Protein 5WA1 (pdb70)

InterPro domains:
  IPR004328 BRO1 domain [PF03097] (4-378)
  IPR004328 BRO1 domain [PS51180] (3-392)
  IPR004328 BRO1 domain [SM01041] (3-382)
  IPR025304 ALIX V-shaped domain [PF13949] (413-701)
  IPR038499 BRO1 domain superfamily [G3DSA:1.25.40.280] (1-358)

Nearest PDB structures (foldseek):
  3c3r-assembly1_A  TM=9.978E-01  e=3.671E-48  unclassified
  2xs1-assembly1_A  TM=9.813E-01  e=7.272E-46  Homo sapiens
  5crv-assembly1_A  TM=8.988E-01  e=2.434E-19  Homo sapiens
  5crv-assembly2_B  TM=8.756E-01  e=1.764E-19  Homo sapiens
  1zb1-assembly2_B  TM=8.549E-01  e=1.458E-17  Saccharomyces cerevisiae

GO terms:
  GO:0090543 Flemming body (C, IDA)
  GO:0051260 protein homooligomerization (P, IDA)
  GO:0046755 viral budding (P, IDA)
  GO:0000281 mitotic cytokinesis (P, IDA)
  GO:0042470 melanosome (C, EXP)
  GO:0005515 protein binding (F, IPI)
  GO:0048306 calcium-dependent protein binding (F, IPI)
  GO:0005829 cytosol (C, TAS)
  GO:0001772 immunological synapse (C, IDA)
  GO:0005813 centrosome (C, IDA)
  GO:0070062 extracellular exosome (C, IDA)
  GO:0039702 viral budding via host ESCRT complex (P, IGI)
  GO:1903561 extracellular vesicle (C, HDA)
  GO:0070062 extracellular exosome (C, HDA)
  GO:0070971 endoplasmic reticulum exit site (C, IMP)
  GO:0005925 focal adhesion (C, HDA)
  GO:0016020 membrane (C, HDA)
  GO:0010824 regulation of centrosome duplication (P, IMP)
  GO:1903543 positive regulation of exosomal secretion (P, IMP)
  GO:1903551 regulation of extracellular exosome assembly (P, IMP)

Secondary structure (DSSP, 8-state):
-------PPPPB-----HHHHHHHHHHH----SSHHHHHHHHHHHHHHHHHHHHT-----SHHHHHHHHHHHHHHHTTTTTTTTTTTTS---EEEE-SS----TTS---EEEES-HHHHHHHHHHHHHHHHHHHHHTS-TTSHHHHHHHHHHHHHHHHHHHHHHHHHHHH-SSPPPGGGSHHHHHHHHHHHHHHHHHHHHHHHHHTT--HHHHHHHHHHHHHHHHHHHHHHTT---S-TTHHHHHHHHHHHHHHHHHHHHHHHHHHTT-HHHHHHHHHHHHHHHHHHHHHSTTT---HHHHHHHHHHHHHHHHHIIIII------GGGSPPP-------PPPP-S--STT---TT---/-HHHHHHHHTT--

Structure (mmCIF, N/CA/C/O backbone):
data_5WA1
#
_entry.id   5WA1
#
_cell.length_a   120.979
_cell.length_b   61.450
_cell.length_c   76.187
_cell.angle_alpha   90.00
_cell.angle_beta   121.70
_cell.angle_gamma   90.00
#
_symmetry.space_group_name_H-M   'C 1 2 1'
#
loop_
_entity.id
_entity.type
_entity.pdbx_description
1 polymer 'Programmed cell death 6-interacting protein'
2 polymer 'Charged multivesicular body protein 4c'
3 water water
#
loop_
_atom_site.group_PDB
_atom_site.id
_atom_site.type_symbol
_atom_site.label_atom_id
_atom_site.label_alt_id
_atom_site.label_comp_id
_atom_site.label_asym_id
_atom_site.label_entity_id
_atom_site.label_seq_id
_atom_site.pdbx_PDB_ins_code
_atom_site.Cartn_x
_atom_site.Cartn_y
_atom_site.Cartn_z
_atom_site.occupancy
_atom_site.B_iso_or_equiv
_atom_site.auth_seq_id
_atom_site.auth_comp_id
_atom_site.auth_asym_id
_atom_site.auth_atom_id
_atom_site.pdbx_PDB_model_num
ATOM 1 N N . MET A 1 22 ? -24.922 -7.960 13.040 1.00 117.99 1 MET A N 1
ATOM 2 C CA . MET A 1 22 ? -24.564 -8.998 14.000 1.00 118.81 1 MET A CA 1
ATOM 3 C C . MET A 1 22 ? -25.810 -9.576 14.680 1.00 123.71 1 MET A C 1
ATOM 4 O O . MET A 1 22 ? -25.713 -10.518 15.468 1.00 127.17 1 MET A O 1
ATOM 9 N N . ALA A 1 23 ? -26.974 -8.995 14.365 1.00 120.65 2 ALA A N 1
ATOM 10 C CA . ALA A 1 23 ? -28.278 -9.487 14.827 1.00 115.74 2 ALA A CA 1
ATOM 11 C C . ALA A 1 23 ? -28.396 -9.462 16.352 1.00 111.21 2 ALA A C 1
ATOM 12 O O . ALA A 1 23 ? -28.977 -10.364 16.962 1.00 108.67 2 ALA A O 1
ATOM 14 N N . THR A 1 24 ? -27.860 -8.406 16.972 1.00 101.91 3 THR A N 1
ATOM 15 C CA . THR A 1 24 ? -27.881 -8.253 18.425 1.00 76.53 3 THR A CA 1
ATOM 16 C C . THR A 1 24 ? -28.735 -7.065 18.849 1.00 61.71 3 THR A C 1
ATOM 17 O O . THR A 1 24 ? -28.278 -6.196 19.597 1.00 57.80 3 THR A O 1
ATOM 21 N N . PHE A 1 25 ? -29.983 -7.029 18.393 1.00 47.83 4 PHE A N 1
ATOM 22 C CA . PHE A 1 25 ? -30.881 -5.909 18.627 1.00 44.65 4 PHE A CA 1
ATOM 23 C C . PHE A 1 25 ? -31.791 -6.178 19.820 1.00 42.66 4 PHE A C 1
ATOM 24 O O . PHE A 1 25 ? -32.180 -7.315 20.089 1.00 44.05 4 PHE A O 1
ATOM 32 N N . ILE A 1 26 ? -32.099 -5.120 20.546 1.00 36.96 5 ILE A N 1
ATOM 33 C CA . ILE A 1 26 ? -32.936 -5.202 21.733 1.00 41.18 5 ILE A CA 1
ATOM 34 C C . ILE A 1 26 ? -34.388 -5.040 21.310 1.00 47.68 5 ILE A C 1
ATOM 35 O O . ILE A 1 26 ? -34.714 -4.153 20.511 1.00 38.38 5 ILE A O 1
ATOM 40 N N . SER A 1 27 ? -35.256 -5.909 21.824 1.00 40.90 6 SER A N 1
ATOM 41 C CA . SER A 1 27 ? -36.695 -5.765 21.683 1.00 41.06 6 SER A CA 1
ATOM 42 C C . SER A 1 27 ? -37.334 -5.952 23.053 1.00 47.16 6 SER A C 1
ATOM 43 O O . SER A 1 27 ? -36.693 -6.385 24.014 1.00 43.22 6 SER A O 1
ATOM 46 N N . VAL A 1 28 ? -38.615 -5.613 23.141 1.00 49.39 7 VAL A N 1
ATOM 47 C CA . VAL A 1 28 ? -39.329 -5.531 24.409 1.00 44.19 7 VAL A CA 1
ATOM 48 C C . VAL A 1 28 ? -40.454 -6.558 24.397 1.00 45.82 7 VAL A C 1
ATOM 49 O O . VAL A 1 28 ? -41.178 -6.679 23.403 1.00 41.08 7 VAL A O 1
ATOM 53 N N . GLN A 1 29 ? -40.595 -7.296 25.496 1.00 47.11 8 GLN A N 1
ATOM 54 C CA . GLN A 1 29 ? -41.707 -8.228 25.634 1.00 53.63 8 GLN A CA 1
ATOM 55 C C . GLN A 1 29 ? -43.014 -7.474 25.870 1.00 49.22 8 GLN A C 1
ATOM 56 O O . GLN A 1 29 ? -43.034 -6.403 26.482 1.00 45.13 8 GLN A O 1
ATOM 62 N N . LEU A 1 30 ? -44.113 -8.042 25.370 1.00 46.02 9 LEU A N 1
ATOM 63 C CA . LEU A 1 30 ? -45.417 -7.420 25.524 1.00 52.87 9 LEU A CA 1
ATOM 64 C C . LEU A 1 30 ? -45.955 -7.655 26.934 1.00 55.06 9 LEU A C 1
ATOM 65 O O . LEU A 1 30 ? -45.644 -8.656 27.583 1.00 50.66 9 LEU A O 1
ATOM 70 N N . LYS A 1 31 ? -46.769 -6.712 27.406 1.00 48.01 10 LYS A N 1
ATOM 71 C CA . LYS A 1 31 ? -47.449 -6.875 28.684 1.00 49.57 10 LYS A CA 1
ATOM 72 C C . LYS A 1 31 ? -48.642 -7.807 28.527 1.00 51.73 10 LYS A C 1
ATOM 73 O O . LYS A 1 31 ? -49.316 -7.805 27.496 1.00 50.28 10 LYS A O 1
ATOM 79 N N . LYS A 1 32 ? -48.891 -8.613 29.552 1.00 54.15 11 LYS A N 1
ATOM 80 C CA . LYS A 1 32 ? -50.037 -9.505 29.577 1.00 62.41 11 LYS A CA 1
ATOM 81 C C . LYS A 1 32 ? -51.192 -8.837 30.314 1.00 59.29 11 LYS A C 1
ATOM 82 O O . LYS A 1 32 ? -50.991 -8.002 31.202 1.00 58.65 11 LYS A O 1
ATOM 88 N N . THR A 1 33 ? -52.412 -9.197 29.929 1.00 57.16 12 THR A N 1
ATOM 89 C CA . THR A 1 33 ? -53.584 -8.644 30.585 1.00 56.19 12 THR A CA 1
ATOM 90 C C . THR A 1 33 ? -54.630 -9.737 30.724 1.00 60.53 12 THR A C 1
ATOM 91 O O . THR A 1 33 ? -54.631 -10.718 29.974 1.00 61.99 12 THR A O 1
ATOM 95 N N . SER A 1 34 ? -55.505 -9.570 31.705 1.00 60.54 13 SER A N 1
ATOM 96 C CA . SER A 1 34 ? -56.594 -10.510 31.895 1.00 68.10 13 SER A CA 1
ATOM 97 C C . SER A 1 34 ? -57.753 -10.164 30.968 1.00 70.20 13 SER A C 1
ATOM 98 O O . SER A 1 34 ? -57.945 -9.005 30.588 1.00 68.86 13 SER A O 1
ATOM 101 N N . GLU A 1 35 ? -58.523 -11.185 30.599 1.00 73.69 14 GLU A N 1
ATOM 102 C CA . GLU A 1 35 ? -59.667 -10.976 29.720 1.00 79.25 14 GLU A CA 1
ATOM 103 C C . GLU A 1 35 ? -60.739 -10.145 30.419 1.00 80.04 14 GLU A C 1
ATOM 104 O O . GLU A 1 35 ? -61.078 -10.388 31.581 1.00 78.78 14 GLU A O 1
ATOM 110 N N . VAL A 1 36 ? -61.277 -9.159 29.701 1.00 73.74 15 VAL A N 1
ATOM 111 C CA . VAL A 1 36 ? -62.295 -8.260 30.236 1.00 84.36 15 VAL A CA 1
ATOM 112 C C . VAL A 1 36 ? -63.484 -8.221 29.281 1.00 83.68 15 VAL A C 1
ATOM 113 O O . VAL A 1 36 ? -63.310 -8.145 28.061 1.00 89.18 15 VAL A O 1
ATOM 117 N N . ASP A 1 37 ? -64.694 -8.270 29.838 1.00 88.54 16 ASP A N 1
ATOM 118 C CA . ASP A 1 37 ? -65.919 -8.146 29.048 1.00 84.94 16 ASP A CA 1
ATOM 119 C C . ASP A 1 37 ? -66.212 -6.663 28.843 1.00 82.02 16 ASP A C 1
ATOM 120 O O . ASP A 1 37 ? -66.882 -6.018 29.653 1.00 87.43 16 ASP A O 1
ATOM 125 N N . LEU A 1 38 ? -65.709 -6.115 27.735 1.00 89.20 17 LEU A N 1
ATOM 126 C CA . LEU A 1 38 ? -65.958 -4.710 27.428 1.00 95.48 17 LEU A CA 1
ATOM 127 C C . LEU A 1 38 ? -67.420 -4.445 27.100 1.00 99.64 17 LEU A C 1
ATOM 128 O O . LEU A 1 38 ? -67.906 -3.327 27.307 1.00 93.77 17 LEU A O 1
ATOM 133 N N . ALA A 1 39 ? -68.127 -5.449 26.582 1.00 108.58 18 ALA A N 1
ATOM 134 C CA . ALA A 1 39 ? -69.460 -5.221 26.040 1.00 122.69 18 ALA A CA 1
ATOM 135 C C . ALA A 1 39 ? -70.445 -4.816 27.131 1.00 124.57 18 ALA A C 1
ATOM 136 O O . ALA A 1 39 ? -71.052 -3.741 27.066 1.00 129.78 18 ALA A O 1
ATOM 138 N N . LYS A 1 40 ? -70.594 -5.658 28.157 1.00 118.91 19 LYS A N 1
ATOM 139 C CA . LYS A 1 40 ? -71.647 -5.482 29.158 1.00 112.04 19 LYS A CA 1
ATOM 140 C C . LYS A 1 40 ? -71.690 -4.090 29.786 1.00 111.01 19 LYS A C 1
ATOM 141 O O . LYS A 1 40 ? -72.777 -3.488 29.808 1.00 102.03 19 LYS A O 1
ATOM 147 N N . PRO A 1 41 ? -70.589 -3.521 30.300 1.00 118.10 20 PRO A N 1
ATOM 148 C CA . PRO A 1 41 ? -70.688 -2.186 30.915 1.00 127.19 20 PRO A CA 1
ATOM 149 C C . PRO A 1 41 ? -70.991 -1.077 29.921 1.00 126.45 20 PRO A C 1
ATOM 150 O O . PRO A 1 41 ? -71.458 -0.009 30.338 1.00 126.47 20 PRO A O 1
ATOM 154 N N . LEU A 1 42 ? -70.745 -1.295 28.629 1.00 122.87 21 LEU A N 1
ATOM 155 C CA . LEU A 1 42 ? -70.893 -0.255 27.618 1.00 123.24 21 LEU A CA 1
ATOM 156 C C . LEU A 1 42 ? -72.325 -0.154 27.100 1.00 128.69 21 LEU A C 1
ATOM 157 O O . LEU A 1 42 ? -72.917 0.930 27.103 1.00 122.69 21 LEU A O 1
ATOM 162 N N . VAL A 1 43 ? -72.887 -1.275 26.638 1.00 128.19 22 VAL A N 1
ATOM 163 C CA . VAL A 1 43 ? -74.251 -1.260 26.129 1.00 131.57 22 VAL A CA 1
ATOM 164 C C . VAL A 1 43 ? -75.239 -0.973 27.254 1.00 128.83 22 VAL A C 1
ATOM 165 O O . VAL A 1 43 ? -76.284 -0.349 27.028 1.00 127.44 22 VAL A O 1
ATOM 169 N N . LYS A 1 44 ? -74.919 -1.395 28.482 1.00 129.82 23 LYS A N 1
ATOM 170 C CA . LYS A 1 44 ? -75.749 -1.034 29.625 1.00 125.89 23 LYS A CA 1
ATOM 171 C C . LYS A 1 44 ? -75.880 0.478 29.757 1.00 129.26 23 LYS A C 1
ATOM 172 O O . LYS A 1 44 ? -76.931 0.974 30.184 1.00 130.66 23 LYS A O 1
ATOM 178 N N . PHE A 1 45 ? -74.840 1.229 29.387 1.00 118.57 24 PHE A N 1
ATOM 179 C CA . PHE A 1 45 ? -74.991 2.676 29.284 1.00 135.63 24 PHE A CA 1
ATOM 180 C C . PHE A 1 45 ? -75.770 3.064 28.030 1.00 156.42 24 PHE A C 1
ATOM 181 O O . PHE A 1 45 ? -76.551 4.022 28.057 1.00 164.46 24 PHE A O 1
ATOM 189 N N . ILE A 1 46 ? -75.576 2.333 26.929 1.00 163.11 25 ILE A N 1
ATOM 190 C CA . ILE A 1 46 ? -76.288 2.637 25.689 1.00 170.07 25 ILE A CA 1
ATOM 191 C C . ILE A 1 46 ? -77.782 2.394 25.855 1.00 172.64 25 ILE A C 1
ATOM 192 O O . ILE A 1 46 ? -78.611 3.196 25.407 1.00 179.83 25 ILE A O 1
ATOM 197 N N . GLN A 1 47 ? -78.153 1.282 26.496 1.00 165.31 26 GLN A N 1
ATOM 198 C CA . GLN A 1 47 ? -79.559 1.028 26.786 1.00 158.01 26 GLN A CA 1
ATOM 199 C C . GLN A 1 47 ? -80.131 2.083 27.725 1.00 159.79 26 GLN A C 1
ATOM 200 O O . GLN A 1 47 ? -81.340 2.338 27.711 1.00 162.70 26 GLN A O 1
ATOM 206 N N . GLN A 1 48 ? -79.277 2.708 28.536 1.00 159.29 27 GLN A N 1
ATOM 207 C CA . GLN A 1 48 ? -79.718 3.770 29.434 1.00 164.31 27 GLN A CA 1
ATOM 208 C C . GLN A 1 48 ? -79.988 5.063 28.670 1.00 176.85 27 GLN A C 1
ATOM 209 O O . GLN A 1 48 ? -81.094 5.613 28.727 1.00 179.05 27 GLN A O 1
ATOM 215 N N . THR A 1 49 ? -78.981 5.565 27.950 1.00 185.27 28 THR A N 1
ATOM 216 C CA . THR A 1 49 ? -79.114 6.847 27.265 1.00 192.75 28 THR A CA 1
ATOM 217 C C . THR A 1 49 ? -80.020 6.771 26.042 1.00 191.43 28 THR A C 1
ATOM 218 O O . THR A 1 49 ? -80.566 7.799 25.628 1.00 195.94 28 THR A O 1
ATOM 222 N N . TYR A 1 50 ? -80.197 5.584 25.458 1.00 181.56 29 TYR A N 1
ATOM 223 C CA . TYR A 1 50 ? -81.029 5.389 24.273 1.00 173.19 29 TYR A CA 1
ATOM 224 C C . TYR A 1 50 ? -82.116 4.377 24.614 1.00 170.22 29 TYR A C 1
ATOM 225 O O . TYR A 1 50 ? -81.964 3.175 24.345 1.00 166.15 29 TYR A O 1
ATOM 234 N N . PRO A 1 51 ? -83.229 4.826 25.206 1.00 171.44 30 PRO A N 1
ATOM 235 C CA . PRO A 1 51 ? -84.342 3.903 25.483 1.00 169.64 30 PRO A CA 1
ATOM 236 C C . PRO A 1 51 ? -84.995 3.349 24.228 1.00 167.09 30 PRO A C 1
ATOM 237 O O . PRO A 1 51 ? -85.881 2.491 24.342 1.00 172.15 30 PRO A O 1
ATOM 241 N N . SER A 1 52 ? -84.589 3.818 23.048 1.00 161.89 31 SER A N 1
ATOM 242 C CA . SER A 1 52 ? -85.082 3.311 21.776 1.00 162.09 31 SER A CA 1
ATOM 243 C C . SER A 1 52 ? -84.869 1.807 21.664 1.00 170.59 31 SER A C 1
ATOM 244 O O . SER A 1 52 ? -83.731 1.343 21.531 1.00 172.40 31 SER A O 1
ATOM 247 N N . GLY A 1 53 ? -85.957 1.038 21.710 1.00 174.28 32 GLY A N 1
ATOM 248 C CA . GLY A 1 53 ? -85.882 -0.398 21.516 1.00 171.71 32 GLY A CA 1
ATOM 249 C C . GLY A 1 53 ? -85.755 -0.779 20.056 1.00 166.35 32 GLY A C 1
ATOM 250 O O . GLY A 1 53 ? -86.305 -1.793 19.616 1.00 165.02 32 GLY A O 1
ATOM 251 N N . GLY A 1 54 ? -85.022 0.031 19.293 1.00 160.16 33 GLY A N 1
ATOM 252 C CA . GLY A 1 54 ? -84.877 -0.180 17.868 1.00 159.61 33 GLY A CA 1
ATOM 253 C C . GLY A 1 54 ? -83.464 -0.510 17.434 1.00 165.64 33 GLY A C 1
ATOM 254 O O . GLY A 1 54 ? -82.848 -1.448 17.950 1.00 161.34 33 GLY A O 1
ATOM 255 N N . GLU A 1 55 ? -82.929 0.271 16.493 1.00 166.93 34 GLU A N 1
ATOM 256 C CA . GLU A 1 55 ? -81.714 -0.108 15.791 1.00 165.74 34 GLU A CA 1
ATOM 257 C C . GLU A 1 55 ? -80.501 0.757 16.110 1.00 164.27 34 GLU A C 1
ATOM 258 O O . GLU A 1 55 ? -79.374 0.283 15.941 1.00 164.26 34 GLU A O 1
ATOM 264 N N . GLU A 1 56 ? -80.689 2.000 16.566 1.00 165.64 35 GLU A N 1
ATOM 265 C CA . GLU A 1 56 ? -79.544 2.799 16.998 1.00 149.57 35 GLU A CA 1
ATOM 266 C C . GLU A 1 56 ? -78.922 2.209 18.257 1.00 143.75 35 GLU A C 1
ATOM 267 O O . GLU A 1 56 ? -77.701 2.022 18.336 1.00 131.27 35 GLU A O 1
ATOM 273 N N . GLN A 1 57 ? -79.757 1.918 19.257 1.00 141.09 36 GLN A N 1
ATOM 274 C CA . GLN A 1 57 ? -79.295 1.174 20.422 1.00 145.74 36 GLN A CA 1
ATOM 275 C C . GLN A 1 57 ? -78.746 -0.190 20.020 1.00 143.48 36 GLN A C 1
ATOM 276 O O . GLN A 1 57 ? -77.746 -0.657 20.582 1.00 137.09 36 GLN A O 1
ATOM 282 N N . ALA A 1 58 ? -79.374 -0.839 19.034 1.00 141.68 37 ALA A N 1
ATOM 283 C CA . ALA A 1 58 ? -78.921 -2.163 18.620 1.00 138.00 37 ALA A CA 1
ATOM 284 C C . ALA A 1 58 ? -77.626 -2.107 17.823 1.00 134.18 37 ALA A C 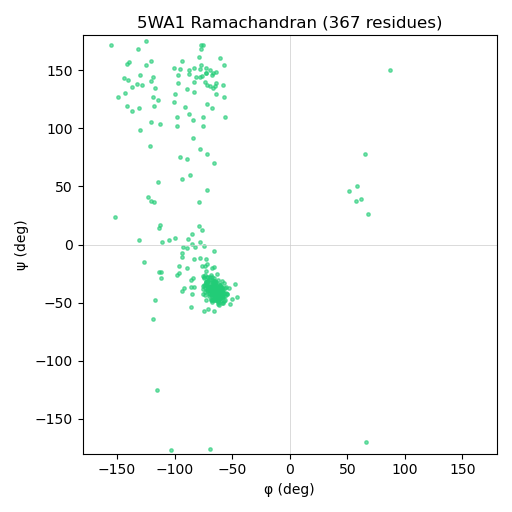1
ATOM 285 O O . ALA A 1 58 ? -76.876 -3.088 17.804 1.00 132.98 37 ALA A O 1
ATOM 287 N N . GLN A 1 59 ? -77.348 -0.990 17.147 1.00 128.59 38 GLN A N 1
ATOM 288 C CA 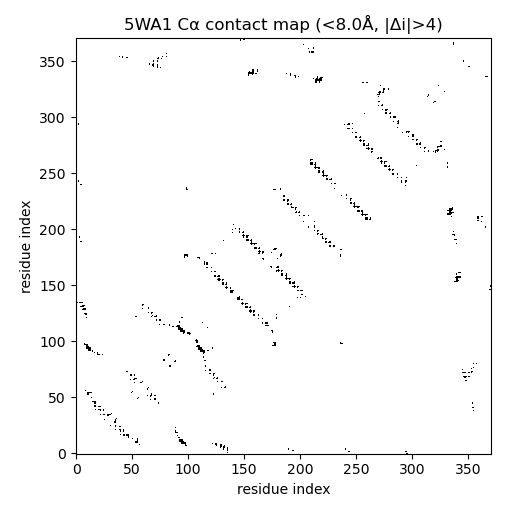. GLN A 1 59 ? -76.101 -0.870 16.405 1.00 133.97 38 GLN A CA 1
ATOM 289 C C . GLN A 1 59 ? -74.946 -0.416 17.286 1.00 128.47 38 GLN A C 1
ATOM 290 O O . GLN A 1 59 ? -73.800 -0.812 17.043 1.00 127.16 38 GLN A O 1
ATOM 296 N N . TYR A 1 60 ? -75.233 0.328 18.330 1.00 129.61 39 TYR A N 1
ATOM 297 C CA . TYR A 1 60 ? -74.178 0.646 19.231 1.00 124.79 39 TYR A CA 1
ATOM 298 C C . TYR A 1 60 ? -73.898 -0.693 19.911 1.00 124.05 39 TYR A C 1
ATOM 299 O O . TYR A 1 60 ? -72.791 -1.207 19.844 1.00 122.96 39 TYR A O 1
ATOM 308 N N . CYS A 1 61 ? -74.909 -1.302 20.504 1.00 117.32 40 CYS A N 1
ATOM 309 C CA . CYS A 1 61 ? -74.673 -2.576 21.173 1.00 120.81 40 CYS A CA 1
ATOM 310 C C . CYS A 1 61 ? -73.884 -3.530 20.290 1.00 114.21 40 CYS A C 1
ATOM 311 O O . CYS A 1 61 ? -73.084 -4.327 20.794 1.00 106.86 40 CYS A O 1
ATOM 314 N N . ARG A 1 62 ? -74.095 -3.469 18.974 1.00 111.34 41 ARG A N 1
ATOM 315 C CA . ARG A 1 62 ? -73.299 -4.278 18.057 1.00 109.34 41 ARG A CA 1
ATOM 316 C C . ARG A 1 62 ? -71.846 -3.818 18.049 1.00 102.51 41 ARG A C 1
ATOM 317 O O . ARG A 1 62 ? -70.926 -4.636 18.153 1.00 101.92 41 ARG A O 1
ATOM 325 N N . ALA A 1 63 ? -71.624 -2.504 17.935 1.00 90.74 42 ALA A N 1
ATOM 326 C CA . ALA A 1 63 ? -70.268 -1.971 17.940 1.00 97.12 42 ALA A CA 1
ATOM 327 C C . ALA A 1 63 ? -69.572 -2.226 19.271 1.00 99.90 42 ALA A C 1
ATOM 328 O O . ALA A 1 63 ? -68.352 -2.417 19.302 1.00 88.74 42 ALA A O 1
ATOM 330 N N . ALA A 1 64 ? -70.323 -2.233 20.378 1.00 107.01 43 ALA A N 1
ATOM 331 C CA . ALA A 1 64 ? -69.717 -2.585 21.656 1.00 103.66 43 ALA A CA 1
ATOM 332 C C . ALA A 1 64 ? -69.291 -4.046 21.669 1.00 96.66 43 ALA A C 1
ATOM 333 O O . ALA A 1 64 ? -68.227 -4.385 22.198 1.00 87.23 43 ALA A O 1
ATOM 335 N N . GLU A 1 65 ? -70.103 -4.920 21.073 1.00 99.71 44 GLU A N 1
ATOM 336 C CA . GLU A 1 65 ? -69.720 -6.321 20.944 1.00 96.34 44 GLU A CA 1
ATOM 337 C C . GLU A 1 65 ? -68.481 -6.476 20.072 1.00 84.50 44 GLU A C 1
ATOM 338 O O . GLU A 1 65 ? -67.630 -7.336 20.334 1.00 82.28 44 GLU A O 1
ATOM 344 N N . GLU A 1 66 ? -68.364 -5.662 19.022 1.00 85.04 45 GLU A N 1
ATOM 345 C CA . GLU A 1 66 ? -67.181 -5.728 18.169 1.00 83.93 45 GLU A CA 1
ATOM 346 C C . GLU A 1 66 ? -65.949 -5.167 18.867 1.00 77.83 45 GLU A C 1
ATOM 347 O O . GLU A 1 66 ? -64.826 -5.578 18.557 1.00 71.18 45 GLU A O 1
ATOM 353 N N . LEU A 1 67 ? -66.133 -4.230 19.801 1.00 74.24 46 LEU A N 1
ATOM 354 C CA . LEU A 1 67 ? -64.984 -3.673 20.503 1.00 82.86 46 LEU A CA 1
ATOM 355 C C . LEU A 1 67 ? -64.414 -4.670 21.504 1.00 79.75 46 LEU A C 1
ATOM 356 O O . LEU A 1 67 ? -63.190 -4.798 21.635 1.00 66.47 46 LEU A O 1
ATOM 361 N N . SER A 1 68 ? -65.287 -5.376 22.223 1.00 74.86 47 SER A N 1
ATOM 362 C CA . SER A 1 68 ? -64.820 -6.415 23.135 1.00 75.91 47 SER A CA 1
ATOM 363 C C . SER A 1 68 ? -64.097 -7.515 22.369 1.00 68.61 47 SER A C 1
ATOM 364 O O . SER A 1 68 ? -63.060 -8.021 22.819 1.00 68.76 47 SER A O 1
ATOM 367 N N . LYS A 1 69 ? -64.636 -7.897 21.206 1.00 71.76 48 LYS A N 1
ATOM 368 C CA . LYS A 1 69 ? -63.958 -8.858 20.346 1.00 68.84 48 LYS A CA 1
ATOM 369 C C . LYS A 1 69 ? -62.598 -8.334 19.913 1.00 69.23 48 LYS A C 1
ATOM 370 O O . LYS A 1 69 ? -61.608 -9.076 19.914 1.00 67.04 48 LYS A O 1
ATOM 376 N N . LEU A 1 70 ? -62.529 -7.046 19.563 1.00 65.39 49 LEU A N 1
ATOM 377 C CA . LEU A 1 70 ? -61.268 -6.454 19.131 1.00 62.66 49 LEU A CA 1
ATOM 378 C C . LEU A 1 70 ? -60.235 -6.475 20.248 1.00 68.27 49 LEU A C 1
ATOM 379 O O . LEU A 1 70 ? -59.047 -6.701 19.992 1.00 57.96 49 LEU A O 1
ATOM 384 N N . ARG A 1 71 ? -60.664 -6.247 21.494 1.00 65.71 50 ARG A N 1
ATOM 385 C CA . ARG A 1 71 ? -59.720 -6.299 22.606 1.00 66.72 50 ARG A CA 1
ATOM 386 C C . ARG A 1 71 ? -59.123 -7.692 22.745 1.00 57.36 50 ARG A C 1
ATOM 387 O O . ARG A 1 71 ? -57.911 -7.845 22.924 1.00 59.35 50 ARG A O 1
ATOM 395 N N . ARG A 1 72 ? -59.969 -8.727 22.679 1.00 59.44 51 ARG A N 1
ATOM 396 C CA . ARG A 1 72 ? -59.468 -10.093 22.777 1.00 66.71 51 ARG A CA 1
ATOM 397 C C . ARG A 1 72 ? -58.447 -10.387 21.680 1.00 64.76 51 ARG A C 1
ATOM 398 O O . ARG A 1 72 ? -57.424 -11.037 21.933 1.00 63.98 51 ARG A O 1
ATOM 406 N N . ALA A 1 73 ? -58.694 -9.897 20.463 1.00 57.87 52 ALA A N 1
ATOM 407 C CA . ALA A 1 73 ? -57.745 -10.126 19.375 1.00 63.29 52 ALA A CA 1
ATOM 408 C C . ALA A 1 73 ? -56.462 -9.312 19.543 1.00 64.05 52 ALA A C 1
ATOM 409 O O . ALA A 1 73 ? -55.390 -9.756 19.115 1.00 60.95 52 ALA A O 1
ATOM 411 N N . ALA A 1 74 ? -56.538 -8.126 20.151 1.00 56.94 53 ALA A N 1
ATOM 412 C CA . ALA A 1 74 ? -55.363 -7.265 20.265 1.00 57.85 53 ALA A CA 1
ATOM 413 C C . ALA A 1 74 ? -54.466 -7.630 21.441 1.00 56.86 53 ALA A C 1
ATOM 414 O O . ALA A 1 74 ? -53.240 -7.512 21.339 1.00 55.72 53 ALA A O 1
ATOM 416 N N . VAL A 1 75 ? -55.038 -8.047 22.574 1.00 53.38 54 VAL A N 1
ATOM 417 C CA . VAL A 1 75 ? -54.251 -8.245 23.782 1.00 58.13 54 VAL A CA 1
ATOM 418 C C . VAL A 1 75 ? -54.495 -9.591 24.446 1.00 63.50 54 VAL A C 1
ATOM 419 O O . VAL A 1 75 ? -53.924 -9.854 25.506 1.00 65.08 54 VAL A O 1
ATOM 423 N N . GLY A 1 76 ? -55.312 -10.465 23.856 1.00 64.13 55 GLY A N 1
ATOM 424 C CA . GLY A 1 76 ? -55.581 -11.753 24.466 1.00 69.83 55 GLY A CA 1
ATOM 425 C C . GLY A 1 76 ? -54.730 -12.895 23.943 1.00 91.27 55 GLY A C 1
ATOM 426 O O . GLY A 1 76 ? -54.536 -13.894 24.643 1.00 103.45 55 GLY A O 1
ATOM 427 N N . ARG A 1 77 ? -54.222 -12.767 22.718 1.00 93.74 56 ARG A N 1
ATOM 428 C CA . ARG A 1 77 ? -53.441 -13.822 22.077 1.00 102.72 56 ARG A CA 1
ATOM 429 C C . ARG A 1 77 ? -51.996 -13.370 21.917 1.00 112.56 56 ARG A C 1
ATOM 430 O O . ARG A 1 77 ? -51.698 -12.558 21.027 1.00 113.08 56 ARG A O 1
ATOM 438 N N . PRO A 1 78 ? -51.050 -13.863 22.751 1.00 122.28 57 PRO A N 1
ATOM 439 C CA . PRO A 1 78 ? -49.620 -13.535 22.546 1.00 123.12 57 PRO A CA 1
ATOM 440 C C . PRO A 1 78 ? -49.003 -14.351 21.412 1.00 122.05 57 PRO A C 1
ATOM 441 O O . PRO A 1 78 ? -48.348 -15.378 21.600 1.00 118.04 57 PRO A O 1
ATOM 445 N N . LEU A 1 79 ? -49.222 -13.884 20.185 1.00 122.62 58 LEU A N 1
ATOM 446 C CA . LEU A 1 79 ? -48.741 -14.576 18.997 1.00 121.01 58 LEU A CA 1
ATOM 447 C C . LEU A 1 79 ? -48.576 -13.572 17.862 1.00 121.79 58 LEU A C 1
ATOM 448 O O . LEU A 1 79 ? -48.951 -12.403 17.979 1.00 122.43 58 LEU A O 1
ATOM 453 N N . ASP A 1 80 ? -47.981 -14.049 16.766 1.00 122.04 59 ASP A N 1
ATOM 454 C CA . ASP A 1 80 ? -47.895 -13.326 15.498 1.00 122.59 59 ASP A CA 1
ATOM 455 C C . ASP A 1 80 ? -47.104 -12.028 15.356 1.00 124.79 59 ASP A C 1
ATOM 456 O O . ASP A 1 80 ? -47.685 -10.939 15.318 1.00 125.65 59 ASP A O 1
ATOM 461 N N . LYS A 1 81 ? -45.782 -12.132 15.256 1.00 123.43 60 LYS A N 1
ATOM 462 C CA . LYS A 1 81 ? -44.926 -10.988 14.927 1.00 118.80 60 LYS A CA 1
ATOM 463 C C . LYS A 1 81 ? -44.973 -10.466 13.497 1.00 120.32 60 LYS A C 1
ATOM 464 O O . LYS A 1 81 ? -43.940 -10.236 12.866 1.00 120.63 60 LYS A O 1
ATOM 470 N N . HIS A 1 82 ? -46.177 -10.279 12.963 1.00 123.04 61 HIS A N 1
ATOM 471 C CA . HIS A 1 82 ? -46.351 -9.737 11.625 1.00 127.66 61 HIS A CA 1
ATOM 472 C C . HIS A 1 82 ? -47.255 -8.513 11.704 1.00 130.93 61 HIS A C 1
ATOM 473 O O . HIS A 1 82 ? -47.781 -8.162 12.767 1.00 121.27 61 HIS A O 1
ATOM 480 N N . GLU A 1 83 ? -47.417 -7.850 10.556 1.00 139.22 62 GLU A N 1
ATOM 481 C CA . GLU A 1 83 ? -48.100 -6.561 10.524 1.00 142.50 62 GLU A CA 1
ATOM 482 C C . GLU A 1 83 ? -49.574 -6.679 10.896 1.00 125.56 62 GLU A C 1
ATOM 483 O O . GLU A 1 83 ? -50.140 -5.741 11.470 1.00 127.70 62 GLU A O 1
ATOM 489 N N . GLY A 1 84 ? -50.211 -7.812 10.579 1.00 103.51 63 GLY A N 1
ATOM 490 C CA . GLY A 1 84 ? -51.612 -7.988 10.937 1.00 77.84 63 GLY A CA 1
ATOM 491 C C . GLY A 1 84 ? -51.850 -7.907 12.434 1.00 67.21 63 GLY A C 1
ATOM 492 O O . GLY A 1 84 ? -52.794 -7.256 12.886 1.00 63.68 63 GLY A O 1
ATOM 493 N N . ALA A 1 85 ? -50.987 -8.553 13.224 1.00 62.94 64 ALA A N 1
ATOM 494 C CA . ALA A 1 85 ? -51.106 -8.441 14.674 1.00 66.01 64 ALA A CA 1
ATOM 495 C C . ALA A 1 85 ? -50.822 -7.020 15.144 1.00 61.52 64 ALA A C 1
ATOM 496 O O . ALA A 1 85 ? -51.495 -6.520 16.054 1.00 52.66 64 ALA A O 1
ATOM 498 N N . LEU A 1 86 ? -49.827 -6.354 14.545 1.00 55.30 65 LEU A N 1
ATOM 499 C CA . LEU A 1 86 ? -49.538 -4.974 14.929 1.00 54.23 65 LEU A CA 1
ATOM 500 C C . LEU A 1 86 ? -50.690 -4.053 14.542 1.00 47.14 65 LEU A C 1
ATOM 501 O O . LEU A 1 86 ? -51.120 -3.214 15.340 1.00 48.53 65 LEU A O 1
ATOM 506 N N . GLU A 1 87 ? -51.205 -4.197 13.317 1.00 48.37 66 GLU A N 1
ATOM 507 C CA . GLU A 1 87 ? -52.339 -3.374 12.904 1.00 57.67 66 GLU A CA 1
ATOM 508 C C . GLU A 1 87 ? -53.551 -3.599 13.797 1.00 58.01 66 GLU A C 1
ATOM 509 O O . GLU A 1 87 ? -54.305 -2.655 14.061 1.00 55.25 66 GLU A O 1
ATOM 515 N N . THR A 1 88 ? -53.754 -4.830 14.278 1.00 53.91 67 THR A N 1
ATOM 516 C CA . THR A 1 88 ? -54.846 -5.073 15.216 1.00 59.83 67 THR A CA 1
ATOM 517 C C . THR A 1 88 ? -54.622 -4.326 16.525 1.00 62.81 67 THR A C 1
ATOM 518 O O . THR A 1 88 ? -55.545 -3.698 17.063 1.00 53.99 67 THR A O 1
ATOM 522 N N . LEU A 1 89 ? -53.396 -4.372 17.050 1.00 54.82 68 LEU A N 1
ATOM 523 C CA . LEU A 1 89 ? -53.063 -3.570 18.222 1.00 54.30 68 LEU A CA 1
ATOM 524 C C . LEU A 1 89 ? -53.253 -2.087 17.939 1.00 47.53 68 LEU A C 1
ATOM 525 O O . LEU A 1 89 ? -53.858 -1.364 18.739 1.00 51.55 68 LEU A O 1
ATOM 530 N N . LEU A 1 90 ? -52.706 -1.611 16.814 1.00 47.94 69 LEU A N 1
ATOM 531 C CA . LEU A 1 90 ? -52.845 -0.203 16.456 1.00 53.09 69 LEU A CA 1
ATOM 532 C C . LEU A 1 90 ? -54.310 0.186 16.338 1.00 56.55 69 LEU A C 1
ATOM 533 O O . LEU A 1 90 ? -54.726 1.244 16.828 1.00 55.97 69 LEU A O 1
ATOM 538 N N . ARG A 1 91 ? -55.108 -0.661 15.686 1.00 56.41 70 ARG A N 1
ATOM 539 C CA . ARG A 1 91 ? -56.530 -0.377 15.548 1.00 55.82 70 ARG A CA 1
ATOM 540 C C . ARG A 1 91 ? -57.206 -0.289 16.910 1.00 66.36 70 ARG A C 1
ATOM 541 O O . ARG A 1 91 ? -58.033 0.602 17.145 1.00 58.30 70 ARG A O 1
ATOM 549 N N . TYR A 1 92 ? -56.864 -1.198 17.826 1.00 54.65 71 TYR A N 1
ATOM 550 C CA . TYR A 1 92 ? -57.504 -1.167 19.137 1.00 62.77 71 TYR A CA 1
ATOM 551 C C . TYR A 1 92 ? -57.091 0.074 19.925 1.00 58.81 71 TYR A C 1
ATOM 552 O O . TYR A 1 92 ? -57.910 0.630 20.666 1.00 60.22 71 TYR A O 1
ATOM 561 N N . TYR A 1 93 ? -55.849 0.542 19.761 1.00 57.56 72 TYR A N 1
ATOM 562 C CA . TYR A 1 93 ? -55.456 1.801 20.389 1.00 52.52 72 TYR A CA 1
ATOM 563 C C . TYR A 1 93 ? -56.249 2.972 19.825 1.00 55.20 72 TYR A C 1
ATOM 564 O O . TYR A 1 93 ? -56.714 3.834 20.580 1.00 60.97 72 TYR A O 1
ATOM 573 N N . ASP A 1 94 ? -56.415 3.024 18.501 1.00 64.63 73 ASP A N 1
ATOM 574 C CA . ASP A 1 94 ? -57.221 4.082 17.899 1.00 62.90 73 ASP A CA 1
ATOM 575 C C . ASP A 1 94 ? -58.651 4.054 18.424 1.00 67.04 73 ASP A C 1
ATOM 576 O O . ASP A 1 94 ? -59.240 5.106 18.695 1.00 69.42 73 ASP A O 1
ATOM 581 N N . GLN A 1 95 ? -59.223 2.860 18.578 1.0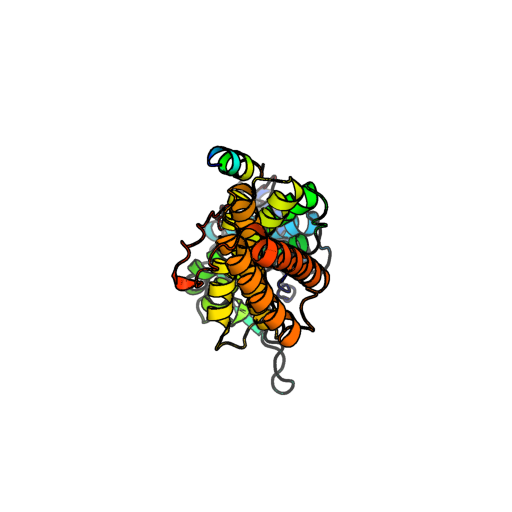0 69.34 74 GLN A N 1
ATOM 582 C CA . GLN A 1 95 ? -60.623 2.771 18.973 1.00 70.88 74 GLN A CA 1
ATOM 583 C C . GLN A 1 95 ? -60.824 3.280 20.395 1.00 71.63 74 GLN A C 1
ATOM 584 O O . GLN A 1 95 ? -61.764 4.038 20.658 1.00 83.90 74 GLN A O 1
ATOM 590 N N . ILE A 1 96 ? -59.931 2.908 21.314 1.00 72.51 75 ILE A N 1
ATOM 591 C CA . ILE A 1 96 ? -60.056 3.338 22.705 1.00 73.28 75 ILE A CA 1
ATOM 592 C C . ILE A 1 96 ? -59.900 4.852 22.825 1.00 74.19 75 ILE A C 1
ATOM 593 O O . ILE A 1 96 ? -60.656 5.512 23.552 1.00 77.97 75 ILE A O 1
ATOM 598 N N . CYS A 1 97 ? -58.920 5.430 22.126 1.00 74.07 76 CYS A N 1
ATOM 599 C CA . CYS A 1 97 ? -58.773 6.881 22.161 1.00 75.95 76 CYS A CA 1
ATOM 600 C C . CYS A 1 97 ? -60.034 7.576 21.655 1.00 87.91 76 CYS A C 1
ATOM 601 O O . CYS A 1 97 ? -60.462 8.589 22.220 1.00 88.61 76 CYS A O 1
ATOM 604 N N . SER A 1 98 ? -60.665 7.025 20.615 1.00 90.27 77 SER A N 1
ATOM 605 C CA . SER A 1 98 ? -61.856 7.620 20.015 1.00 96.49 77 SER A CA 1
ATOM 606 C C . SER A 1 98 ? -63.110 7.451 20.863 1.00 110.20 77 SER A C 1
ATOM 607 O O . SER A 1 98 ? -64.171 7.947 20.471 1.00 118.44 77 SER A O 1
ATOM 610 N N . ILE A 1 99 ? -63.018 6.778 22.008 1.00 114.71 78 ILE A N 1
ATOM 611 C CA . ILE A 1 99 ? -64.181 6.454 22.809 1.00 115.88 78 ILE A CA 1
ATOM 612 C C . ILE A 1 99 ? -64.212 7.213 24.131 1.00 118.01 78 ILE A C 1
ATOM 613 O O . ILE A 1 99 ? -65.303 7.499 24.640 1.00 116.44 78 ILE A O 1
ATOM 618 N N . GLU A 1 100 ? -63.052 7.578 24.680 1.00 113.02 79 GLU A N 1
ATOM 619 C CA . GLU A 1 100 ? -62.994 8.373 25.905 1.00 122.78 79 GLU A CA 1
ATOM 620 C C . GLU A 1 100 ? -63.947 9.564 25.911 1.00 129.32 79 GLU A C 1
ATOM 621 O O . GLU A 1 100 ? -64.626 9.772 26.927 1.00 130.87 79 GLU A O 1
ATOM 627 N N . PRO A 1 101 ? -64.060 10.370 24.846 1.00 133.47 80 PRO A N 1
ATOM 628 C CA . PRO A 1 101 ? -65.057 11.451 24.881 1.00 138.89 80 PRO A CA 1
ATOM 629 C C . PRO A 1 101 ? -66.489 10.960 24.766 1.00 147.24 80 PRO A C 1
ATOM 630 O O . PRO A 1 101 ? -67.384 11.555 25.380 1.00 149.97 80 PRO A O 1
ATOM 634 N N . LYS A 1 102 ? -66.736 9.891 24.004 1.00 150.86 81 LYS A N 1
ATOM 635 C CA . LYS A 1 102 ? -68.109 9.481 23.715 1.00 154.21 81 LYS A CA 1
ATOM 636 C C . LYS A 1 102 ? -68.811 8.901 24.938 1.00 156.33 81 LYS A C 1
ATOM 637 O O . LYS A 1 102 ? -70.042 8.978 25.033 1.00 163.23 81 LYS A O 1
ATOM 643 N N . PHE A 1 103 ? -68.064 8.319 25.875 1.00 146.69 82 PHE A N 1
ATOM 644 C CA . PHE A 1 103 ? -68.693 7.678 27.015 1.00 147.58 82 PHE A CA 1
ATOM 645 C C . PHE A 1 103 ? -68.236 8.315 28.321 1.00 149.29 82 PHE A C 1
ATOM 646 O O . PHE A 1 103 ? -67.058 8.660 28.462 1.00 143.98 82 PHE A O 1
ATOM 654 N N . PRO A 1 104 ? -69.143 8.484 29.290 1.00 157.21 83 PRO A N 1
ATOM 655 C CA . PRO A 1 104 ? -68.753 9.079 30.577 1.00 163.86 83 PRO A CA 1
ATOM 656 C C . PRO A 1 104 ? -67.788 8.206 31.366 1.00 166.73 83 PRO A C 1
ATOM 657 O O . PRO A 1 104 ? -68.154 7.643 32.403 1.00 169.99 83 PRO A O 1
ATOM 661 N N . PHE A 1 105 ? -66.550 8.092 30.888 1.00 166.76 84 PHE A N 1
ATOM 662 C CA . PHE A 1 105 ? -65.529 7.321 31.587 1.00 168.33 84 PHE A CA 1
ATOM 663 C C . PHE A 1 105 ? -64.745 8.142 32.598 1.00 170.20 84 PHE A C 1
ATOM 664 O O . PHE A 1 105 ? -64.131 7.560 33.499 1.00 169.74 84 PHE A O 1
ATOM 672 N N . SER A 1 106 ? -64.742 9.473 32.467 1.00 171.87 85 SER A N 1
ATOM 673 C CA . SER A 1 106 ? -64.075 10.315 33.456 1.00 171.01 85 SER A CA 1
ATOM 674 C C . SER A 1 106 ? -64.662 10.092 34.844 1.00 171.00 85 SER A C 1
ATOM 675 O O . SER A 1 106 ? -63.932 10.059 35.842 1.00 168.91 85 SER A O 1
ATOM 678 N N . GLU A 1 107 ? -65.979 9.941 34.925 1.00 172.30 86 GLU A N 1
ATOM 679 C CA . GLU A 1 107 ? -66.638 9.503 36.143 1.00 173.59 86 GLU A CA 1
ATOM 680 C C . GLU A 1 107 ? -66.674 7.981 36.181 1.00 170.45 86 GLU A C 1
ATOM 681 O O . GLU A 1 107 ? -66.714 7.318 35.140 1.00 167.58 86 GLU A O 1
ATOM 687 N N . ASN A 1 108 ? -66.650 7.428 37.391 1.00 170.83 87 ASN A N 1
ATOM 688 C CA . ASN A 1 108 ? -66.664 5.975 37.553 1.00 167.49 87 ASN A CA 1
ATOM 689 C C . ASN A 1 108 ? -68.096 5.471 37.746 1.00 170.81 87 ASN A C 1
ATOM 690 O O . ASN A 1 108 ? -68.441 4.820 38.733 1.00 172.60 87 ASN A O 1
ATOM 695 N N . GLN A 1 109 ? -68.939 5.807 36.768 1.00 168.68 88 GLN A N 1
ATOM 696 C CA . GLN A 1 109 ? -70.257 5.201 36.641 1.00 165.16 88 GLN A CA 1
ATOM 697 C C . GLN A 1 109 ? -70.274 4.038 35.660 1.00 155.32 88 GLN A C 1
ATOM 698 O O . GLN A 1 109 ? -71.211 3.231 35.695 1.00 150.40 88 GLN A O 1
ATOM 704 N N . ILE A 1 110 ? -69.273 3.943 34.788 1.00 148.71 89 ILE A N 1
ATOM 705 C CA . ILE A 1 110 ? -69.020 2.747 33.994 1.00 136.73 89 ILE A CA 1
ATOM 706 C C . ILE A 1 110 ? -67.920 1.972 34.709 1.00 133.60 89 ILE A C 1
ATOM 707 O O . ILE A 1 110 ? -66.765 2.410 34.753 1.00 125.60 89 ILE A O 1
ATOM 712 N N . CYS A 1 111 ? -68.280 0.832 35.298 1.00 138.62 90 CYS A N 1
ATOM 713 C CA . CYS A 1 111 ? -67.325 0.016 36.042 1.00 144.58 90 CYS A CA 1
ATOM 714 C C . CYS A 1 111 ? -66.582 -0.885 35.064 1.00 137.87 90 CYS A C 1
ATOM 715 O O . CYS A 1 111 ? -67.147 -1.847 34.533 1.00 141.42 90 CYS A O 1
ATOM 718 N N . LEU A 1 112 ? -65.317 -0.561 34.819 1.00 122.47 91 LEU A N 1
ATOM 719 C CA . LEU A 1 112 ? -64.452 -1.332 33.937 1.00 110.18 91 LEU A CA 1
ATOM 720 C C . LEU A 1 112 ? -63.072 -1.342 34.562 1.00 96.93 91 LEU A C 1
ATOM 721 O O . LEU A 1 112 ? -62.485 -0.277 34.750 1.00 97.21 91 LEU A O 1
ATOM 726 N N . THR A 1 113 ? -62.555 -2.525 34.890 1.00 96.58 92 THR A N 1
ATOM 727 C CA . THR A 1 113 ? -61.250 -2.652 35.531 1.00 92.32 92 THR A CA 1
ATOM 728 C C . THR A 1 113 ? -60.306 -3.441 34.634 1.00 79.12 92 THR A C 1
ATOM 729 O O . THR A 1 113 ? -60.552 -4.613 34.327 1.00 74.45 92 THR A O 1
ATOM 733 N N . PHE A 1 114 ? -59.221 -2.800 34.229 1.00 68.01 93 PHE A N 1
ATOM 734 C CA . PHE A 1 114 ? -58.199 -3.444 33.420 1.00 68.35 93 PHE A CA 1
ATOM 735 C C . PHE A 1 114 ? -57.047 -3.855 34.323 1.00 71.17 93 PHE A C 1
ATOM 736 O O . PHE A 1 114 ? -56.557 -3.048 35.124 1.00 67.50 93 PHE A O 1
ATOM 744 N N . THR A 1 115 ? -56.644 -5.116 34.214 1.00 71.36 94 THR A N 1
ATOM 745 C CA . THR A 1 115 ? -55.550 -5.669 34.996 1.00 74.81 94 THR A CA 1
ATOM 746 C C . THR A 1 115 ? -54.415 -6.019 34.051 1.00 64.91 94 THR A C 1
ATOM 747 O O . THR A 1 115 ? -54.613 -6.782 33.102 1.00 67.09 94 THR A O 1
ATOM 751 N N . TRP A 1 116 ? -53.235 -5.463 34.317 1.00 58.23 95 TRP A N 1
ATOM 752 C CA . TRP A 1 116 ? -52.060 -5.658 33.482 1.00 60.65 95 TRP A CA 1
ATOM 753 C C . TRP A 1 116 ? -50.882 -6.059 34.353 1.00 59.30 95 TRP A C 1
ATOM 754 O O . TRP A 1 116 ? -50.760 -5.625 35.503 1.00 61.47 95 TRP A O 1
ATOM 765 N N . LYS A 1 117 ? -50.046 -6.895 33.798 1.00 63.11 96 LYS A N 1
ATOM 766 C CA . LYS A 1 117 ? -48.886 -7.379 34.470 1.00 69.15 96 LYS A CA 1
ATOM 767 C C . LYS A 1 117 ? -47.637 -6.618 34.004 1.00 62.05 96 LYS A C 1
ATOM 768 O O . LYS A 1 117 ? -47.593 -6.116 32.908 1.00 54.13 96 LYS A O 1
ATOM 774 N N . ASP A 1 118 ? -46.638 -6.512 34.864 1.00 59.29 97 ASP A N 1
ATOM 775 C CA . ASP A 1 118 ? -45.408 -5.818 34.491 1.00 55.54 97 ASP A CA 1
ATOM 776 C C . ASP A 1 118 ? -44.699 -6.562 33.368 1.00 56.36 97 ASP A C 1
ATOM 777 O O . ASP A 1 118 ? -44.590 -7.792 33.389 1.00 58.73 97 ASP A O 1
ATOM 782 N N . ALA A 1 119 ? -44.208 -5.804 32.376 1.00 51.18 98 ALA A N 1
ATOM 783 C CA . ALA A 1 119 ? -43.500 -6.421 31.263 1.00 55.64 98 ALA A CA 1
ATOM 784 C C . ALA A 1 119 ? -42.161 -7.009 31.695 1.00 62.54 98 ALA A C 1
ATOM 785 O O . ALA A 1 119 ? -41.672 -7.956 31.065 1.00 64.63 98 ALA A O 1
ATOM 787 N N . PHE A 1 120 ? -41.556 -6.473 32.758 1.00 55.89 99 PHE A N 1
ATOM 788 C CA . PHE A 1 120 ? -40.184 -6.811 33.123 1.00 62.22 99 PHE A CA 1
ATOM 789 C C . PHE A 1 120 ? -40.075 -7.488 34.478 1.00 71.25 99 PHE A C 1
ATOM 790 O O . PHE A 1 120 ? -39.389 -8.510 34.597 1.00 74.35 99 PHE A O 1
ATOM 798 N N . ASP A 1 121 ? -40.719 -6.938 35.501 1.00 73.20 100 ASP A N 1
ATOM 799 C CA . ASP A 1 121 ? -40.616 -7.452 36.867 1.00 76.11 100 ASP A CA 1
ATOM 800 C C . ASP A 1 121 ? -41.447 -8.721 36.975 1.00 82.65 100 ASP A C 1
ATOM 801 O O . ASP A 1 121 ? -42.674 -8.668 37.079 1.00 78.73 100 ASP A O 1
ATOM 806 N N . LYS A 1 122 ? -40.783 -9.876 36.954 1.00 95.13 101 LYS A N 1
ATOM 807 C CA . LYS A 1 122 ? -41.506 -11.137 37.045 1.00 110.41 101 LYS A CA 1
ATOM 808 C C . LYS A 1 122 ? -41.975 -11.438 38.462 1.00 115.72 101 LYS A C 1
ATOM 809 O O . LYS A 1 122 ? -42.884 -12.257 38.639 1.00 117.66 101 LYS A O 1
ATOM 815 N N . GLY A 1 123 ? -41.397 -10.790 39.461 1.00 117.67 102 GLY A N 1
ATOM 816 C CA . GLY A 1 123 ? -41.851 -10.951 40.831 1.00 120.24 102 GLY A CA 1
ATOM 817 C C . GLY A 1 123 ? -41.191 -12.119 41.531 1.00 124.13 102 GLY A C 1
ATOM 818 O O . GLY A 1 123 ? -40.817 -13.123 40.926 1.00 120.77 102 GLY A O 1
ATOM 819 N N . SER A 1 124 ? -41.043 -11.977 42.844 1.00 131.63 103 SER A N 1
ATOM 820 C CA . SER A 1 124 ? -40.522 -13.055 43.666 1.00 134.34 103 SER A CA 1
ATOM 821 C C . SER A 1 124 ? -41.602 -14.104 43.896 1.00 137.77 103 SER A C 1
ATOM 822 O O . SER A 1 124 ? -42.801 -13.815 43.850 1.00 137.91 103 SER A O 1
ATOM 825 N N . LEU A 1 125 ? -41.166 -15.335 44.147 1.00 139.89 104 LEU A N 1
ATOM 826 C CA . LEU A 1 125 ? -42.086 -16.441 44.378 1.00 143.40 104 LEU A CA 1
ATOM 827 C C . LEU A 1 125 ? -42.717 -16.406 45.767 1.00 149.30 104 LEU A C 1
ATOM 828 O O . LEU A 1 125 ? -43.330 -17.396 46.176 1.00 146.60 104 LEU A O 1
ATOM 833 N N . PHE A 1 126 ? -42.579 -15.294 46.491 1.00 159.00 105 PHE A N 1
ATOM 834 C CA . PHE A 1 126 ? -43.191 -15.118 47.800 1.00 172.44 105 PHE A CA 1
ATOM 835 C C . PHE A 1 126 ? -44.310 -14.085 47.801 1.00 173.98 105 PHE A C 1
ATOM 836 O O . PHE A 1 126 ? -44.887 -13.819 48.860 1.00 179.22 105 PHE A O 1
ATOM 844 N N . GLY A 1 127 ? -44.630 -13.498 46.650 1.00 167.81 106 GLY A N 1
ATOM 845 C CA . GLY A 1 127 ? -45.681 -12.502 46.581 1.00 161.64 106 GLY A CA 1
ATOM 846 C C . GLY A 1 127 ? -46.374 -12.441 45.237 1.00 151.24 106 GLY A C 1
ATOM 847 O O . GLY A 1 127 ? -46.951 -11.411 44.877 1.00 148.22 106 GLY A O 1
ATOM 848 N N . GLY A 1 128 ? -46.325 -13.539 44.485 1.00 146.77 107 GLY A N 1
ATOM 849 C CA . GLY A 1 128 ? -46.955 -13.588 43.183 1.00 144.04 107 GLY A CA 1
ATOM 850 C C . GLY A 1 128 ? -46.299 -12.647 42.182 1.00 143.28 107 GLY A C 1
ATOM 851 O O . GLY A 1 128 ? -45.233 -12.071 42.411 1.00 138.91 107 GLY A O 1
ATOM 852 N N . SER A 1 129 ? -46.972 -12.499 41.045 1.00 144.61 108 SER A N 1
ATOM 853 C CA . SER A 1 129 ? -46.487 -11.626 39.992 1.00 141.42 108 SER A CA 1
ATOM 854 C C . SER A 1 129 ? -46.763 -10.164 40.336 1.00 125.64 108 SER A C 1
ATOM 855 O O . SER A 1 129 ? -47.458 -9.841 41.304 1.00 131.63 108 SER A O 1
ATOM 858 N N . VAL A 1 130 ? -46.204 -9.273 39.526 1.00 97.14 109 VAL A N 1
ATOM 859 C CA . VAL A 1 130 ? -46.371 -7.835 39.701 1.00 84.01 109 VAL A CA 1
ATOM 860 C C . VAL A 1 130 ? -47.480 -7.399 38.752 1.00 78.75 109 VAL A C 1
ATOM 861 O O . VAL A 1 130 ? -47.268 -7.254 37.543 1.00 71.53 109 VAL A O 1
ATOM 865 N N . LYS A 1 131 ? -48.673 -7.197 39.307 1.00 80.51 110 LYS A N 1
ATOM 866 C CA . LYS A 1 131 ? -49.862 -6.817 38.564 1.00 82.33 110 LYS A CA 1
ATOM 867 C C . LYS A 1 131 ? -50.385 -5.482 39.074 1.00 85.45 110 LYS A C 1
ATOM 868 O O . LYS A 1 131 ? -50.104 -5.072 40.205 1.00 92.44 110 LYS A O 1
ATOM 874 N N . LEU A 1 132 ? -51.158 -4.806 38.227 1.00 80.35 111 LEU A N 1
ATOM 875 C CA . LEU A 1 132 ? -51.866 -3.594 38.629 1.00 81.69 111 LEU A CA 1
ATOM 876 C C . LEU A 1 132 ? -53.225 -3.556 37.944 1.00 72.18 111 LEU A C 1
ATOM 877 O O . LEU A 1 132 ? -53.315 -3.737 36.726 1.00 66.02 111 LEU A O 1
ATOM 882 N N . ALA A 1 133 ? -54.275 -3.311 38.725 1.00 77.68 112 ALA A N 1
ATOM 883 C CA . ALA A 1 133 ? -55.633 -3.218 38.209 1.00 80.51 112 ALA A CA 1
ATOM 884 C C . ALA A 1 133 ? -56.179 -1.826 38.482 1.00 85.47 112 ALA A C 1
ATOM 885 O O . ALA A 1 133 ? -56.142 -1.356 39.623 1.00 92.22 112 ALA A O 1
ATOM 887 N N . LEU A 1 134 ? -56.676 -1.165 37.439 1.00 79.85 113 LEU A N 1
ATOM 888 C CA . LEU A 1 134 ? -57.223 0.177 37.566 1.00 80.16 113 LEU A CA 1
ATOM 889 C C . LEU A 1 134 ? -58.472 0.318 36.710 1.00 81.33 113 LEU A C 1
ATOM 890 O O . LEU A 1 134 ? -58.542 -0.216 35.598 1.00 77.52 113 LEU A O 1
ATOM 895 N N . ALA A 1 135 ? -59.457 1.044 37.239 1.00 85.03 114 ALA A N 1
ATOM 896 C CA . ALA A 1 135 ? -60.657 1.400 36.479 1.00 75.49 114 ALA A CA 1
ATOM 897 C C . ALA A 1 135 ? -60.400 2.718 35.744 1.00 90.00 114 ALA A C 1
ATOM 898 O O . ALA A 1 135 ? -60.904 3.786 36.102 1.00 98.45 114 ALA A O 1
ATOM 900 N N . SER A 1 136 ? -59.581 2.624 34.694 1.00 84.83 115 SER A N 1
ATOM 901 C CA . SER A 1 136 ? -59.147 3.812 33.967 1.00 90.56 115 SER A CA 1
ATOM 902 C C . SER A 1 136 ? -58.899 3.485 32.502 1.00 92.09 115 SER A C 1
ATOM 903 O O . SER A 1 136 ? -58.134 2.567 32.185 1.00 77.30 115 SER A O 1
ATOM 906 N N . LEU A 1 137 ? -59.533 4.258 31.615 1.00 84.05 116 LEU A N 1
ATOM 907 C CA . LEU A 1 137 ? -59.234 4.147 30.193 1.00 84.06 116 LEU A CA 1
ATOM 908 C C . LEU A 1 137 ? -57.810 4.599 29.894 1.00 79.20 116 LEU A C 1
ATOM 909 O O . LEU A 1 137 ? -57.139 4.024 29.030 1.00 75.30 116 LEU A O 1
ATOM 914 N N . GLY A 1 138 ? -57.335 5.634 30.597 1.00 75.70 117 GLY A N 1
ATOM 915 C CA . GLY A 1 138 ? -55.970 6.091 30.396 1.00 76.42 117 GLY A CA 1
ATOM 916 C C . GLY A 1 138 ? -54.943 5.014 30.687 1.00 75.01 117 GLY A C 1
ATOM 917 O O . GLY A 1 138 ? -53.914 4.924 30.012 1.00 65.16 117 GLY A O 1
ATOM 918 N N . TYR A 1 139 ? -55.209 4.184 31.697 1.00 72.72 118 TYR A N 1
ATOM 919 C CA . TYR A 1 139 ? -54.336 3.050 31.988 1.00 69.68 118 TYR A CA 1
ATOM 920 C C . TYR A 1 139 ? -54.351 2.046 30.843 1.00 66.36 118 TYR A C 1
ATOM 921 O O . TYR A 1 139 ? -53.298 1.555 30.420 1.00 63.57 118 TYR A O 1
ATOM 930 N N . GLU A 1 140 ? -55.544 1.726 30.333 1.00 62.95 119 GLU A N 1
ATOM 931 C CA . GLU A 1 140 ? -55.647 0.783 29.225 1.00 58.80 119 GLU A CA 1
ATOM 932 C C . GLU A 1 140 ? -54.925 1.312 27.993 1.00 55.01 119 GLU A C 1
ATOM 933 O O . GLU A 1 140 ? -54.122 0.597 27.380 1.00 55.42 119 GLU A O 1
ATOM 939 N N . LYS A 1 141 ? -55.194 2.569 27.619 1.00 55.85 120 LYS A N 1
ATOM 940 C CA . LYS A 1 141 ? -54.473 3.207 26.516 1.00 60.84 120 LYS A CA 1
ATOM 941 C C . LYS A 1 141 ? -52.962 3.074 26.673 1.00 63.12 120 LYS A C 1
ATOM 942 O O . LYS A 1 141 ? -52.249 2.745 25.713 1.00 59.40 120 LYS A O 1
ATOM 948 N N . SER A 1 142 ? -52.449 3.358 27.875 1.00 61.03 121 SER A N 1
ATOM 949 C CA . SER A 1 142 ? -51.001 3.375 28.074 1.00 59.98 121 SER A CA 1
ATOM 950 C C . SER A 1 142 ? -50.397 1.991 27.896 1.00 52.53 121 SER A C 1
ATOM 951 O O . SER A 1 142 ? -49.319 1.850 27.305 1.00 53.55 121 SER A O 1
ATOM 954 N N . CYS A 1 143 ? -51.059 0.965 28.430 1.00 52.14 122 CYS A N 1
ATOM 955 C CA . CYS A 1 143 ? -50.544 -0.393 28.316 1.00 55.43 122 CYS A CA 1
ATOM 956 C C . CYS A 1 143 ? -50.685 -0.915 26.895 1.00 56.95 122 CYS A C 1
ATOM 957 O O . CYS A 1 143 ? -49.808 -1.636 26.407 1.00 49.97 122 CYS A O 1
ATOM 960 N N . VAL A 1 144 ? -51.791 -0.581 26.225 1.00 52.26 123 VAL A N 1
ATOM 961 C CA . VAL A 1 144 ? -51.950 -0.977 24.830 1.00 49.64 123 VAL A CA 1
ATOM 962 C C . VAL A 1 144 ? -50.890 -0.309 23.963 1.00 50.19 123 VAL A C 1
ATOM 963 O O . VAL A 1 144 ? -50.283 -0.952 23.098 1.00 47.27 123 VAL A O 1
ATOM 967 N N . LEU A 1 145 ? -50.632 0.982 24.187 1.00 46.31 124 LEU A N 1
ATOM 968 C CA . LEU A 1 145 ? -49.596 1.644 23.399 1.00 50.90 124 LEU A CA 1
ATOM 969 C C . LEU A 1 145 ? -48.220 1.057 23.691 1.00 52.83 124 LEU A C 1
ATOM 970 O O . LEU A 1 145 ? -47.370 1.000 22.796 1.00 44.84 124 LEU A O 1
ATOM 975 N N . PHE A 1 146 ? -47.988 0.614 24.930 1.00 47.65 125 PHE A N 1
ATOM 976 C CA . PHE A 1 146 ? -46.752 -0.091 25.255 1.00 52.14 125 PHE A CA 1
ATOM 977 C C . PHE A 1 146 ? -46.584 -1.328 24.386 1.00 49.13 125 PHE A C 1
ATOM 978 O O . PHE A 1 146 ? -45.494 -1.595 23.870 1.00 42.60 125 PHE A O 1
ATOM 986 N N . ASN A 1 147 ? -47.652 -2.111 24.234 1.00 48.25 126 ASN A N 1
ATOM 987 C CA . ASN A 1 147 ? -47.554 -3.335 23.447 1.00 41.52 126 ASN A CA 1
ATOM 988 C C . ASN A 1 147 ? -47.424 -3.038 21.961 1.00 42.38 126 ASN A C 1
ATOM 989 O O . ASN A 1 147 ? -46.787 -3.812 21.244 1.00 49.85 126 ASN A O 1
ATOM 994 N N . CYS A 1 148 ? -48.022 -1.943 21.474 1.00 44.61 127 CYS A N 1
ATOM 995 C CA . CYS A 1 148 ? -47.763 -1.535 20.094 1.00 44.14 127 CYS A CA 1
ATOM 996 C C . CYS A 1 148 ? -46.274 -1.298 19.889 1.00 41.92 127 CYS A C 1
ATOM 997 O O . CYS A 1 148 ? -45.667 -1.821 18.945 1.00 43.08 127 CYS A O 1
ATOM 1000 N N . ALA A 1 149 ? -45.672 -0.505 20.777 1.00 41.97 128 ALA A N 1
ATOM 1001 C CA . ALA A 1 149 ? -44.241 -0.222 20.683 1.00 44.79 128 ALA A CA 1
ATOM 1002 C C . ALA A 1 149 ? -43.415 -1.495 20.826 1.00 45.37 128 ALA A C 1
ATOM 1003 O O . ALA A 1 149 ? -42.469 -1.723 20.060 1.00 40.25 128 ALA A O 1
ATOM 1005 N N . ALA A 1 150 ? -43.762 -2.340 21.802 1.00 42.40 129 ALA A N 1
ATOM 1006 C CA . ALA A 1 150 ? -43.014 -3.572 22.037 1.00 43.43 129 ALA A CA 1
ATOM 1007 C C . ALA A 1 150 ? -43.105 -4.510 20.841 1.00 46.65 129 ALA A C 1
ATOM 1008 O O . ALA A 1 150 ? -42.094 -5.062 20.388 1.00 39.12 129 ALA A O 1
ATOM 1010 N N . LEU A 1 151 ? -44.318 -4.728 20.323 1.00 40.93 130 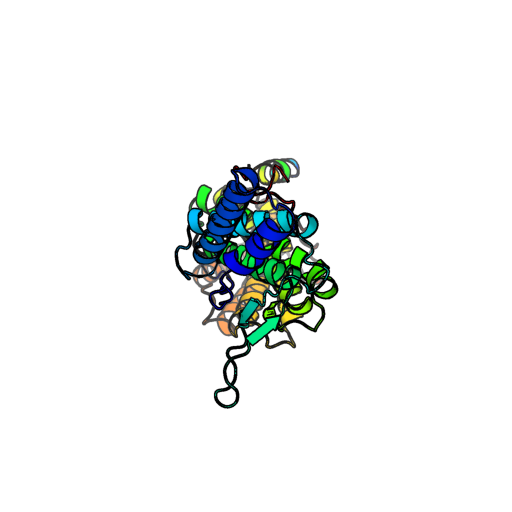LEU A N 1
ATOM 1011 C CA . LEU A 1 151 ? -44.450 -5.596 19.159 1.00 40.57 130 LEU A CA 1
ATOM 1012 C C . LEU A 1 151 ? -43.727 -5.006 17.952 1.00 41.44 130 LEU A C 1
ATOM 1013 O O . LEU A 1 151 ? -43.075 -5.735 17.194 1.00 44.43 130 LEU A O 1
ATOM 1018 N N . ALA A 1 152 ? -43.787 -3.681 17.782 1.00 44.38 131 ALA A N 1
ATOM 1019 C CA . ALA A 1 152 ? -43.034 -3.046 16.701 1.00 45.93 131 ALA A CA 1
ATOM 1020 C C . ALA A 1 152 ? -41.534 -3.269 16.864 1.00 44.25 131 ALA A C 1
ATOM 1021 O O . ALA A 1 152 ? -40.820 -3.489 15.876 1.00 42.95 131 ALA A O 1
ATOM 1023 N N . SER A 1 153 ? -41.034 -3.207 18.105 1.00 41.37 132 SER A N 1
ATOM 1024 C CA . SER A 1 153 ? -39.613 -3.467 18.333 1.00 42.34 132 SER A CA 1
ATOM 1025 C C . SER A 1 153 ? -39.262 -4.909 18.000 1.00 46.41 132 SER A C 1
ATOM 1026 O O . SER A 1 153 ? -38.167 -5.180 17.495 1.00 40.72 132 SER A O 1
ATOM 1029 N N . GLN A 1 154 ? -40.181 -5.845 18.255 1.00 42.51 133 GLN A N 1
ATOM 1030 C CA . GLN A 1 154 ? -39.908 -7.242 17.938 1.00 41.34 133 GLN A CA 1
ATOM 1031 C C . GLN A 1 154 ? -39.924 -7.484 16.436 1.00 47.30 133 GLN A C 1
ATOM 1032 O O . GLN A 1 154 ? -39.097 -8.244 15.915 1.00 52.44 133 GLN A O 1
ATOM 1038 N N . ILE A 1 155 ? -40.863 -6.857 15.725 1.00 43.81 134 ILE A N 1
ATOM 1039 C CA . ILE A 1 155 ? -40.903 -6.974 14.271 1.00 44.06 134 ILE A CA 1
ATOM 1040 C C . ILE A 1 155 ? -39.642 -6.375 13.658 1.00 44.03 134 ILE A C 1
ATOM 1041 O O . ILE A 1 155 ? -39.048 -6.943 12.733 1.00 48.77 134 ILE A O 1
ATOM 1046 N N . ALA A 1 156 ? -39.212 -5.221 14.167 1.00 41.12 135 ALA A N 1
ATOM 1047 C CA . ALA A 1 156 ? -38.004 -4.587 13.642 1.00 44.65 135 ALA A CA 1
ATOM 1048 C C . ALA A 1 156 ? -36.778 -5.459 13.872 1.00 49.04 135 ALA A C 1
ATOM 1049 O O . ALA A 1 156 ? -35.938 -5.623 12.972 1.00 44.31 135 ALA A O 1
ATOM 1051 N N . ALA A 1 157 ? -36.660 -6.029 15.074 1.00 44.41 136 ALA A N 1
ATOM 1052 C CA . ALA A 1 157 ? -35.515 -6.867 15.407 1.00 53.82 136 ALA A CA 1
ATOM 1053 C C . ALA A 1 157 ? -35.470 -8.150 14.588 1.00 58.79 136 ALA A C 1
ATOM 1054 O O . ALA A 1 157 ? -34.406 -8.770 14.492 1.00 62.79 136 ALA A O 1
ATOM 1056 N N . GLU A 1 158 ? -36.587 -8.562 13.991 1.00 56.89 137 GLU A N 1
ATOM 1057 C CA . GLU A 1 158 ? -36.635 -9.779 13.191 1.00 52.62 137 GLU A CA 1
ATOM 1058 C C . GLU A 1 158 ? -36.292 -9.551 11.729 1.00 49.92 137 GLU A C 1
ATOM 1059 O O . GLU A 1 158 ? -36.249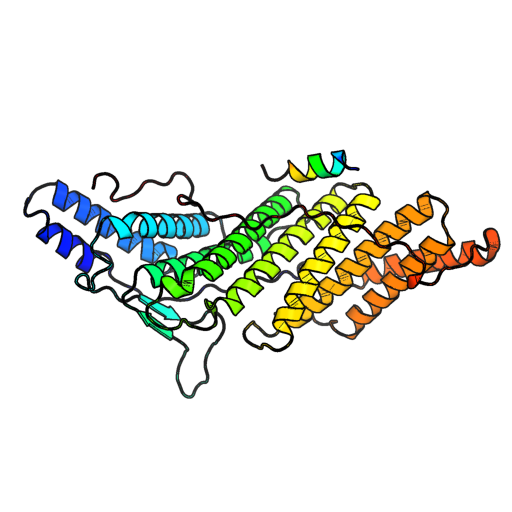 -10.518 10.962 1.00 56.16 137 GLU A O 1
ATOM 1065 N N . GLN A 1 159 ? -36.056 -8.314 11.316 1.00 50.00 138 GLN A N 1
ATOM 1066 C CA . GLN A 1 159 ? -35.900 -8.036 9.898 1.00 55.09 138 GLN A CA 1
ATOM 1067 C C . GLN A 1 159 ? -34.531 -8.492 9.406 1.00 54.53 138 GLN A C 1
ATOM 1068 O O . GLN A 1 159 ? -33.539 -8.443 10.139 1.00 54.66 138 GLN A O 1
ATOM 1074 N N . ASN A 1 160 ? -34.499 -8.975 8.166 1.00 60.55 139 ASN A N 1
ATOM 1075 C CA . ASN A 1 160 ? -33.246 -9.306 7.501 1.00 59.44 139 ASN A CA 1
ATOM 1076 C C . ASN A 1 160 ? -32.594 -8.003 7.076 1.00 53.74 139 ASN A C 1
ATOM 1077 O O . ASN A 1 160 ? -33.096 -7.307 6.187 1.00 57.77 139 ASN A O 1
ATOM 1082 N N . LEU A 1 161 ? -31.496 -7.651 7.726 1.00 52.01 140 LEU A N 1
ATOM 1083 C CA . LEU A 1 161 ? -30.861 -6.381 7.429 1.00 52.79 140 LEU A CA 1
ATOM 1084 C C . LEU A 1 161 ? -29.913 -6.469 6.242 1.00 64.10 140 LEU A C 1
ATOM 1085 O O . LEU A 1 161 ? -29.301 -5.457 5.884 1.00 59.71 140 LEU A O 1
ATOM 1090 N N . ASP A 1 162 ? -29.781 -7.648 5.635 1.00 61.84 141 ASP A N 1
ATOM 1091 C CA . ASP A 1 162 ? -29.088 -7.815 4.364 1.00 71.77 141 ASP A CA 1
ATOM 1092 C C . ASP A 1 162 ? -30.010 -7.527 3.183 1.00 79.66 141 ASP A C 1
ATOM 1093 O O . ASP A 1 162 ? -29.647 -7.776 2.029 1.00 86.36 141 ASP A O 1
ATOM 1098 N N . ASN A 1 163 ? -31.194 -6.997 3.456 1.00 67.88 142 ASN A N 1
ATOM 1099 C CA . ASN A 1 163 ? -32.185 -6.697 2.439 1.00 66.88 142 ASN A CA 1
ATOM 1100 C C . ASN A 1 163 ? -32.715 -5.291 2.674 1.00 66.01 142 ASN A C 1
ATOM 1101 O O . ASN A 1 163 ? -32.981 -4.904 3.816 1.00 64.16 142 ASN A O 1
ATOM 1106 N N . ASP A 1 164 ? -32.880 -4.533 1.586 1.00 68.38 143 ASP A N 1
ATOM 1107 C CA . ASP A 1 164 ? -33.212 -3.118 1.723 1.00 75.57 143 ASP A CA 1
ATOM 1108 C C . ASP A 1 164 ? -34.604 -2.926 2.306 1.00 67.16 143 ASP A C 1
ATOM 1109 O O . ASP A 1 164 ? -34.827 -2.014 3.110 1.00 64.25 143 ASP A O 1
ATOM 1114 N N . GLU A 1 165 ? -35.551 -3.779 1.918 1.00 63.33 144 GLU A N 1
ATOM 1115 C CA . GLU A 1 165 ? -36.902 -3.680 2.462 1.00 64.43 144 GLU A CA 1
ATOM 1116 C C . GLU A 1 165 ? -36.924 -4.035 3.944 1.00 59.25 144 GLU A C 1
ATOM 1117 O O . GLU A 1 165 ? -37.622 -3.386 4.731 1.00 62.33 144 GLU A O 1
ATOM 1123 N N . GLY A 1 166 ? -36.158 -5.055 4.345 1.00 64.49 145 GLY A N 1
ATOM 1124 C CA . GLY A 1 166 ? -36.021 -5.357 5.763 1.00 58.82 145 GLY A CA 1
ATOM 1125 C C . GLY A 1 166 ? -35.422 -4.205 6.547 1.00 57.79 145 GLY A C 1
ATOM 1126 O O . GLY A 1 166 ? -35.867 -3.894 7.655 1.00 53.10 145 GLY A O 1
ATOM 1127 N N . LEU A 1 167 ? -34.401 -3.555 5.984 1.00 53.67 146 LEU A N 1
ATOM 1128 C CA . LEU A 1 167 ? -33.823 -2.384 6.638 1.00 53.17 146 LEU A CA 1
ATOM 1129 C C . LEU A 1 167 ? -34.856 -1.274 6.796 1.00 47.98 146 LEU A C 1
ATOM 1130 O O . LEU A 1 167 ? -34.944 -0.636 7.854 1.00 48.64 146 LEU A O 1
ATOM 1135 N N . LYS A 1 168 ? -35.647 -1.030 5.750 1.00 49.51 147 LYS A N 1
ATOM 1136 C CA . LYS A 1 168 ? -36.647 0.032 5.808 1.00 56.48 147 LYS A CA 1
ATOM 1137 C C . LYS A 1 168 ? -37.750 -0.290 6.814 1.00 55.80 147 LYS A C 1
ATOM 1138 O O . LYS A 1 168 ? -38.214 0.601 7.538 1.00 51.44 147 LYS A O 1
ATOM 1144 N N . ILE A 1 169 ? -38.180 -1.553 6.880 1.00 55.64 148 ILE A N 1
ATOM 1145 C CA . ILE A 1 169 ? -39.161 -1.948 7.892 1.00 59.27 148 ILE A CA 1
ATOM 1146 C C . ILE A 1 169 ? -38.610 -1.698 9.294 1.00 55.41 148 ILE A C 1
ATOM 1147 O O . ILE A 1 169 ? -39.294 -1.140 10.162 1.00 51.18 148 ILE A O 1
ATOM 1152 N N . ALA A 1 170 ? -37.363 -2.112 9.537 1.00 50.45 149 ALA A N 1
ATOM 1153 C CA . ALA A 1 170 ? -36.774 -1.928 10.859 1.00 46.80 149 ALA A CA 1
ATOM 1154 C C . ALA A 1 170 ? -36.631 -0.452 11.202 1.00 42.94 149 ALA A C 1
ATOM 1155 O O . ALA A 1 170 ? -36.919 -0.042 12.333 1.00 40.76 149 ALA A O 1
ATOM 1157 N N . ALA A 1 171 ? -36.188 0.364 10.244 1.00 44.56 150 ALA A N 1
ATOM 1158 C CA . ALA A 1 171 ? -36.031 1.791 10.508 1.00 47.77 150 ALA A CA 1
ATOM 1159 C C . ALA A 1 171 ? -37.364 2.429 10.876 1.00 48.71 150 ALA A C 1
ATOM 1160 O O . ALA A 1 171 ? -37.443 3.222 11.822 1.00 48.08 150 ALA A O 1
ATOM 1162 N N . LYS A 1 172 ? -38.420 2.085 10.138 1.00 44.93 151 LYS A N 1
ATOM 1163 C CA . LYS A 1 172 ? -39.745 2.634 10.414 1.00 44.61 151 LYS A CA 1
ATOM 1164 C C . LYS A 1 172 ? -40.278 2.156 11.759 1.00 47.67 151 LYS A C 1
ATOM 1165 O O . LYS A 1 172 ? -40.821 2.951 12.535 1.00 45.02 151 LYS A O 1
ATOM 1171 N N . HIS A 1 173 ? -40.106 0.869 12.075 1.00 42.92 152 HIS A N 1
ATOM 1172 C CA . HIS A 1 173 ? -40.686 0.337 13.307 1.00 41.89 152 HIS A CA 1
ATOM 1173 C C . HIS A 1 173 ? -39.928 0.786 14.558 1.00 42.95 152 HIS A C 1
ATOM 1174 O O . HIS A 1 173 ? -40.553 1.015 15.606 1.00 41.64 152 HIS A O 1
ATOM 1181 N N . TYR A 1 174 ? -38.598 0.928 14.479 1.00 41.28 153 TYR A N 1
ATOM 1182 C CA . TYR A 1 174 ? -37.840 1.450 15.618 1.00 41.29 153 TYR A CA 1
ATOM 1183 C C . TYR A 1 174 ? -38.209 2.895 15.913 1.00 36.03 153 TYR A C 1
ATOM 1184 O O . TYR A 1 174 ? -38.323 3.284 17.079 1.00 38.03 153 TYR A O 1
ATOM 1193 N N . GLN A 1 175 ? -38.422 3.704 14.874 1.00 40.42 154 GLN A N 1
ATOM 1194 C CA . GLN A 1 175 ? -38.818 5.089 15.107 1.00 42.82 154 GLN A CA 1
ATOM 1195 C C . GLN A 1 175 ? -40.239 5.172 15.653 1.00 46.58 154 GLN A C 1
ATOM 1196 O O . GLN A 1 175 ? -40.536 6.030 16.493 1.00 42.44 154 GLN A O 1
ATOM 1202 N N . PHE A 1 176 ? -41.130 4.294 15.187 1.00 41.74 155 PHE A N 1
ATOM 1203 C CA . PHE A 1 176 ? -42.459 4.222 15.782 1.00 39.63 155 PHE A CA 1
ATOM 1204 C C . PHE A 1 176 ? -42.376 3.828 17.253 1.00 46.31 155 PHE A C 1
ATOM 1205 O O . PHE A 1 176 ? -42.960 4.493 18.114 1.00 45.29 155 PHE A O 1
ATOM 1213 N N . ALA A 1 177 ? -41.654 2.743 17.561 1.00 40.77 156 ALA A N 1
ATOM 1214 C CA . ALA A 1 177 ? -41.529 2.316 18.951 1.00 42.37 156 ALA A CA 1
ATOM 1215 C C . ALA A 1 177 ? -40.936 3.423 19.811 1.00 39.10 156 ALA A C 1
ATOM 1216 O O . ALA A 1 177 ? -41.418 3.683 20.921 1.00 45.52 156 ALA A O 1
ATOM 1218 N N . SER A 1 178 ? -39.918 4.115 19.296 1.00 41.10 157 SER A N 1
ATOM 1219 C CA . SER A 1 178 ? -39.315 5.220 20.034 1.00 41.38 157 SER A CA 1
ATOM 1220 C C . SER A 1 178 ? -40.338 6.302 20.347 1.00 45.83 157 SER A C 1
ATOM 1221 O O . SER A 1 178 ? -40.386 6.818 21.469 1.00 42.48 157 SER A O 1
ATOM 1224 N N . GLY A 1 179 ? -41.154 6.675 19.357 1.00 46.20 158 GLY A N 1
ATOM 1225 C CA . GLY A 1 179 ? -42.145 7.712 19.584 1.00 44.82 158 GLY A CA 1
ATOM 1226 C C . GLY A 1 179 ? -43.278 7.259 20.479 1.00 44.81 158 GLY A C 1
ATOM 1227 O O . GLY A 1 179 ? -43.854 8.065 21.221 1.00 46.65 158 GLY A O 1
ATOM 1228 N N . ALA A 1 180 ? -43.617 5.971 20.433 1.00 44.02 159 ALA A N 1
ATOM 1229 C CA . ALA A 1 180 ? -44.708 5.482 21.267 1.00 43.89 159 ALA A CA 1
ATOM 1230 C C . ALA A 1 180 ? -44.279 5.353 22.724 1.00 48.17 159 ALA A C 1
ATOM 1231 O O . ALA A 1 180 ? -45.040 5.720 23.623 1.00 47.45 159 ALA A O 1
ATOM 1233 N N . PHE A 1 181 ? -43.067 4.838 22.980 1.00 46.31 160 PHE A N 1
ATOM 1234 C CA . PHE A 1 181 ? -42.557 4.841 24.349 1.00 42.74 160 PHE A CA 1
ATOM 1235 C C . PHE A 1 181 ? -42.447 6.263 24.875 1.00 44.13 160 PHE A C 1
ATOM 1236 O O . PHE A 1 181 ? -42.734 6.525 26.048 1.00 47.87 160 PHE A O 1
ATOM 1244 N N . LEU A 1 182 ? -42.046 7.200 24.011 1.00 45.16 161 LEU A N 1
ATOM 1245 C CA . LEU A 1 182 ? -41.918 8.591 24.440 1.00 43.62 161 LEU A CA 1
ATOM 1246 C C . LEU A 1 182 ? -43.279 9.209 24.726 1.00 52.35 161 LEU A C 1
ATOM 1247 O O . LEU A 1 182 ? -43.419 10.016 25.657 1.00 55.70 161 LEU A O 1
ATOM 1252 N N . HIS A 1 183 ? -44.294 8.863 23.930 1.00 53.67 162 HIS A N 1
ATOM 1253 C CA . HIS A 1 183 ? -45.644 9.338 24.226 1.00 46.13 162 HIS A CA 1
ATOM 1254 C C . HIS A 1 183 ? -46.121 8.824 25.578 1.00 57.76 162 HIS A C 1
ATOM 1255 O O . HIS A 1 183 ? -46.766 9.557 26.336 1.00 62.72 162 HIS A O 1
ATOM 1262 N N . ILE A 1 184 ? -45.809 7.566 25.904 1.00 50.97 163 ILE A N 1
ATOM 1263 C CA . ILE A 1 184 ? -46.183 7.045 27.216 1.00 50.63 163 ILE A CA 1
ATOM 1264 C C . ILE A 1 184 ? -45.468 7.821 28.313 1.00 55.05 163 ILE A C 1
ATOM 1265 O O . ILE A 1 184 ? -46.064 8.160 29.343 1.00 59.65 163 ILE A O 1
ATOM 1270 N N . LYS A 1 185 ? -44.182 8.116 28.109 1.00 53.56 164 LYS A N 1
ATOM 1271 C CA . LYS A 1 185 ? -43.421 8.867 29.105 1.00 54.61 164 LYS A CA 1
ATOM 1272 C C . LYS A 1 185 ? -44.109 10.183 29.453 1.00 63.83 164 LYS A C 1
ATOM 1273 O O . LYS A 1 185 ? -44.213 10.549 30.632 1.00 64.25 164 LYS A O 1
ATOM 1279 N N . GLU A 1 186 ? -44.615 10.890 28.444 1.00 61.51 165 GLU A N 1
ATOM 1280 C CA . GLU A 1 186 ? -45.148 12.229 28.639 1.00 66.97 165 GLU A CA 1
ATOM 1281 C C . GLU A 1 186 ? -46.591 12.251 29.132 1.00 70.24 165 GLU A C 1
ATOM 1282 O O . GLU A 1 186 ? -47.064 13.309 29.555 1.00 74.91 165 GLU A O 1
ATOM 1288 N N . THR A 1 187 ? -47.302 11.123 29.105 1.00 63.61 166 THR A N 1
ATOM 1289 C CA . THR A 1 187 ? -48.729 11.126 29.395 1.00 70.20 166 THR A CA 1
ATOM 1290 C C . THR A 1 187 ? -49.158 10.153 30.482 1.00 66.76 166 THR A C 1
ATOM 1291 O O . THR A 1 187 ? -50.273 10.295 30.992 1.00 75.64 166 THR A O 1
ATOM 1295 N N . VAL A 1 188 ? -48.317 9.188 30.863 1.00 68.95 167 VAL A N 1
ATOM 1296 C CA . VAL A 1 188 ? -48.775 8.104 31.727 1.00 66.69 167 VAL A CA 1
ATOM 1297 C C . VAL A 1 188 ? -49.181 8.618 33.106 1.00 71.56 167 VAL A C 1
ATOM 1298 O O . VAL A 1 188 ? -50.112 8.082 33.722 1.00 68.71 167 VAL A O 1
ATOM 1302 N N . LEU A 1 189 ? -48.521 9.668 33.607 1.00 69.97 168 LEU A N 1
ATOM 1303 C CA . LEU A 1 189 ? -48.769 10.101 34.980 1.00 79.13 168 LEU A CA 1
ATOM 1304 C C . LEU A 1 189 ? -50.130 10.776 35.114 1.00 78.18 168 LEU A C 1
ATOM 1305 O O . LEU A 1 189 ? -50.897 10.466 36.036 1.00 81.59 168 LEU A O 1
ATOM 1310 N N . SER A 1 190 ? -50.449 11.709 34.212 1.00 85.54 169 SER A N 1
ATOM 1311 C CA . SER A 1 190 ? -51.749 12.372 34.275 1.00 98.32 169 SER A CA 1
ATOM 1312 C C . SER A 1 190 ? -52.880 11.417 33.921 1.00 94.17 169 SER A C 1
ATOM 1313 O O . SER A 1 190 ? -54.010 11.595 34.387 1.00 90.01 169 SER A O 1
ATOM 1316 N N . ALA A 1 191 ? -52.594 10.399 33.106 1.00 94.15 170 ALA A N 1
ATOM 1317 C CA . ALA A 1 191 ? -53.620 9.439 32.720 1.00 95.24 170 ALA A CA 1
ATOM 1318 C C . ALA A 1 191 ? -54.004 8.520 33.873 1.00 99.00 170 ALA A C 1
ATOM 1319 O O . ALA A 1 191 ? -55.165 8.107 33.973 1.00 99.76 170 ALA A O 1
ATOM 1321 N N . LEU A 1 192 ? -53.057 8.186 34.745 1.00 96.18 171 LEU A N 1
ATOM 1322 C CA . LEU A 1 192 ? -53.297 7.253 35.836 1.00 103.23 171 LEU A CA 1
ATOM 1323 C C . LEU A 1 192 ? -53.603 8.001 37.129 1.00 110.58 171 LEU A C 1
ATOM 1324 O O . LEU A 1 192 ? -52.973 9.014 37.446 1.00 107.75 171 LEU A O 1
ATOM 1329 N N . SER A 1 193 ? -54.580 7.486 37.877 1.00 116.55 172 SER A N 1
ATOM 1330 C CA . SER A 1 193 ? -54.858 8.036 39.198 1.00 128.17 172 SER A CA 1
ATOM 1331 C C . SER A 1 193 ? -53.739 7.698 40.174 1.00 133.19 172 SER A C 1
ATOM 1332 O O . SER A 1 193 ? -53.297 8.562 40.943 1.00 139.05 172 SER A O 1
ATOM 1335 N N . ARG A 1 194 ? -53.267 6.454 40.153 1.00 126.22 173 ARG A N 1
ATOM 1336 C CA . ARG A 1 194 ? -52.234 5.987 41.059 1.00 118.93 173 ARG A CA 1
ATOM 1337 C C . ARG A 1 194 ? -50.896 5.900 40.327 1.00 112.23 173 ARG A C 1
ATOM 1338 O O . ARG A 1 194 ? -50.772 6.263 39.155 1.00 113.27 173 ARG A O 1
ATOM 1346 N N . GLU A 1 195 ? -49.878 5.420 41.035 1.00 100.58 174 GLU A N 1
ATOM 1347 C CA . GLU A 1 195 ? -48.561 5.328 40.422 1.00 101.45 174 GLU A CA 1
ATOM 1348 C C . GLU A 1 195 ? -48.443 4.040 39.604 1.00 86.69 174 GLU A C 1
ATOM 1349 O O . GLU A 1 195 ? -48.909 2.982 40.034 1.00 85.76 174 GLU A O 1
ATOM 1355 N N . PRO A 1 196 ? -47.817 4.101 38.435 1.00 75.97 175 PRO A N 1
ATOM 1356 C CA . PRO A 1 196 ? -47.813 2.949 37.530 1.00 73.22 175 PRO A CA 1
ATOM 1357 C C . PRO A 1 196 ? -46.835 1.873 37.985 1.00 77.66 175 PRO A C 1
ATOM 1358 O O . PRO A 1 196 ? -45.990 2.079 38.859 1.00 81.60 175 PRO A O 1
ATOM 1362 N N . THR A 1 197 ? -46.960 0.704 37.360 1.00 69.58 176 THR A N 1
ATOM 1363 C CA . THR A 1 197 ? -45.891 -0.277 37.445 1.00 68.79 176 THR A CA 1
ATOM 1364 C C . THR A 1 197 ? -44.619 0.319 36.851 1.00 68.34 176 THR A C 1
ATOM 1365 O O . THR A 1 197 ? -44.652 1.304 36.106 1.00 63.00 176 THR A O 1
ATOM 1369 N N . VAL A 1 198 ? -43.479 -0.272 37.212 1.00 68.32 177 VAL A N 1
ATOM 1370 C CA . VAL A 1 198 ? -42.203 0.303 36.794 1.00 58.55 177 VAL A CA 1
ATOM 1371 C C . VAL A 1 198 ? -42.036 0.228 35.277 1.00 52.97 177 VAL A C 1
ATOM 1372 O O . VAL A 1 198 ? -41.391 1.096 34.676 1.00 57.72 177 VAL A O 1
ATOM 1376 N N . ASP A 1 199 ? -42.641 -0.770 34.625 1.00 51.84 178 ASP A N 1
ATOM 1377 C CA . ASP A 1 199 ? -42.395 -0.958 33.197 1.00 49.29 178 ASP A CA 1
ATOM 1378 C C . ASP A 1 199 ? -42.921 0.215 32.368 1.00 54.40 178 ASP A C 1
ATOM 1379 O O . ASP A 1 199 ? -42.283 0.623 31.390 1.00 54.24 178 ASP A O 1
ATOM 1384 N N . ILE A 1 200 ? -44.061 0.793 32.751 1.00 54.15 179 ILE A N 1
ATOM 1385 C CA . ILE A 1 200 ? -44.626 1.917 32.004 1.00 49.24 179 ILE A CA 1
ATOM 1386 C C . ILE A 1 200 ? -44.318 3.254 32.667 1.00 54.79 179 ILE A C 1
ATOM 1387 O O . ILE A 1 200 ? -44.802 4.294 32.210 1.00 60.23 179 ILE A O 1
ATOM 1392 N N . SER A 1 201 ? -43.513 3.254 33.726 1.00 55.73 180 SER A N 1
ATOM 1393 C CA . SER A 1 201 ? -43.183 4.497 34.401 1.00 61.80 180 SER A CA 1
ATOM 1394 C C . SER A 1 201 ? -42.282 5.351 33.507 1.00 54.93 180 SER A C 1
ATOM 1395 O O . SER A 1 201 ? -41.525 4.822 32.684 1.00 52.26 180 SER A O 1
ATOM 1398 N N . PRO A 1 202 ? -42.365 6.682 33.640 1.00 62.68 181 PRO A N 1
ATOM 1399 C CA . PRO A 1 202 ? -41.652 7.575 32.703 1.00 65.49 181 PRO A CA 1
ATOM 1400 C C . PRO A 1 202 ? -40.167 7.287 32.561 1.00 65.36 181 PRO A C 1
ATOM 1401 O O . PRO A 1 202 ? -39.630 7.392 31.449 1.00 56.81 181 PRO A O 1
ATOM 1405 N N . ASP A 1 203 ? -39.486 6.923 33.651 1.00 60.48 182 ASP A N 1
ATOM 1406 C CA . ASP A 1 203 ? -38.055 6.642 33.550 1.00 71.69 182 ASP A CA 1
ATOM 1407 C C . ASP A 1 203 ? -37.784 5.432 32.662 1.00 58.50 182 ASP A C 1
ATOM 1408 O O . ASP A 1 203 ? -36.862 5.448 31.840 1.00 58.15 182 ASP A O 1
ATOM 1413 N N . THR A 1 204 ? -38.583 4.376 32.809 1.00 54.69 183 THR A N 1
ATOM 1414 C CA . THR A 1 204 ? -38.364 3.170 32.020 1.00 52.47 183 THR A CA 1
ATOM 1415 C C . THR A 1 204 ? -38.671 3.403 30.546 1.00 48.36 183 THR A C 1
ATOM 1416 O O . THR A 1 204 ? -37.883 3.012 29.677 1.00 44.54 183 THR A O 1
ATOM 1420 N N . VAL A 1 205 ? -39.825 4.012 30.238 1.00 48.84 184 VAL A N 1
ATOM 1421 C CA . VAL A 1 205 ? -40.205 4.156 28.834 1.00 47.37 184 VAL A CA 1
ATOM 1422 C C . VAL A 1 205 ? -39.386 5.248 28.162 1.00 48.81 184 VAL A C 1
ATOM 1423 O O . VAL A 1 205 ? -39.167 5.203 26.948 1.00 44.12 184 VAL A O 1
ATOM 1427 N N . GLY A 1 206 ? -38.905 6.232 28.922 1.00 49.72 185 GLY A N 1
ATOM 1428 C CA . GLY A 1 206 ? -37.944 7.166 28.361 1.00 48.62 185 GLY A CA 1
ATOM 1429 C C . GLY A 1 206 ? -36.667 6.479 27.914 1.00 48.30 185 GLY A C 1
ATOM 1430 O O . GLY A 1 206 ? -36.113 6.796 26.856 1.00 49.46 185 GLY A O 1
ATOM 1431 N N . THR A 1 207 ? -36.182 5.519 28.706 1.00 46.50 186 THR A N 1
ATOM 1432 C CA . THR A 1 207 ? -34.973 4.803 28.303 1.00 43.84 186 THR A CA 1
ATOM 1433 C C . THR A 1 207 ? -35.249 3.892 27.112 1.00 40.20 186 THR A C 1
ATOM 1434 O O . THR A 1 207 ? -34.452 3.831 26.173 1.00 39.40 186 THR A O 1
ATOM 1438 N N . LEU A 1 208 ? -36.378 3.180 27.131 1.00 41.81 187 LEU A N 1
ATOM 1439 C CA . LEU A 1 208 ? -36.754 2.372 25.976 1.00 42.37 187 LEU A CA 1
ATOM 1440 C C . LEU A 1 208 ? -36.879 3.228 24.722 1.00 34.75 187 LEU A C 1
ATOM 1441 O O . LEU A 1 208 ? -36.514 2.788 23.628 1.00 35.03 187 LEU A O 1
ATOM 1446 N N . SER A 1 209 ? -37.425 4.438 24.854 1.00 41.81 188 SER A N 1
ATOM 1447 C CA . SER A 1 209 ? -37.541 5.308 23.689 1.00 40.52 188 SER A CA 1
ATOM 1448 C C . SER A 1 209 ? -36.170 5.614 23.099 1.00 43.33 188 SER A C 1
ATOM 1449 O O . SER A 1 209 ? -35.985 5.595 21.875 1.00 41.27 188 SER A O 1
ATOM 1452 N N . LEU A 1 210 ? -35.193 5.899 23.954 1.00 40.16 189 LEU A N 1
ATOM 1453 C CA . LEU A 1 210 ? -33.844 6.178 23.463 1.00 36.48 189 LEU A CA 1
ATOM 1454 C C . LEU A 1 210 ? -33.191 4.941 22.857 1.00 37.83 189 LEU A C 1
ATOM 1455 O O . LEU A 1 210 ? -32.482 5.040 21.843 1.00 38.49 189 LEU A O 1
ATOM 1460 N N . ILE A 1 211 ? -33.405 3.764 23.450 1.00 38.10 190 ILE A N 1
ATOM 1461 C CA . ILE A 1 211 ? -32.839 2.541 22.878 1.00 38.56 190 ILE A CA 1
ATOM 1462 C C . ILE A 1 211 ? -33.361 2.321 21.458 1.00 43.06 190 ILE A C 1
ATOM 1463 O O . ILE A 1 211 ? -32.603 1.973 20.542 1.00 35.53 190 ILE A O 1
ATOM 1468 N N . MET A 1 212 ? -34.670 2.507 21.259 1.00 34.51 191 MET A N 1
ATOM 1469 C CA . MET A 1 212 ? -35.250 2.317 19.933 1.00 34.55 191 MET A CA 1
ATOM 1470 C C . MET A 1 212 ?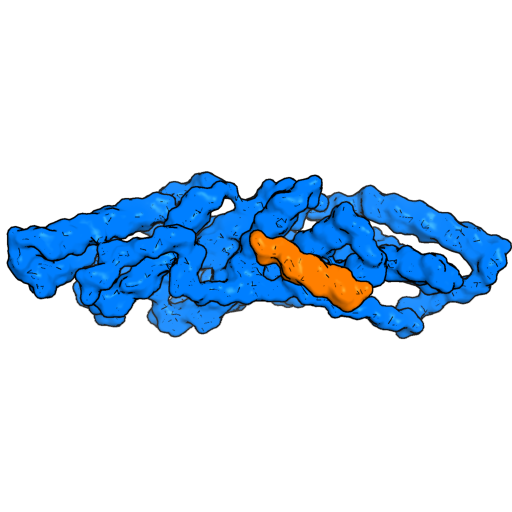 -34.759 3.372 18.961 1.00 36.00 191 MET A C 1
ATOM 1471 O O . MET A 1 212 ? -34.556 3.090 17.774 1.00 36.89 191 MET A O 1
ATOM 1476 N N . LEU A 1 213 ? -34.573 4.601 19.438 1.00 34.99 192 LEU A N 1
ATOM 1477 C CA . LEU A 1 213 ? -34.019 5.628 18.569 1.00 40.40 192 LEU A CA 1
ATOM 1478 C C . LEU A 1 213 ? -32.591 5.286 18.152 1.00 41.45 192 LEU A C 1
ATOM 1479 O O . LEU A 1 213 ? -32.222 5.466 16.987 1.00 38.35 192 LEU A O 1
ATOM 1484 N N . ALA A 1 214 ? -31.774 4.784 19.092 1.00 39.99 193 ALA A N 1
ATOM 1485 C CA . ALA A 1 214 ? -30.416 4.349 18.757 1.00 35.71 193 ALA A CA 1
ATOM 1486 C C . ALA A 1 214 ? -30.431 3.247 17.713 1.00 41.43 193 ALA A C 1
ATOM 1487 O O . ALA A 1 214 ? -29.597 3.227 16.802 1.00 37.34 193 ALA A O 1
ATOM 1489 N N . GLN A 1 215 ? -31.364 2.302 17.840 1.00 37.79 194 GLN A N 1
ATOM 1490 C CA . GLN A 1 215 ? -31.378 1.193 16.907 1.00 32.45 194 GLN A CA 1
ATOM 1491 C C . GLN A 1 215 ? -31.864 1.642 15.541 1.00 40.99 194 GLN A C 1
ATOM 1492 O O . GLN A 1 215 ? -31.379 1.136 14.523 1.00 38.97 194 GLN A O 1
ATOM 1498 N N . ALA A 1 216 ? -32.773 2.622 15.498 1.00 39.15 195 ALA A N 1
ATOM 1499 C CA . ALA A 1 216 ? -33.150 3.213 14.218 1.00 37.01 195 ALA A CA 1
ATOM 1500 C C . ALA A 1 216 ? -31.946 3.860 13.539 1.00 38.48 195 ALA A C 1
ATOM 1501 O O . ALA A 1 216 ? -31.726 3.667 12.339 1.00 41.59 195 ALA A O 1
ATOM 1503 N N . GLN A 1 217 ? -31.153 4.633 14.294 1.00 37.29 196 GLN A N 1
ATOM 1504 C CA . GLN A 1 217 ? -29.948 5.246 13.727 1.00 42.48 196 GLN A CA 1
ATOM 1505 C C . GLN A 1 217 ? -28.957 4.183 13.259 1.00 39.14 196 GLN A C 1
ATOM 1506 O O . GLN A 1 217 ? -28.322 4.333 12.206 1.00 38.88 196 GLN A O 1
ATOM 1512 N N . GLU A 1 218 ? -28.830 3.090 14.011 1.00 38.85 197 GLU A N 1
ATOM 1513 C CA . GLU A 1 218 ? -27.946 2.012 13.583 1.00 39.37 197 GLU A CA 1
ATOM 1514 C C . GLU A 1 218 ? -28.392 1.415 12.257 1.00 43.08 197 GLU A C 1
ATOM 1515 O O . GLU A 1 218 ? -27.558 1.046 11.419 1.00 40.11 197 GLU A O 1
ATOM 1521 N N . VAL A 1 219 ? -29.708 1.285 12.055 1.00 38.05 198 VAL A N 1
ATOM 1522 C CA . VAL A 1 219 ? -30.214 0.757 10.796 1.00 33.16 198 VAL A CA 1
ATOM 1523 C C . VAL A 1 219 ? -29.835 1.679 9.645 1.00 35.56 198 VAL A C 1
ATOM 1524 O O . VAL A 1 219 ? -29.498 1.218 8.550 1.00 40.89 198 VAL A O 1
ATOM 1528 N N . PHE A 1 220 ? -29.892 2.996 9.864 1.00 40.24 199 PHE A N 1
ATOM 1529 C CA . PHE A 1 220 ? -29.465 3.911 8.810 1.00 39.87 199 PHE A CA 1
ATOM 1530 C C . PHE A 1 220 ? -27.975 3.777 8.522 1.00 41.50 199 PHE A C 1
ATOM 1531 O O . PHE A 1 220 ? -27.553 3.931 7.371 1.00 45.39 199 PHE A O 1
ATOM 1539 N N . PHE A 1 221 ? -27.173 3.484 9.547 1.00 41.38 200 PHE A N 1
ATOM 1540 C CA . PHE A 1 221 ? -25.758 3.211 9.318 1.00 42.82 200 PHE A CA 1
ATOM 1541 C C . PHE A 1 221 ? -25.586 1.952 8.475 1.00 45.78 200 PHE A C 1
ATOM 1542 O O . PHE A 1 221 ? -24.789 1.928 7.529 1.00 42.68 200 PHE A O 1
ATOM 1550 N N . LEU A 1 222 ? -26.347 0.898 8.788 1.00 42.47 201 LEU A N 1
ATOM 1551 C CA . LEU A 1 222 ? -26.271 -0.331 8.000 1.00 48.21 201 LEU A CA 1
ATOM 1552 C C . LEU A 1 222 ? -26.739 -0.098 6.569 1.00 56.29 201 LEU A C 1
ATOM 1553 O O . LEU A 1 222 ? -26.171 -0.653 5.616 1.00 56.95 201 LEU A O 1
ATOM 1558 N N . LYS A 1 223 ? -27.768 0.732 6.398 1.00 53.22 202 LYS A N 1
ATOM 1559 C CA . LYS A 1 223 ? -28.233 1.089 5.061 1.00 53.36 202 LYS A CA 1
ATOM 1560 C C . LYS A 1 223 ? -27.148 1.826 4.283 1.00 47.78 202 LYS A C 1
ATOM 1561 O O . LYS A 1 223 ? -26.895 1.534 3.108 1.00 51.44 202 LYS A O 1
ATOM 1567 N N . ALA A 1 224 ? -26.499 2.798 4.926 1.00 50.69 203 ALA A N 1
ATOM 1568 C CA . ALA A 1 224 ? -25.445 3.546 4.248 1.00 51.61 203 ALA A CA 1
ATOM 1569 C C . ALA A 1 224 ? -24.287 2.637 3.859 1.00 49.60 203 ALA A C 1
ATOM 1570 O O . ALA A 1 224 ? -23.734 2.755 2.754 1.00 56.03 203 ALA A O 1
ATOM 1572 N N . THR A 1 225 ? -23.911 1.718 4.749 1.00 50.57 204 THR A N 1
ATOM 1573 C CA . THR A 1 225 ? -22.824 0.792 4.446 1.00 53.11 204 THR A CA 1
ATOM 1574 C C . THR A 1 225 ? -23.191 -0.113 3.285 1.00 57.65 204 THR A C 1
ATOM 1575 O O . THR A 1 225 ? -22.370 -0.364 2.395 1.00 54.82 204 THR A O 1
ATOM 1579 N N . ARG A 1 226 ? -24.432 -0.601 3.272 1.00 53.25 205 ARG A N 1
ATOM 1580 C CA . ARG A 1 226 ? -24.865 -1.531 2.240 1.00 57.87 205 ARG A CA 1
ATOM 1581 C C . ARG A 1 226 ? -24.903 -0.860 0.871 1.00 60.74 205 ARG A C 1
ATOM 1582 O O . ARG A 1 226 ? -24.494 -1.455 -0.132 1.00 66.21 205 ARG A O 1
ATOM 1590 N N . ASP A 1 227 ? -25.379 0.385 0.816 1.00 59.15 206 ASP A N 1
ATOM 1591 C CA . ASP A 1 227 ? -25.436 1.174 -0.406 1.00 63.70 206 ASP A CA 1
ATOM 1592 C C . ASP A 1 227 ? -24.087 1.766 -0.801 1.00 64.53 206 ASP A C 1
ATOM 1593 O O . ASP A 1 227 ? -24.019 2.491 -1.801 1.00 68.32 206 ASP A O 1
ATOM 1598 N N . LYS A 1 228 ? -23.030 1.482 -0.043 1.00 65.51 207 LYS A N 1
ATOM 1599 C CA . LYS A 1 228 ? -21.673 1.947 -0.348 1.00 67.45 207 LYS A CA 1
ATOM 1600 C C . LYS A 1 228 ? -21.610 3.472 -0.433 1.00 65.03 207 LYS A C 1
ATOM 1601 O O . LYS A 1 228 ? -21.085 4.040 -1.389 1.00 66.29 207 LYS A O 1
ATOM 1607 N N . MET A 1 229 ? -22.147 4.140 0.584 1.00 59.96 208 MET A N 1
ATOM 1608 C CA . MET A 1 229 ? -22.110 5.595 0.626 1.00 59.58 208 MET A CA 1
ATOM 1609 C C . MET A 1 229 ? -20.707 6.085 0.995 1.00 58.02 208 MET A C 1
ATOM 1610 O O . MET A 1 229 ? -19.819 5.302 1.355 1.00 56.70 208 MET A O 1
ATOM 1615 N N . LYS A 1 230 ? -20.511 7.403 0.896 1.00 55.89 209 LYS A N 1
ATOM 1616 C CA . LYS A 1 230 ? -19.212 7.992 1.203 1.00 62.67 209 LYS A CA 1
ATOM 1617 C C . LYS A 1 230 ? -18.809 7.658 2.632 1.00 61.83 209 LYS A C 1
ATOM 1618 O O . LYS A 1 230 ? -19.626 7.721 3.556 1.00 53.63 209 LYS A O 1
ATOM 1624 N N . ASP A 1 231 ? -17.538 7.307 2.816 1.00 55.18 210 ASP A N 1
ATOM 1625 C CA . ASP A 1 231 ? -17.087 6.945 4.158 1.00 61.47 210 ASP A CA 1
ATOM 1626 C C . ASP A 1 231 ? -17.217 8.109 5.131 1.00 49.50 210 ASP A C 1
ATOM 1627 O O . ASP A 1 231 ? -17.453 7.885 6.323 1.00 46.34 210 ASP A O 1
ATOM 1632 N N . ALA A 1 232 ? -17.087 9.349 4.648 1.00 47.30 211 ALA A N 1
ATOM 1633 C CA . ALA A 1 232 ? -17.321 10.508 5.512 1.00 54.56 211 ALA A CA 1
ATOM 1634 C C . ALA A 1 232 ? -18.723 10.480 6.115 1.00 56.65 211 ALA A C 1
ATOM 1635 O O . ALA A 1 232 ? -18.912 10.804 7.294 1.00 47.47 211 ALA A O 1
ATOM 1637 N N . ILE A 1 233 ? -19.717 10.109 5.314 1.00 47.79 212 ILE A N 1
ATOM 1638 C CA . ILE A 1 233 ? -21.094 10.091 5.791 1.00 49.53 212 ILE A CA 1
ATOM 1639 C C . ILE A 1 233 ? -21.316 8.919 6.731 1.00 46.08 212 ILE A C 1
ATOM 1640 O O . ILE A 1 233 ? -21.966 9.052 7.776 1.00 45.37 212 ILE A O 1
ATOM 1645 N N . ILE A 1 234 ? -20.788 7.749 6.372 1.00 43.79 213 ILE A N 1
ATOM 1646 C CA . ILE A 1 234 ? -20.933 6.576 7.226 1.00 49.48 213 ILE A CA 1
ATOM 1647 C C . ILE A 1 234 ? -20.341 6.839 8.607 1.00 48.85 213 ILE A C 1
ATOM 1648 O O . ILE A 1 234 ? -20.893 6.407 9.625 1.00 38.94 213 ILE A O 1
ATOM 1653 N N . ALA A 1 235 ? -19.234 7.583 8.667 1.00 41.47 214 ALA A N 1
ATOM 1654 C CA . ALA A 1 235 ? -18.607 7.868 9.954 1.00 44.35 214 ALA A CA 1
ATOM 1655 C C . ALA A 1 235 ? -19.496 8.756 10.818 1.00 42.57 214 ALA A C 1
ATOM 1656 O O . ALA A 1 235 ? -19.619 8.529 12.026 1.00 38.58 214 ALA A O 1
ATOM 1658 N N . LYS A 1 236 ? -20.127 9.767 10.218 1.00 38.12 215 LYS A N 1
ATOM 1659 C CA . LYS A 1 236 ? -21.028 10.638 10.967 1.00 40.74 215 LYS A CA 1
ATOM 1660 C C . LYS A 1 236 ? -22.304 9.918 11.412 1.00 43.22 215 LYS A C 1
ATOM 1661 O O . LYS A 1 236 ? -22.839 10.228 12.484 1.00 36.87 215 LYS A O 1
ATOM 1667 N N . LEU A 1 237 ? -22.813 8.976 10.615 1.00 40.28 216 LEU A N 1
ATOM 1668 C CA . LEU A 1 237 ? -23.971 8.190 11.063 1.00 40.05 216 LEU A CA 1
ATOM 1669 C C . LEU A 1 237 ? -23.597 7.274 12.223 1.00 41.69 216 LEU A C 1
ATOM 1670 O O . LEU A 1 237 ? -24.346 7.155 13.202 1.00 36.48 216 LEU A O 1
ATOM 1675 N N . ALA A 1 238 ? -22.437 6.615 12.128 1.00 38.92 217 ALA A N 1
ATOM 1676 C CA . ALA A 1 238 ? -21.965 5.775 13.222 1.00 39.73 217 ALA A CA 1
ATOM 1677 C C . ALA A 1 238 ? -21.709 6.592 14.476 1.00 41.16 217 ALA A C 1
ATOM 1678 O O . ALA A 1 238 ? -22.049 6.166 15.586 1.00 39.01 217 ALA A O 1
ATOM 1680 N N . ASN A 1 239 ? -21.091 7.764 14.324 1.00 35.55 218 ASN A N 1
ATOM 1681 C CA . ASN A 1 239 ? -20.776 8.578 15.493 1.00 36.77 218 ASN A CA 1
ATOM 1682 C C . ASN A 1 239 ? -22.052 9.000 16.212 1.00 45.27 218 ASN A C 1
ATOM 1683 O O . ASN A 1 239 ? -22.115 9.008 17.450 1.00 37.26 218 ASN A O 1
ATOM 1688 N N . GLN A 1 240 ? -23.085 9.345 15.447 1.00 41.42 219 GLN A N 1
ATOM 1689 C CA . GLN A 1 240 ? -24.358 9.712 16.057 1.00 41.46 219 GLN A CA 1
ATOM 1690 C C . GLN A 1 240 ? -25.001 8.522 16.762 1.00 35.99 219 GLN A C 1
ATOM 1691 O O . GLN A 1 240 ? -25.585 8.677 17.840 1.00 37.86 219 GLN A O 1
ATOM 1697 N N . ALA A 1 241 ? -24.933 7.336 16.157 1.00 35.36 220 ALA A N 1
ATOM 1698 C CA . ALA A 1 241 ? -25.450 6.148 16.826 1.00 36.93 220 ALA A CA 1
ATOM 1699 C C . ALA A 1 241 ? -24.712 5.891 18.131 1.00 41.62 220 ALA A C 1
ATOM 1700 O O . ALA A 1 241 ? -25.315 5.477 19.130 1.00 36.60 220 ALA A O 1
ATOM 1702 N N . ALA A 1 242 ? -23.402 6.145 18.144 1.00 36.63 221 ALA A N 1
ATOM 1703 C CA . ALA A 1 242 ? -22.628 6.000 19.369 1.00 35.84 221 ALA A CA 1
ATOM 1704 C C . ALA A 1 242 ? -23.160 6.912 20.460 1.00 38.14 221 ALA A C 1
ATOM 1705 O O . ALA A 1 242 ? -23.291 6.495 21.616 1.00 41.15 221 ALA A O 1
ATOM 1707 N N . ASP A 1 243 ? -23.490 8.161 20.109 1.00 34.48 222 ASP A N 1
ATOM 1708 C CA . ASP A 1 243 ? -24.059 9.083 21.089 1.00 33.23 222 ASP A CA 1
ATOM 1709 C C . ASP A 1 243 ? -25.373 8.556 21.661 1.00 35.71 222 ASP A C 1
ATOM 1710 O O . ASP A 1 243 ? -25.617 8.665 22.871 1.00 37.20 222 ASP A O 1
ATOM 1715 N N . TYR A 1 244 ? -26.234 7.988 20.808 1.00 38.84 223 TYR A N 1
ATOM 1716 C CA . TYR A 1 244 ? -27.523 7.480 21.290 1.00 38.34 223 TYR A CA 1
ATOM 1717 C C . TYR A 1 244 ? -27.340 6.270 22.191 1.00 39.18 223 TYR A C 1
ATOM 1718 O O . TYR A 1 244 ? -27.986 6.164 23.238 1.00 35.99 223 TYR A O 1
ATOM 1727 N N . PHE A 1 245 ? -26.514 5.306 21.765 1.00 36.17 224 PHE A N 1
ATOM 1728 C CA . PHE A 1 245 ? -26.252 4.148 22.618 1.00 38.72 224 PHE A CA 1
ATOM 1729 C C . PHE A 1 245 ? -25.599 4.557 23.926 1.00 40.37 224 PHE A C 1
ATOM 1730 O O . PHE A 1 245 ? -25.903 3.986 24.985 1.00 41.83 224 PHE A O 1
ATOM 1738 N N . GLY A 1 246 ? -24.699 5.543 23.876 1.00 39.60 225 GLY A N 1
ATOM 1739 C CA . GLY A 1 246 ? -24.041 5.994 25.095 1.00 37.22 225 GLY A CA 1
ATOM 1740 C C . GLY A 1 246 ? -25.009 6.624 26.076 1.00 46.90 225 GLY A C 1
ATOM 1741 O O . GLY A 1 246 ? -24.987 6.325 27.274 1.00 47.78 225 GLY A O 1
ATOM 1742 N N . ASP A 1 247 ? -25.875 7.511 25.576 1.00 43.71 226 ASP A N 1
ATOM 1743 C CA . ASP A 1 247 ? -26.903 8.112 26.420 1.00 42.36 226 ASP A CA 1
ATOM 1744 C C . ASP A 1 247 ? -27.813 7.045 27.016 1.00 46.55 226 ASP A C 1
ATOM 1745 O O . ASP A 1 247 ? -28.181 7.120 28.192 1.00 43.79 226 ASP A O 1
ATOM 1750 N N . ALA A 1 248 ? -28.175 6.038 26.218 1.00 42.86 227 ALA A N 1
ATOM 1751 C CA . ALA A 1 248 ? -29.053 4.980 26.706 1.00 41.82 227 ALA A CA 1
ATOM 1752 C C . ALA A 1 248 ? -28.396 4.168 27.818 1.00 45.66 227 ALA A C 1
ATOM 1753 O O . ALA A 1 248 ? -29.018 3.909 28.857 1.00 43.24 227 ALA A O 1
ATOM 1755 N N . PHE A 1 249 ? -27.142 3.733 27.620 1.00 43.47 228 PHE A N 1
ATOM 1756 C CA . PHE A 1 249 ? -26.529 2.902 28.652 1.00 42.56 228 PHE A CA 1
ATOM 1757 C C . PHE A 1 249 ? -26.276 3.706 29.924 1.00 44.76 228 PHE A C 1
ATOM 1758 O O . PHE A 1 249 ? -26.378 3.161 31.029 1.00 47.92 228 PHE A O 1
ATOM 1766 N N . LYS A 1 250 ? -26.025 5.011 29.801 1.00 45.99 229 LYS A N 1
ATOM 1767 C CA . LYS A 1 250 ? -25.871 5.832 30.996 1.00 53.17 229 LYS A CA 1
ATOM 1768 C C . LYS A 1 250 ? -27.163 5.910 31.801 1.00 53.00 229 LYS A C 1
ATOM 1769 O O . LYS A 1 250 ? -27.114 6.014 33.029 1.00 48.96 229 LYS A O 1
ATOM 1775 N N . GLN A 1 251 ? -28.328 5.850 31.145 1.00 51.91 230 GLN A N 1
ATOM 1776 C CA . GLN A 1 251 ? -29.581 5.814 31.900 1.00 58.99 230 GLN A CA 1
ATOM 1777 C C . GLN A 1 251 ? -29.820 4.461 32.560 1.00 48.92 230 GLN A C 1
ATOM 1778 O O . GLN A 1 251 ? -30.632 4.372 33.481 1.00 53.44 230 GLN A O 1
ATOM 1784 N N . CYS A 1 252 ? -29.134 3.413 32.109 1.00 53.87 231 CYS A N 1
ATOM 1785 C CA . CYS A 1 252 ? -29.233 2.089 32.708 1.00 59.27 231 CYS A CA 1
ATOM 1786 C C . CYS A 1 252 ? -28.173 1.826 33.758 1.00 51.39 231 CYS A C 1
ATOM 1787 O O . CYS A 1 252 ? -28.254 0.798 34.440 1.00 58.48 231 CYS A O 1
ATOM 1790 N N . GLN A 1 253 ? -27.203 2.732 33.904 1.00 47.50 232 GLN A N 1
ATOM 1791 C CA . GLN A 1 253 ? -26.014 2.448 34.701 1.00 57.42 232 GLN A CA 1
ATOM 1792 C C . GLN A 1 253 ? -26.367 2.032 36.119 1.00 61.79 232 GLN A C 1
ATOM 1793 O O . GLN A 1 253 ? -25.765 1.102 36.671 1.00 61.20 232 GLN A O 1
ATOM 1799 N N . TYR A 1 254 ? -27.334 2.711 36.731 1.00 60.48 233 TYR A N 1
ATOM 1800 C CA . TYR A 1 254 ? -27.653 2.497 38.132 1.00 62.63 233 TYR A CA 1
ATOM 1801 C C . TYR A 1 254 ? -29.040 1.892 38.322 1.00 67.27 233 TYR A C 1
ATOM 1802 O O . TYR A 1 254 ? -29.551 1.889 39.442 1.00 70.33 233 TYR A O 1
ATOM 1811 N N . LYS A 1 255 ? -29.645 1.371 37.256 1.00 62.83 234 LYS A N 1
ATOM 1812 C CA . LYS A 1 255 ? -30.986 0.804 37.289 1.00 68.66 234 LYS A CA 1
ATOM 1813 C C . LYS A 1 255 ? -30.916 -0.666 36.906 1.00 61.93 234 LYS A C 1
ATOM 1814 O O . LYS A 1 255 ? -30.108 -1.058 36.061 1.00 61.93 234 LYS A O 1
ATOM 1820 N N . ASP A 1 256 ? -31.749 -1.482 37.534 1.00 62.34 235 ASP A N 1
ATOM 1821 C CA . ASP A 1 256 ? -31.839 -2.895 37.191 1.00 67.89 235 ASP A CA 1
ATOM 1822 C C . ASP A 1 256 ? -33.269 -3.258 36.818 1.00 69.20 235 ASP A C 1
ATOM 1823 O O . ASP A 1 256 ? -33.785 -4.313 37.194 1.00 63.88 235 ASP A O 1
ATOM 1828 N N . THR A 1 257 ? -33.932 -2.377 36.077 1.00 58.23 236 THR A N 1
ATOM 1829 C CA . THR A 1 257 ? -35.329 -2.633 35.759 1.00 60.58 236 THR A CA 1
ATOM 1830 C C . THR A 1 257 ? -35.471 -3.380 34.438 1.00 56.93 236 THR A C 1
ATOM 1831 O O . THR A 1 257 ? -36.312 -4.277 34.321 1.00 54.19 236 THR A O 1
ATOM 1835 N N . LEU A 1 258 ? -34.625 -3.064 33.455 1.00 45.83 237 LEU A N 1
ATOM 1836 C CA . LEU A 1 258 ? -34.661 -3.757 32.178 1.00 43.10 237 LEU A CA 1
ATOM 1837 C C . LEU A 1 258 ? -33.973 -5.115 32.294 1.00 46.71 237 LEU A C 1
ATOM 1838 O O . LEU A 1 258 ? -33.221 -5.359 33.240 1.00 49.48 237 LEU A O 1
ATOM 1843 N N . PRO A 1 259 ? -34.238 -6.028 31.355 1.00 46.70 238 PRO A N 1
ATOM 1844 C CA . PRO A 1 259 ? -33.592 -7.345 31.404 1.00 52.40 238 PRO A CA 1
ATOM 1845 C C . PRO A 1 259 ? -32.072 -7.234 31.401 1.00 57.44 238 PRO A C 1
ATOM 1846 O O . PRO A 1 259 ? -31.493 -6.267 30.898 1.00 49.70 238 PRO A O 1
ATOM 1850 N N . LYS A 1 260 ? -31.434 -8.271 31.959 1.00 54.25 239 LYS A N 1
ATOM 1851 C CA . LYS A 1 260 ? -30.007 -8.242 32.273 1.00 63.60 239 LYS A CA 1
ATOM 1852 C C . LYS A 1 260 ? -29.147 -7.911 31.061 1.00 64.67 239 LYS A C 1
ATOM 1853 O O . LYS A 1 260 ? -28.112 -7.244 31.184 1.00 54.69 239 LYS A O 1
ATOM 1859 N N . GLU A 1 261 ? -29.540 -8.399 29.891 1.00 60.98 240 GLU A N 1
ATOM 1860 C CA . GLU A 1 261 ? -28.704 -8.282 28.709 1.00 63.12 240 GLU A CA 1
ATOM 1861 C C . GLU A 1 261 ? -28.741 -6.894 28.082 1.00 52.46 240 GLU A C 1
ATOM 1862 O O . GLU A 1 261 ? -27.907 -6.613 27.224 1.00 53.96 240 GLU A O 1
ATOM 1868 N N . VAL A 1 262 ? -29.663 -6.019 28.495 1.00 42.81 241 VAL A N 1
ATOM 1869 C CA . VAL A 1 262 ? -29.783 -4.715 27.848 1.00 40.65 241 VAL A CA 1
ATOM 1870 C C . VAL A 1 262 ? -28.543 -3.865 28.115 1.00 40.27 241 VAL A C 1
ATOM 1871 O O . VAL A 1 262 ? -27.972 -3.265 27.198 1.00 39.64 241 VAL A O 1
ATOM 1875 N N . PHE A 1 263 ? -28.110 -3.798 29.365 1.00 39.29 242 PHE A N 1
ATOM 1876 C CA . PHE A 1 263 ? -26.974 -2.932 29.686 1.00 42.79 242 PHE A CA 1
ATOM 1877 C C . PHE A 1 263 ? -25.690 -3.335 28.957 1.00 40.37 242 PHE A C 1
ATOM 1878 O O . PHE A 1 263 ? -25.077 -2.465 28.314 1.00 37.27 242 PHE A O 1
ATOM 1886 N N . PRO A 1 264 ? -25.228 -4.592 28.996 1.00 46.27 243 PRO A N 1
ATOM 1887 C CA . PRO A 1 264 ? -24.010 -4.922 28.236 1.00 45.38 243 PRO A CA 1
ATOM 1888 C C . PRO A 1 264 ? -24.155 -4.711 26.744 1.00 46.21 243 PRO A C 1
ATOM 1889 O O . PRO A 1 264 ? -23.180 -4.312 26.092 1.00 43.02 243 PRO A O 1
ATOM 1893 N N . VAL A 1 265 ? -25.340 -4.950 26.178 1.00 36.76 244 VAL A N 1
ATOM 1894 C CA . VAL A 1 265 ? -25.501 -4.760 24.746 1.00 35.63 244 VAL A CA 1
ATOM 1895 C C . VAL A 1 265 ? -25.383 -3.287 24.386 1.00 33.15 244 VAL A C 1
ATOM 1896 O O . VAL A 1 265 ? -24.752 -2.929 23.381 1.00 35.82 244 VAL A O 1
ATOM 1900 N N . LEU A 1 266 ? -25.976 -2.407 25.193 1.00 32.24 245 LEU A N 1
ATOM 1901 C CA . LEU A 1 266 ? -25.860 -0.974 24.934 1.00 31.40 245 LEU A CA 1
ATOM 1902 C C . LEU A 1 266 ? -24.411 -0.508 25.038 1.00 37.59 245 LEU A C 1
ATOM 1903 O O . LEU A 1 266 ? -23.942 0.280 24.211 1.00 34.45 245 LEU A O 1
ATOM 1908 N N . ALA A 1 267 ? -23.710 -0.943 26.089 1.00 37.43 246 ALA A N 1
ATOM 1909 C CA . ALA A 1 267 ? -22.299 -0.588 26.250 1.00 45.64 246 ALA A CA 1
ATOM 1910 C C . ALA A 1 267 ? -21.469 -1.075 25.063 1.00 40.10 246 ALA A C 1
ATOM 1911 O O . ALA A 1 267 ? -20.637 -0.332 24.519 1.00 40.51 246 ALA A O 1
ATOM 1913 N N . ALA A 1 268 ? -21.691 -2.320 24.636 1.00 38.75 247 ALA A N 1
ATOM 1914 C CA . ALA A 1 268 ? -20.958 -2.851 23.495 1.00 43.43 247 ALA A CA 1
ATOM 1915 C C . ALA A 1 268 ? -21.251 -2.049 22.230 1.00 51.85 247 ALA A C 1
ATOM 1916 O O . ALA A 1 268 ? -20.331 -1.670 21.497 1.00 38.57 247 ALA A O 1
ATOM 1918 N N . LYS A 1 269 ? -22.532 -1.764 21.972 1.00 37.04 248 LYS A N 1
ATOM 1919 C CA . LYS A 1 269 ? -22.906 -1.039 20.761 1.00 36.41 248 LYS A CA 1
ATOM 1920 C C . LYS A 1 269 ? -22.373 0.390 20.764 1.00 31.09 248 LYS A C 1
ATOM 1921 O O . LYS A 1 269 ? -22.022 0.916 19.704 1.00 37.27 248 LYS A O 1
ATOM 1927 N N . HIS A 1 270 ? -22.310 1.032 21.928 1.00 30.79 249 HIS A N 1
ATOM 1928 C CA . HIS A 1 270 ? -21.663 2.338 22.036 1.00 38.29 249 HIS A CA 1
ATOM 1929 C C . HIS A 1 270 ? -20.215 2.271 21.540 1.00 43.29 249 HIS A C 1
ATOM 1930 O O . HIS A 1 270 ? -19.791 3.079 20.700 1.00 35.84 249 HIS A O 1
ATOM 1937 N N . CYS A 1 271 ? -19.464 1.271 21.997 1.00 37.57 250 CYS A N 1
ATOM 1938 C CA . CYS A 1 271 ? -18.068 1.145 21.579 1.00 41.43 250 CYS A CA 1
ATOM 1939 C C . CYS A 1 271 ? -17.943 0.659 20.139 1.00 41.01 250 CYS A C 1
ATOM 1940 O O . CYS A 1 271 ? -17.028 1.084 19.419 1.00 38.58 250 CYS A O 1
ATOM 1943 N N . ILE A 1 272 ? -18.819 -0.256 19.701 1.00 33.02 251 ILE A N 1
ATOM 1944 C CA . ILE A 1 272 ? -18.760 -0.722 18.320 1.00 37.88 251 ILE A CA 1
ATOM 1945 C C . ILE A 1 272 ? -19.051 0.424 17.368 1.00 42.76 251 ILE A C 1
ATOM 1946 O O . ILE A 1 272 ? -18.434 0.535 16.302 1.00 38.65 251 ILE A O 1
ATOM 1951 N N . MET A 1 273 ? -19.979 1.281 17.728 1.00 35.62 252 MET A N 1
ATOM 1952 C CA . MET A 1 273 ? -20.290 2.374 16.861 1.00 37.22 252 MET A CA 1
ATOM 1953 C C . MET A 1 273 ? -19.147 3.378 16.827 1.00 35.34 252 MET A C 1
ATOM 1954 O O . MET A 1 273 ? -18.839 3.881 15.794 1.00 36.01 252 MET A O 1
ATOM 1959 N N . GLN A 1 274 ? -18.538 3.681 17.960 1.00 34.56 253 GLN A N 1
ATOM 1960 C CA . GLN A 1 274 ? -17.377 4.569 17.939 1.00 40.30 253 GLN A CA 1
ATOM 1961 C C . GLN A 1 274 ? -16.269 3.995 17.064 1.00 34.00 253 GLN A C 1
ATOM 1962 O O . GLN A 1 274 ? -15.636 4.728 16.301 1.00 34.73 253 GLN A O 1
ATOM 1968 N N . ALA A 1 275 ? -16.037 2.683 17.149 1.00 35.61 254 ALA A N 1
ATOM 1969 C CA . ALA A 1 275 ? -15.036 2.031 16.308 1.00 37.80 254 ALA A CA 1
ATOM 1970 C C . ALA A 1 275 ? -15.403 2.102 14.826 1.00 45.58 254 ALA A C 1
ATOM 1971 O O . ALA A 1 275 ? -14.527 2.287 13.970 1.00 36.35 254 ALA A O 1
ATOM 1973 N N . ASN A 1 276 ? -16.687 1.942 14.495 1.00 33.04 255 ASN A N 1
ATOM 1974 C CA . ASN A 1 276 ? -17.110 2.098 13.109 1.00 33.68 255 ASN A CA 1
ATOM 1975 C C . ASN A 1 276 ? -16.867 3.514 12.615 1.00 37.91 255 ASN A C 1
ATOM 1976 O O . ASN A 1 276 ? -16.457 3.715 11.465 1.00 38.10 255 ASN A O 1
ATOM 1981 N N . ALA A 1 277 ? -17.131 4.507 13.463 1.00 31.40 256 ALA A N 1
ATOM 1982 C CA . ALA A 1 277 ? -16.871 5.889 13.078 1.00 31.09 256 ALA A CA 1
ATOM 1983 C C . ALA A 1 277 ? -15.381 6.102 12.796 1.00 35.40 256 ALA A C 1
ATOM 1984 O O . ALA A 1 277 ? -15.007 6.718 11.792 1.00 36.51 256 ALA A O 1
ATOM 1986 N N . GLU A 1 278 ? -14.519 5.607 13.686 1.00 35.16 257 GLU A N 1
ATOM 1987 C CA . GLU A 1 278 ? -13.071 5.781 13.491 1.00 33.88 257 GLU A CA 1
ATOM 1988 C C . GLU A 1 278 ? -12.582 5.008 12.274 1.00 38.88 257 GLU A C 1
ATOM 1989 O O . GLU A 1 278 ? -11.681 5.463 11.557 1.00 40.03 257 GLU A O 1
ATOM 1995 N N . TYR A 1 279 ? -13.144 3.822 12.040 1.00 36.38 258 TYR A N 1
ATOM 1996 C CA . TYR A 1 279 ? -12.719 3.017 10.903 1.00 41.49 258 TYR A CA 1
ATOM 1997 C C . TYR A 1 279 ? -13.048 3.715 9.591 1.00 48.59 258 TYR A C 1
ATOM 1998 O O . TYR A 1 279 ? -12.198 3.815 8.702 1.00 42.47 258 TYR A O 1
ATOM 2007 N N . HIS A 1 280 ? -14.278 4.218 9.454 1.00 36.91 259 HIS A N 1
ATOM 2008 C CA . HIS A 1 280 ? -14.645 4.880 8.212 1.00 39.57 259 HIS A CA 1
ATOM 2009 C C . HIS A 1 280 ? -13.982 6.242 8.085 1.00 38.12 259 HIS A C 1
ATOM 2010 O O . HIS A 1 280 ? -13.653 6.666 6.973 1.00 41.65 259 HIS A O 1
ATOM 2017 N N . GLN A 1 281 ? -13.751 6.931 9.200 1.00 37.23 260 GLN A N 1
ATOM 2018 C CA . GLN A 1 281 ? -12.980 8.163 9.115 1.00 39.14 260 GLN A CA 1
ATOM 2019 C C . GLN A 1 281 ? -11.540 7.883 8.703 1.00 40.70 260 GLN A C 1
ATOM 2020 O O . GLN A 1 281 ? -10.936 8.699 8.004 1.00 38.10 260 GLN A O 1
ATOM 2026 N N . SER A 1 282 ? -10.986 6.735 9.106 1.00 38.32 261 SER A N 1
ATOM 2027 C CA . SER A 1 282 ? -9.621 6.396 8.728 1.00 39.67 261 SER A CA 1
ATOM 2028 C C . SER A 1 282 ? -9.501 6.145 7.225 1.00 44.16 261 SER A C 1
ATOM 2029 O O . SER A 1 282 ? -8.468 6.469 6.621 1.00 47.20 261 SER A O 1
ATOM 2032 N N . ILE A 1 283 ? -10.530 5.559 6.609 1.00 39.69 262 ILE A N 1
ATOM 2033 C CA . ILE A 1 283 ? -10.537 5.380 5.157 1.00 45.50 262 ILE A CA 1
ATOM 2034 C C . ILE A 1 283 ? -10.487 6.732 4.455 1.00 48.94 262 ILE A C 1
ATOM 2035 O O . ILE A 1 283 ? -9.748 6.917 3.477 1.00 49.11 262 ILE A O 1
ATOM 2040 N N . LEU A 1 284 ? -11.284 7.693 4.933 1.00 44.47 263 LEU A N 1
ATOM 2041 C CA . LEU A 1 284 ? -11.216 9.049 4.396 1.00 41.43 263 LEU A CA 1
ATOM 2042 C C . LEU A 1 284 ? -9.821 9.633 4.566 1.00 41.91 263 LEU A C 1
ATOM 2043 O O . LEU A 1 284 ? -9.275 10.232 3.633 1.00 45.03 263 LEU A O 1
ATOM 2048 N N . ALA A 1 285 ? -9.229 9.466 5.747 1.00 40.34 264 ALA A N 1
ATOM 2049 C CA . ALA A 1 285 ? -7.873 9.966 5.970 1.00 43.07 264 ALA A CA 1
ATOM 2050 C C . ALA A 1 285 ? -6.900 9.365 4.963 1.00 44.33 264 ALA A C 1
ATOM 2051 O O . ALA A 1 285 ? -6.077 10.085 4.388 1.00 44.59 264 ALA A O 1
ATOM 2053 N N . LYS A 1 286 ? -6.995 8.052 4.722 1.00 45.02 265 LYS A N 1
ATOM 2054 C CA . LYS A 1 286 ? -6.090 7.411 3.770 1.00 51.04 265 LYS A CA 1
ATOM 2055 C C . LYS A 1 286 ? -6.281 7.976 2.372 1.00 46.25 265 LYS A C 1
ATOM 2056 O O . LYS A 1 286 ? -5.300 8.255 1.663 1.00 48.29 265 LYS A O 1
ATOM 2062 N N . GLN A 1 287 ? -7.538 8.151 1.958 1.00 46.34 266 GLN A N 1
ATOM 2063 C CA . GLN A 1 287 ? -7.832 8.705 0.644 1.00 49.06 266 GLN A CA 1
ATOM 2064 C C . GLN A 1 287 ? -7.233 10.086 0.476 1.00 50.72 266 GLN A C 1
ATOM 2065 O O . GLN A 1 287 ? -6.841 10.462 -0.633 1.00 53.56 266 GLN A O 1
ATOM 2071 N N . GLN A 1 288 ? -7.128 10.841 1.563 1.00 49.37 267 GLN A N 1
ATOM 2072 C CA . GLN A 1 288 ? -6.523 12.161 1.541 1.00 51.15 267 GLN A CA 1
ATOM 2073 C C . GLN A 1 288 ? -5.017 12.116 1.764 1.00 51.55 267 GLN A C 1
ATOM 2074 O O . GLN A 1 288 ? -4.397 13.176 1.875 1.00 53.05 267 GLN A O 1
ATOM 2080 N N . LYS A 1 289 ? -4.432 10.915 1.851 1.00 50.52 268 LYS A N 1
ATOM 2081 C CA . LYS A 1 289 ? -2.991 10.718 2.042 1.00 51.07 268 LYS A CA 1
ATOM 2082 C C . LYS A 1 289 ? -2.534 11.176 3.424 1.00 50.43 268 LYS A C 1
ATOM 2083 O O . LYS A 1 289 ? -1.371 11.537 3.621 1.00 50.75 268 LYS A O 1
ATOM 2089 N N . LYS A 1 290 ? -3.450 11.163 4.392 1.00 48.97 269 LYS A N 1
ATOM 2090 C CA . LYS A 1 290 ? -3.143 11.527 5.777 1.00 53.89 269 LYS A CA 1
ATOM 2091 C C . LYS A 1 290 ? -2.852 10.233 6.529 1.00 48.03 269 LYS A C 1
ATOM 2092 O O . LYS A 1 290 ? -3.654 9.730 7.315 1.00 42.59 269 LYS A O 1
ATOM 2098 N N . PHE A 1 291 ? -1.666 9.689 6.269 1.00 47.51 270 PHE A N 1
ATOM 2099 C CA . PHE A 1 291 ? -1.369 8.326 6.693 1.00 44.56 270 PHE A CA 1
ATOM 2100 C C . PHE A 1 291 ? -1.137 8.236 8.192 1.00 48.53 270 PHE A C 1
ATOM 2101 O O . PHE A 1 291 ? -1.466 7.216 8.805 1.00 46.20 270 PHE A O 1
ATOM 2109 N N . GLY A 1 292 ? -0.539 9.266 8.799 1.00 45.04 271 GLY A N 1
ATOM 2110 C CA . GLY A 1 292 ? -0.429 9.280 10.246 1.00 43.45 271 GLY A CA 1
ATOM 2111 C C . GLY A 1 292 ? -1.796 9.272 10.905 1.00 43.89 271 GLY A C 1
ATOM 2112 O O . GLY A 1 292 ? -2.059 8.484 11.819 1.00 46.20 271 GLY A O 1
ATOM 2113 N N . GLU A 1 293 ? -2.701 10.120 10.411 1.00 44.40 272 GLU A N 1
ATOM 2114 C CA . GLU A 1 293 ? -4.050 10.161 10.967 1.00 43.98 272 GLU A CA 1
ATOM 2115 C C . GLU A 1 293 ? -4.773 8.836 10.766 1.00 48.18 272 GLU A C 1
ATOM 2116 O O . GLU A 1 293 ? -5.488 8.372 11.662 1.00 42.45 272 GLU A O 1
ATOM 2122 N N . GLU A 1 294 ? -4.599 8.205 9.599 1.00 41.18 273 GLU A N 1
ATOM 2123 C CA . GLU A 1 294 ? -5.236 6.910 9.372 1.00 39.72 273 GLU A CA 1
ATOM 2124 C C . GLU A 1 294 ? -4.830 5.905 10.443 1.00 38.92 273 GLU A C 1
ATOM 2125 O O . GLU A 1 294 ? -5.679 5.179 10.976 1.00 41.89 273 GLU A O 1
ATOM 2131 N N . ILE A 1 295 ? -3.535 5.859 10.768 1.00 38.38 274 ILE A N 1
ATOM 2132 C CA . ILE A 1 295 ? -3.024 4.922 11.767 1.00 38.25 274 ILE A CA 1
ATOM 2133 C C . ILE A 1 295 ? -3.603 5.237 13.140 1.00 40.63 274 ILE A C 1
ATOM 2134 O O . ILE A 1 295 ? -3.993 4.333 13.889 1.00 40.22 274 ILE A O 1
ATOM 2139 N N . ALA A 1 296 ? -3.637 6.521 13.508 1.00 42.15 275 ALA A N 1
ATOM 2140 C CA . ALA A 1 296 ? -4.160 6.907 14.817 1.00 42.48 275 ALA A CA 1
ATOM 2141 C C . ALA A 1 296 ? -5.615 6.489 14.974 1.00 42.08 275 ALA A C 1
ATOM 2142 O O . ALA A 1 296 ? -6.028 6.029 16.045 1.00 40.16 275 ALA A O 1
ATOM 2144 N N . ARG A 1 297 ? -6.403 6.636 13.911 1.00 38.07 276 ARG A N 1
ATOM 2145 C CA . ARG A 1 297 ? -7.819 6.299 14.006 1.00 40.32 276 ARG A CA 1
ATOM 2146 C C . ARG A 1 297 ? -8.029 4.787 14.008 1.00 40.75 276 ARG A C 1
ATOM 2147 O O . ARG A 1 297 ? -8.866 4.276 14.758 1.00 39.21 276 ARG A O 1
ATOM 2155 N N . LEU A 1 298 ? -7.243 4.049 13.219 1.00 39.67 277 LEU A N 1
ATOM 2156 C CA . LEU A 1 298 ? -7.314 2.591 13.265 1.00 42.18 277 LEU A CA 1
ATOM 2157 C C . LEU A 1 298 ? -6.871 2.059 14.622 1.00 42.70 277 LEU A C 1
ATOM 2158 O O . LEU A 1 298 ? -7.408 1.057 15.110 1.00 40.54 277 LEU A O 1
ATOM 2163 N N . GLN A 1 299 ? -5.874 2.700 15.239 1.00 36.94 278 GLN A N 1
ATOM 2164 C CA . GLN A 1 299 ? -5.442 2.252 16.561 1.00 38.63 278 GLN A CA 1
ATOM 2165 C C . GLN A 1 299 ? -6.548 2.452 17.576 1.00 41.33 278 GLN A C 1
ATOM 2166 O O . GLN A 1 299 ? -6.736 1.621 18.471 1.00 43.18 278 GLN A O 1
ATOM 2172 N N . HIS A 1 300 ? -7.288 3.552 17.452 1.00 37.89 279 HIS A N 1
ATOM 2173 C CA . HIS A 1 300 ? -8.400 3.800 18.359 1.00 37.01 279 HIS A CA 1
ATOM 2174 C C . HIS A 1 300 ? -9.526 2.793 18.139 1.00 40.89 279 HIS A C 1
ATOM 2175 O O . HIS A 1 300 ? -10.096 2.273 19.104 1.00 44.39 279 HIS A O 1
ATOM 2182 N N . ALA A 1 301 ? -9.850 2.502 16.874 1.00 42.49 280 ALA A N 1
ATOM 2183 C CA . ALA A 1 301 ? -10.859 1.492 16.566 1.00 39.65 280 ALA A CA 1
ATOM 2184 C C . ALA A 1 301 ? -10.444 0.117 17.079 1.00 42.60 280 ALA A C 1
ATOM 2185 O O . ALA A 1 301 ? -11.274 -0.634 17.606 1.00 41.90 280 ALA A O 1
ATOM 2187 N N . ALA A 1 302 ? -9.164 -0.238 16.919 1.00 38.17 281 ALA A N 1
ATOM 2188 C CA . ALA A 1 302 ? -8.678 -1.522 17.416 1.00 40.63 281 ALA A CA 1
ATOM 2189 C C . ALA A 1 302 ? -8.790 -1.601 18.931 1.00 45.94 281 ALA A C 1
ATOM 2190 O O . ALA A 1 302 ? -9.166 -2.640 19.489 1.00 47.36 281 ALA A O 1
ATOM 2192 N N . GLU A 1 303 ? -8.473 -0.502 19.611 1.00 39.12 282 GLU A N 1
ATOM 2193 C CA . GLU A 1 303 ? -8.563 -0.465 21.067 1.00 43.95 282 GLU A CA 1
ATOM 2194 C C . GLU A 1 303 ? -10.003 -0.648 21.528 1.00 42.89 282 GLU A C 1
ATOM 2195 O O . GLU A 1 303 ? -10.280 -1.427 22.452 1.00 44.34 282 GLU A O 1
ATOM 2201 N N . LEU A 1 304 ? -10.933 0.072 20.890 1.00 39.40 283 LEU A N 1
ATOM 2202 C CA . LEU A 1 304 ? -12.352 -0.047 21.223 1.00 43.04 283 LEU A CA 1
ATOM 2203 C C . LEU A 1 304 ? -12.865 -1.463 20.990 1.00 44.17 283 LEU A C 1
ATOM 2204 O O . LEU A 1 304 ? -13.602 -2.010 21.822 1.00 42.96 283 LEU A O 1
ATOM 2209 N N . ILE A 1 305 ? -12.483 -2.076 19.867 1.00 41.98 284 ILE A N 1
ATOM 2210 C CA . ILE A 1 305 ? -12.968 -3.412 19.537 1.00 43.93 284 ILE A CA 1
ATOM 2211 C C . ILE A 1 305 ? -12.334 -4.466 20.436 1.00 45.52 284 ILE A C 1
ATOM 2212 O O . ILE A 1 305 ? -12.994 -5.447 20.817 1.00 52.26 284 ILE A O 1
ATOM 2217 N N . LYS A 1 306 ? -11.065 -4.281 20.814 1.00 40.99 285 LYS A N 1
ATOM 2218 C CA . LYS A 1 306 ? -10.448 -5.190 21.778 1.00 43.51 285 LYS A CA 1
ATOM 2219 C C . LYS A 1 306 ? -11.173 -5.146 23.120 1.00 48.72 285 LYS A C 1
ATOM 2220 O O . LYS A 1 306 ? -11.367 -6.185 23.765 1.00 49.42 285 LYS A O 1
ATOM 2226 N N . THR A 1 307 ? -11.585 -3.953 23.557 1.00 47.74 286 THR A N 1
ATOM 2227 C CA . THR A 1 307 ? -12.282 -3.842 24.837 1.00 49.13 286 THR A CA 1
ATOM 2228 C C . THR A 1 307 ? -13.641 -4.530 24.785 1.00 49.27 286 THR A C 1
ATOM 2229 O O . THR A 1 307 ? -14.070 -5.150 25.767 1.00 50.20 286 THR A O 1
ATOM 2233 N N . VAL A 1 308 ? -14.325 -4.438 23.645 1.00 44.31 287 VAL A N 1
ATOM 2234 C CA . VAL A 1 308 ? -15.615 -5.099 23.476 1.00 49.58 287 VAL A CA 1
ATOM 2235 C C . VAL A 1 308 ? -15.440 -6.609 23.419 1.00 57.29 287 VAL A C 1
ATOM 2236 O O . VAL A 1 308 ? -16.245 -7.367 23.980 1.00 49.20 287 VAL A O 1
ATOM 2240 N N . ALA A 1 309 ? -14.384 -7.067 22.738 1.00 51.91 288 ALA A N 1
ATOM 2241 C CA . ALA A 1 309 ? -14.130 -8.497 22.611 1.00 55.45 288 ALA A CA 1
ATOM 2242 C C . ALA A 1 309 ? -13.844 -9.146 23.960 1.00 57.12 288 ALA A C 1
ATOM 2243 O O . ALA A 1 309 ? -14.246 -10.292 24.192 1.00 68.21 288 ALA A O 1
ATOM 2245 N N . SER A 1 310 ? -13.163 -8.441 24.865 1.00 54.47 289 SER A N 1
ATOM 2246 C CA . SER A 1 310 ? -12.852 -9.027 26.163 1.00 58.20 289 SER A CA 1
ATOM 2247 C C . SER A 1 310 ? -13.971 -8.849 27.193 1.00 61.32 289 SER A C 1
ATOM 2248 O O . SER A 1 310 ? -14.134 -9.709 28.066 1.00 68.73 289 SER A O 1
ATOM 2251 N N . ARG A 1 311 ? -14.753 -7.772 27.114 1.00 62.44 290 ARG A N 1
ATOM 2252 C CA . ARG A 1 311 ? -15.760 -7.504 28.142 1.00 62.22 290 ARG A CA 1
ATOM 2253 C C . ARG A 1 311 ? -17.140 -8.052 27.813 1.00 65.70 290 ARG A C 1
ATOM 2254 O O . ARG A 1 311 ? -17.847 -8.532 28.708 1.00 68.41 290 ARG A O 1
ATOM 2262 N N . TYR A 1 312 ? -17.560 -7.953 26.562 1.00 63.24 291 TYR A N 1
ATOM 2263 C CA . TYR A 1 312 ? -18.930 -8.247 26.164 1.00 56.51 291 TYR A CA 1
ATOM 2264 C C . TYR A 1 312 ? -18.960 -9.403 25.178 1.00 57.01 291 TYR A C 1
ATOM 2265 O O . TYR A 1 312 ? -19.776 -9.441 24.254 1.00 55.87 291 TYR A O 1
ATOM 2274 N N . ASP A 1 313 ? -18.066 -10.370 25.405 1.00 68.54 292 ASP A N 1
ATOM 2275 C CA . ASP A 1 313 ? -17.827 -11.444 24.448 1.00 82.56 292 ASP A CA 1
ATOM 2276 C C . ASP A 1 313 ? -19.065 -12.302 24.239 1.00 84.33 292 ASP A C 1
ATOM 2277 O O . ASP A 1 313 ? -19.307 -12.791 23.130 1.00 84.42 292 ASP A O 1
ATOM 2282 N N . GLU A 1 314 ? -19.855 -12.512 25.292 1.00 89.30 293 GLU A N 1
ATOM 2283 C CA . GLU A 1 314 ? -21.031 -13.360 25.162 1.00 91.69 293 GLU A CA 1
ATOM 2284 C C . GLU A 1 314 ? -22.233 -12.635 24.571 1.00 84.48 293 GLU A C 1
ATOM 2285 O O . GLU A 1 314 ? -23.268 -13.274 24.363 1.00 86.51 293 GLU A O 1
ATOM 2291 N N . TYR A 1 315 ? -22.124 -11.335 24.271 1.00 76.87 294 TYR A N 1
ATOM 2292 C CA . TYR A 1 315 ? -23.247 -10.574 23.739 1.00 71.96 294 TYR A CA 1
ATOM 2293 C C . TYR A 1 315 ? -23.059 -10.103 22.303 1.00 75.54 294 TYR A C 1
ATOM 2294 O O . TYR A 1 315 ? -24.061 -9.865 21.618 1.00 71.51 294 TYR A O 1
ATOM 2303 N N . VAL A 1 316 ? -21.818 -9.965 21.828 1.00 69.06 295 VAL A N 1
ATOM 2304 C CA . VAL A 1 316 ? -21.539 -9.541 20.459 1.00 72.55 295 VAL A CA 1
ATOM 2305 C C . VAL A 1 316 ? -20.378 -10.352 19.900 1.00 68.30 295 VAL A C 1
ATOM 2306 O O . VAL A 1 316 ? -19.554 -10.894 20.638 1.00 70.17 295 VAL A O 1
ATOM 2310 N N . ASN A 1 317 ? -20.325 -10.422 18.571 1.00 70.06 296 ASN A N 1
ATOM 2311 C CA . ASN A 1 317 ? -19.276 -11.123 17.838 1.00 71.63 296 ASN A CA 1
ATOM 2312 C C . ASN A 1 317 ? -18.579 -10.106 16.943 1.00 73.27 296 ASN A C 1
ATOM 2313 O O . ASN A 1 317 ? -19.133 -9.692 15.918 1.00 71.71 296 ASN A O 1
ATOM 2318 N N . VAL A 1 318 ? -17.368 -9.706 17.320 1.00 67.88 297 VAL A N 1
ATOM 2319 C CA . VAL A 1 318 ? -16.650 -8.661 16.605 1.00 59.89 297 VAL A CA 1
ATOM 2320 C C . VAL A 1 318 ? -15.406 -9.211 15.905 1.00 66.31 297 VAL A C 1
ATOM 2321 O O . VAL A 1 318 ? -14.534 -8.438 15.515 1.00 69.42 297 VAL A O 1
ATOM 2325 N N . LYS A 1 319 ? -15.309 -10.532 15.725 1.00 62.63 298 LYS A N 1
ATOM 2326 C CA . LYS A 1 319 ? -14.064 -11.112 15.222 1.00 68.82 298 LYS A CA 1
ATOM 2327 C C . LYS A 1 319 ? -13.746 -10.621 13.815 1.00 70.62 298 LYS A C 1
ATOM 2328 O O . LYS A 1 319 ? -12.604 -10.247 13.522 1.00 72.07 298 LYS A O 1
ATOM 2334 N N . ASP A 1 320 ? -14.744 -10.618 12.928 1.00 69.89 299 ASP A N 1
ATOM 2335 C CA . ASP A 1 320 ? -14.508 -10.211 11.545 1.00 80.31 299 ASP A CA 1
ATOM 2336 C C . ASP A 1 320 ? -14.111 -8.742 11.457 1.00 69.28 299 ASP A C 1
ATOM 2337 O O . ASP A 1 320 ? -13.180 -8.383 10.723 1.00 66.53 299 ASP A O 1
ATOM 2342 N N . PHE A 1 321 ? -14.813 -7.879 12.196 1.00 61.17 300 PHE A N 1
ATOM 2343 C CA . PHE A 1 321 ? -14.450 -6.467 12.261 1.00 56.13 300 PHE A CA 1
ATOM 2344 C C . PHE A 1 321 ? -13.050 -6.285 12.837 1.00 61.58 300 PHE A C 1
ATOM 2345 O O . PHE A 1 321 ? -12.269 -5.453 12.350 1.00 50.63 300 PHE A O 1
ATOM 2353 N N . SER A 1 322 ? -12.711 -7.065 13.869 1.00 55.51 301 SER A N 1
ATOM 2354 C CA . SER A 1 322 ? -11.394 -6.960 14.490 1.00 60.01 301 SER A CA 1
ATOM 2355 C C . SER A 1 322 ? -10.283 -7.293 13.499 1.00 59.31 301 SER A C 1
ATOM 2356 O O . SER A 1 322 ? -9.260 -6.598 13.442 1.00 55.91 301 SER A O 1
ATOM 2359 N N . ASP A 1 323 ? -10.472 -8.356 12.709 1.00 60.13 302 ASP A N 1
ATOM 2360 C CA . ASP A 1 323 ? -9.486 -8.747 11.704 1.00 59.75 302 ASP A CA 1
ATOM 2361 C C . ASP A 1 323 ? -9.362 -7.700 10.606 1.00 60.59 302 ASP A C 1
ATOM 2362 O O . ASP A 1 323 ? -8.259 -7.441 10.108 1.00 66.34 302 ASP A O 1
ATOM 2367 N N . LYS A 1 324 ? -10.484 -7.106 10.196 1.00 62.66 303 LYS A N 1
ATOM 2368 C CA . LYS A 1 324 ? -10.445 -6.061 9.179 1.00 62.49 303 LYS A CA 1
ATOM 2369 C C . LYS A 1 324 ? -9.626 -4.869 9.659 1.00 59.22 303 LYS A C 1
ATOM 2370 O O . LYS A 1 324 ? -8.781 -4.342 8.926 1.00 58.35 303 LYS A O 1
ATOM 2376 N N . ILE A 1 325 ? -9.854 -4.445 10.901 1.00 54.98 304 ILE A N 1
ATOM 2377 C CA . ILE A 1 325 ? -9.120 -3.315 11.469 1.00 49.52 304 ILE A CA 1
ATOM 2378 C C . ILE A 1 325 ? -7.636 -3.629 11.536 1.00 49.80 304 ILE A C 1
ATOM 2379 O O . ILE A 1 325 ? -6.788 -2.827 11.125 1.00 53.64 304 ILE A O 1
ATOM 2384 N N . ASN A 1 326 ? -7.298 -4.802 12.063 1.00 53.04 305 ASN A N 1
ATOM 2385 C CA . ASN A 1 326 ? -5.895 -5.106 12.291 1.00 59.24 305 ASN A CA 1
ATOM 2386 C C . ASN A 1 326 ? -5.161 -5.427 10.995 1.00 64.89 305 ASN A C 1
ATOM 2387 O O . ASN A 1 326 ? -3.963 -5.157 10.891 1.00 60.65 305 ASN A O 1
ATOM 2392 N N . ARG A 1 327 ? -5.856 -5.958 9.986 1.00 67.16 306 ARG A N 1
ATOM 2393 C CA . ARG A 1 327 ? -5.231 -6.069 8.671 1.00 68.26 306 ARG A CA 1
ATOM 2394 C C . ARG A 1 327 ? -4.925 -4.690 8.096 1.00 62.77 306 ARG A C 1
ATOM 2395 O O . ARG A 1 327 ? -3.847 -4.475 7.531 1.00 61.95 306 ARG A O 1
ATOM 2403 N N . ALA A 1 328 ? -5.856 -3.741 8.235 1.00 60.16 307 ALA A N 1
ATOM 2404 C CA . ALA A 1 328 ? -5.621 -2.402 7.705 1.00 54.63 307 ALA A CA 1
ATOM 2405 C C . ALA A 1 328 ? -4.529 -1.687 8.488 1.00 55.53 307 ALA A C 1
ATOM 2406 O O . ALA A 1 328 ? -3.691 -0.988 7.908 1.00 47.71 307 ALA A O 1
ATOM 2408 N N . LEU A 1 329 ? -4.521 -1.860 9.808 1.00 49.27 308 LEU A N 1
ATOM 2409 C CA . LEU A 1 329 ? -3.555 -1.165 10.652 1.00 52.18 308 LEU A CA 1
ATOM 2410 C C . LEU A 1 329 ? -2.145 -1.707 10.438 1.00 49.95 308 LEU A C 1
ATOM 2411 O O . LEU A 1 329 ? -1.177 -0.938 10.400 1.00 55.47 308 LEU A O 1
ATOM 2416 N N . ALA A 1 330 ? -2.010 -3.024 10.261 1.00 57.93 309 ALA A N 1
ATOM 2417 C CA . ALA A 1 330 ? -0.703 -3.605 9.955 1.00 58.54 309 ALA A CA 1
ATOM 2418 C C . ALA A 1 330 ? -0.157 -3.082 8.630 1.00 64.46 309 ALA A C 1
ATOM 2419 O O . ALA A 1 330 ? 1.020 -2.712 8.535 1.00 66.66 309 ALA A O 1
ATOM 2421 N N . ALA A 1 331 ? -0.991 -3.053 7.587 1.00 61.94 310 ALA A N 1
ATOM 2422 C CA . ALA A 1 331 ? -0.508 -2.564 6.296 1.00 66.96 310 ALA A CA 1
ATOM 2423 C C . ALA A 1 331 ? -0.164 -1.081 6.370 1.00 60.28 310 ALA A C 1
ATOM 2424 O O . ALA A 1 331 ? 0.870 -0.649 5.845 1.00 58.38 310 ALA A O 1
ATOM 2426 N N . ALA A 1 332 ? -1.004 -0.294 7.047 1.00 57.24 311 ALA A N 1
ATOM 2427 C CA . ALA A 1 332 ? -0.735 1.132 7.208 1.00 56.33 311 ALA A CA 1
ATOM 2428 C C . ALA A 1 332 ? 0.602 1.374 7.900 1.00 52.82 311 ALA A C 1
ATOM 2429 O O . ALA A 1 332 ? 1.420 2.171 7.429 1.00 49.96 311 ALA A O 1
ATOM 2431 N N . LYS A 1 333 ? 0.830 0.709 9.039 1.00 47.84 312 LYS A N 1
ATOM 2432 C CA . LYS A 1 333 ? 2.082 0.898 9.780 1.00 58.29 312 LYS A CA 1
ATOM 2433 C C . LYS A 1 333 ? 3.289 0.468 8.962 1.00 62.83 312 LYS A C 1
ATOM 2434 O O . LYS A 1 333 ? 4.331 1.139 8.975 1.00 58.82 312 LYS A O 1
ATOM 2440 N N . LYS A 1 334 ? 3.184 -0.673 8.278 1.00 64.25 313 LYS A N 1
ATOM 2441 C CA . LYS A 1 334 ? 4.299 -1.159 7.475 1.00 62.54 313 LYS A CA 1
ATOM 2442 C C . LYS A 1 334 ? 4.716 -0.122 6.438 1.00 67.26 313 LYS A C 1
ATOM 2443 O O . LYS A 1 334 ? 5.905 0.203 6.307 1.00 64.94 313 LYS A O 1
ATOM 2449 N N . ASP A 1 335 ? 3.747 0.422 5.697 1.00 57.20 314 ASP A N 1
ATOM 2450 C CA . ASP A 1 335 ? 4.091 1.405 4.674 1.00 64.91 314 ASP A CA 1
ATOM 2451 C C . ASP A 1 335 ? 4.501 2.743 5.279 1.00 53.56 314 ASP A C 1
ATOM 2452 O O . ASP A 1 335 ? 5.326 3.453 4.699 1.00 55.14 314 ASP A O 1
ATOM 2457 N N . ASN A 1 336 ? 3.930 3.126 6.428 1.00 54.63 315 ASN A N 1
ATOM 2458 C CA . ASN A 1 336 ? 4.301 4.422 6.988 1.00 56.23 315 ASN A CA 1
ATOM 2459 C C . ASN A 1 336 ? 5.723 4.403 7.544 1.00 59.56 315 ASN A C 1
ATOM 2460 O O . ASN A 1 336 ? 6.460 5.385 7.402 1.00 57.25 315 ASN A O 1
ATOM 2465 N N . ASP A 1 337 ? 6.123 3.299 8.185 1.00 58.43 316 ASP A N 1
ATOM 2466 C CA . ASP A 1 337 ? 7.479 3.208 8.721 1.00 61.37 316 ASP A CA 1
ATOM 2467 C C . ASP A 1 337 ? 8.515 3.117 7.618 1.00 67.19 316 ASP A C 1
ATOM 2468 O O . ASP A 1 337 ? 9.659 3.556 7.797 1.00 71.80 316 ASP A O 1
ATOM 2473 N N . PHE A 1 338 ? 8.157 2.532 6.480 1.00 63.43 317 PHE A N 1
ATOM 2474 C CA . PHE A 1 338 ? 9.155 2.315 5.449 1.00 70.46 317 PHE A CA 1
ATOM 2475 C C . PHE A 1 338 ? 9.148 3.387 4.370 1.00 77.03 317 PHE A C 1
ATOM 2476 O O . PHE A 1 338 ? 10.189 3.629 3.756 1.00 72.74 317 PHE A O 1
ATOM 2484 N N . ILE A 1 339 ? 8.018 4.055 4.135 1.00 66.83 318 ILE A N 1
ATOM 2485 C CA . ILE A 1 339 ? 7.905 4.948 2.985 1.00 65.07 318 ILE A CA 1
ATOM 2486 C C . ILE A 1 339 ? 7.631 6.379 3.433 1.00 64.33 318 ILE A C 1
ATOM 2487 O O . ILE A 1 339 ? 8.449 7.280 3.213 1.00 61.33 318 ILE A O 1
ATOM 2492 N N . TYR A 1 340 ? 6.470 6.598 4.057 1.00 59.85 319 TYR A N 1
ATOM 2493 C CA . TYR A 1 340 ? 5.969 7.962 4.182 1.00 59.85 319 TYR A CA 1
ATOM 2494 C C . TYR A 1 340 ? 6.531 8.673 5.403 1.00 56.20 319 TYR A C 1
ATOM 2495 O O . TYR A 1 340 ? 6.813 9.876 5.336 1.00 58.18 319 TYR A O 1
ATOM 2504 N N . HIS A 1 341 ? 6.713 7.949 6.512 1.00 55.20 320 HIS A N 1
ATOM 2505 C CA . HIS A 1 341 ? 7.219 8.521 7.764 1.00 62.55 320 HIS A CA 1
ATOM 2506 C C . HIS A 1 341 ? 6.349 9.674 8.266 1.00 61.59 320 HIS A C 1
ATOM 2507 O O . HIS A 1 341 ? 6.856 10.666 8.797 1.00 57.03 320 HIS A O 1
ATOM 2514 N N . ASP A 1 342 ? 5.029 9.549 8.088 1.00 52.11 321 ASP A N 1
ATOM 2515 C CA . ASP A 1 342 ? 4.096 10.461 8.736 1.00 61.02 321 ASP A CA 1
ATOM 2516 C C . ASP A 1 342 ? 4.182 10.299 10.246 1.00 59.62 321 ASP A C 1
ATOM 2517 O O . ASP A 1 342 ? 4.252 9.179 10.760 1.00 55.98 321 ASP A O 1
ATOM 2522 N N . ARG A 1 343 ? 4.145 11.416 10.965 1.00 59.64 322 ARG A N 1
ATOM 2523 C CA . ARG A 1 343 ? 3.957 11.339 12.406 1.00 62.06 322 ARG A CA 1
ATOM 2524 C C . ARG A 1 343 ? 2.539 10.874 12.705 1.00 56.07 322 ARG A C 1
ATOM 2525 O O . ARG A 1 343 ? 1.575 11.317 12.073 1.00 52.56 322 ARG A O 1
ATOM 2533 N N . VAL A 1 344 ? 2.411 9.955 13.654 1.00 51.61 323 VAL A N 1
ATOM 2534 C CA . VAL A 1 344 ? 1.109 9.464 14.095 1.00 50.06 323 VAL A CA 1
ATOM 2535 C C . VAL A 1 344 ? 0.623 10.393 15.203 1.00 56.01 323 VAL A C 1
ATOM 2536 O O . VAL A 1 344 ? 1.243 10.427 16.277 1.00 51.28 323 VAL A O 1
ATOM 2540 N N . PRO A 1 345 ? -0.438 11.164 14.987 1.00 56.95 324 PRO A N 1
ATOM 2541 C CA . PRO A 1 345 ? -0.879 12.111 16.018 1.00 60.58 324 PRO A CA 1
ATOM 2542 C C . PRO A 1 345 ? -1.543 11.409 17.192 1.00 54.70 324 PRO A C 1
ATOM 2543 O O . PRO A 1 345 ? -2.123 10.326 17.054 1.00 52.54 324 PRO A O 1
ATOM 2547 N N . ASP A 1 346 ? -1.449 12.047 18.360 1.00 59.09 325 ASP A N 1
ATOM 2548 C CA . ASP A 1 346 ? -2.262 11.648 19.502 1.00 56.25 325 ASP A CA 1
ATOM 2549 C C . ASP A 1 346 ? -3.737 11.870 19.196 1.00 51.83 325 ASP A C 1
ATOM 2550 O O . ASP A 1 346 ? -4.107 12.799 18.470 1.00 53.16 325 ASP A O 1
ATOM 2555 N N . LEU A 1 347 ? -4.585 11.022 19.783 1.00 51.11 326 LEU A N 1
ATOM 2556 C CA . LEU A 1 347 ? -6.024 11.105 19.532 1.00 56.55 326 LEU A CA 1
ATOM 2557 C C . LEU A 1 347 ? -6.579 12.484 19.857 1.00 54.70 326 LEU A C 1
ATOM 2558 O O . LEU A 1 347 ? -7.472 12.978 19.158 1.00 46.77 326 LEU A O 1
ATOM 2563 N N . LYS A 1 348 ? -6.068 13.119 20.915 1.00 56.02 327 LYS A N 1
ATOM 2564 C CA . LYS A 1 348 ? -6.628 14.404 21.318 1.00 62.80 327 LYS A CA 1
ATOM 2565 C C . LYS A 1 348 ? -6.250 15.529 20.363 1.00 64.04 327 LYS A C 1
ATOM 2566 O O . LYS A 1 348 ? -6.835 16.615 20.447 1.00 58.32 327 LYS A O 1
ATOM 2572 N N . ASP A 1 349 ? -5.296 15.296 19.459 1.00 52.95 328 ASP A N 1
ATOM 2573 C CA . ASP A 1 349 ? -4.939 16.266 18.436 1.00 54.09 328 ASP A CA 1
ATOM 2574 C C . ASP A 1 349 ? -5.710 16.066 17.129 1.00 54.04 328 ASP A C 1
ATOM 2575 O O . ASP A 1 349 ? -5.522 16.846 16.189 1.00 63.39 328 ASP A O 1
ATOM 2580 N N . LEU A 1 350 ? -6.563 15.052 17.047 1.00 48.17 329 LEU A N 1
ATOM 2581 C CA . LEU A 1 350 ? -7.397 14.831 15.873 1.00 54.13 329 LEU A CA 1
ATOM 2582 C C . LEU A 1 350 ? -8.693 15.616 16.003 1.00 65.21 329 LEU A C 1
ATOM 2583 O O . LEU A 1 350 ? -9.214 15.818 17.103 1.00 58.08 329 LEU A O 1
ATOM 2588 N N . ASP A 1 351 ? -9.208 16.073 14.869 1.00 61.80 330 ASP A N 1
ATOM 2589 C CA . ASP A 1 351 ? -10.464 16.793 14.898 1.00 60.16 330 ASP A CA 1
ATOM 2590 C C . ASP A 1 351 ? -11.605 15.812 15.158 1.00 56.43 330 ASP A C 1
ATOM 2591 O O . ASP A 1 351 ? -11.521 14.637 14.791 1.00 54.50 330 ASP A O 1
ATOM 2596 N N . PRO A 1 352 ? -12.658 16.251 15.842 1.00 56.85 331 PRO A N 1
ATOM 2597 C CA . PRO A 1 352 ? -13.764 15.337 16.134 1.00 53.31 331 PRO A CA 1
ATOM 2598 C C . PRO A 1 352 ? -14.496 14.934 14.867 1.00 44.56 331 PRO A C 1
ATOM 2599 O O . PRO A 1 352 ? -14.618 15.713 13.919 1.00 52.71 331 PRO A O 1
ATOM 2603 N N . ILE A 1 353 ? -14.971 13.687 14.852 1.00 43.00 332 ILE A N 1
ATOM 2604 C CA . ILE A 1 353 ? -15.872 13.257 13.790 1.00 47.97 332 ILE A CA 1
ATOM 2605 C C . ILE A 1 353 ? -17.225 13.916 14.009 1.00 54.48 332 ILE A C 1
ATOM 2606 O O . ILE A 1 353 ? -17.705 14.020 15.146 1.00 51.16 332 ILE A O 1
ATOM 2611 N N . GLY A 1 354 ? -17.828 14.403 12.932 1.00 48.09 333 GLY A N 1
ATOM 2612 C CA . GLY A 1 354 ? -19.138 15.013 13.021 1.00 41.24 333 GLY A CA 1
ATOM 2613 C C . GLY A 1 354 ? -20.213 13.985 13.339 1.00 41.06 333 GLY A C 1
ATOM 2614 O O . GLY A 1 354 ? -19.955 12.800 13.553 1.00 40.64 333 GLY A O 1
ATOM 2615 N N . LYS A 1 355 ? -21.458 14.466 13.360 1.00 41.90 334 LYS A N 1
ATOM 2616 C CA . LYS A 1 355 ? -22.613 13.639 13.688 1.00 45.72 334 LYS 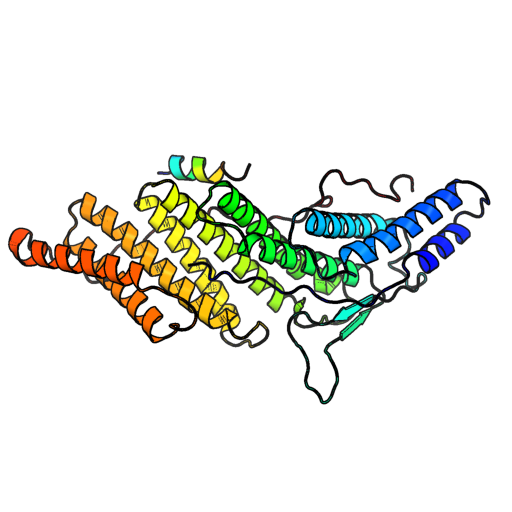A CA 1
ATOM 2617 C C . LYS A 1 355 ? -23.747 13.961 12.729 1.00 48.95 334 LYS A C 1
ATOM 2618 O O . LYS A 1 355 ? -24.011 15.131 12.450 1.00 59.58 334 LYS A O 1
ATOM 2624 N N . ALA A 1 356 ? -24.412 12.922 12.225 1.00 46.17 335 ALA A N 1
ATOM 2625 C CA . ALA A 1 356 ? -25.584 13.091 11.370 1.00 51.03 335 ALA A CA 1
ATOM 2626 C C . ALA A 1 356 ? -26.713 12.205 11.878 1.00 44.22 335 ALA A C 1
ATOM 2627 O O . ALA A 1 356 ? -26.584 10.976 11.883 1.00 45.68 335 ALA A O 1
ATOM 2629 N N . THR A 1 357 ? -27.820 12.820 12.288 1.00 48.30 336 THR A N 1
ATOM 2630 C CA . THR A 1 357 ? -28.972 12.086 12.797 1.00 43.09 336 THR A CA 1
ATOM 2631 C C . THR A 1 357 ? -30.024 11.983 11.696 1.00 45.22 336 THR A C 1
ATOM 2632 O O . THR A 1 357 ? -30.459 12.999 11.147 1.00 48.93 336 THR A O 1
ATOM 2636 N N . LEU A 1 358 ? -30.402 10.753 11.360 1.00 43.02 337 LEU A N 1
ATOM 2637 C CA . LEU A 1 358 ? -31.409 10.463 10.349 1.00 47.75 337 LEU A CA 1
ATOM 2638 C C . LEU A 1 358 ? -32.737 10.020 10.940 1.00 55.04 337 LEU A C 1
ATOM 2639 O O . LEU A 1 358 ? -33.653 9.674 10.185 1.00 49.00 337 LEU A O 1
ATOM 2644 N N . VAL A 1 359 ? -32.874 10.017 12.262 1.00 51.04 338 VAL A N 1
ATOM 2645 C CA . VAL A 1 359 ? -34.026 9.398 12.906 1.00 46.41 338 VAL A CA 1
ATOM 2646 C C . VAL A 1 359 ? -34.723 10.399 13.811 1.00 53.41 338 VAL A C 1
ATOM 2647 O O . VAL A 1 359 ? -34.117 11.358 14.304 1.00 52.27 338 VAL A O 1
ATOM 2651 N N . LYS A 1 360 ? -36.018 10.164 14.021 1.00 47.97 339 LYS A N 1
ATOM 2652 C CA . LYS A 1 360 ? -36.857 10.981 14.882 1.00 52.57 339 LYS A CA 1
ATOM 2653 C C . LYS A 1 360 ? -37.848 10.058 15.576 1.00 52.02 339 LYS A C 1
ATOM 2654 O O . LYS A 1 360 ? -38.303 9.076 14.985 1.00 56.67 339 LYS A O 1
ATOM 2660 N N . SER A 1 361 ? -38.156 10.349 16.841 1.00 50.74 340 SER A N 1
ATOM 2661 C CA . SER A 1 361 ? -39.224 9.631 17.527 1.00 52.37 340 SER A CA 1
ATOM 2662 C C . SER A 1 361 ? -40.556 10.001 16.881 1.00 50.52 340 SER A C 1
ATOM 2663 O O . SER A 1 361 ? -40.937 11.174 16.875 1.00 59.80 340 SER A O 1
ATOM 2666 N N . THR A 1 362 ? -41.241 9.017 16.307 1.00 47.81 341 THR A N 1
ATOM 2667 C CA . THR A 1 362 ? -42.472 9.285 15.556 1.00 50.63 341 THR A CA 1
ATOM 2668 C C . THR A 1 362 ? -43.598 9.669 16.508 1.00 58.06 341 THR A C 1
ATOM 2669 O O . THR A 1 362 ? -43.941 8.878 17.397 1.00 54.92 341 THR A O 1
ATOM 2673 N N . PRO A 1 363 ? -44.196 10.849 16.371 1.00 65.33 342 PRO A N 1
ATOM 2674 C CA . PRO A 1 363 ? -45.311 11.206 17.253 1.00 69.34 342 PRO A CA 1
ATOM 2675 C C . PRO A 1 363 ? -46.513 10.312 16.996 1.00 57.94 342 PRO A C 1
ATOM 2676 O O . PRO A 1 363 ? -46.740 9.837 15.881 1.00 55.67 342 PRO A O 1
ATOM 2680 N N . VAL A 1 364 ? -47.273 10.047 18.048 1.00 65.74 343 VAL A N 1
ATOM 2681 C CA . VAL A 1 364 ? -48.487 9.261 17.895 1.00 61.96 343 VAL A CA 1
ATOM 2682 C C . VAL A 1 364 ? -49.638 10.228 17.621 1.00 69.13 343 VAL A C 1
ATOM 2683 O O . VAL A 1 364 ? -49.910 11.141 18.407 1.00 71.12 343 VAL A O 1
ATOM 2687 N N . ASN A 1 365 ? -50.251 10.080 16.451 1.00 67.14 344 ASN A N 1
ATOM 2688 C CA . ASN A 1 365 ? -51.358 10.931 16.019 1.00 71.54 344 ASN A CA 1
ATOM 2689 C C . ASN A 1 365 ? -52.464 9.994 15.563 1.00 78.86 344 ASN A C 1
ATOM 2690 O O . ASN A 1 365 ? -52.414 9.467 14.447 1.00 80.95 344 ASN A O 1
ATOM 2695 N N . VAL A 1 366 ? -53.428 9.764 16.443 1.00 72.22 345 VAL A N 1
ATOM 2696 C CA . VAL A 1 366 ? -54.602 8.968 16.127 1.00 82.52 345 VAL A CA 1
ATOM 2697 C C . VAL A 1 366 ? -55.310 9.577 14.922 1.00 92.24 345 VAL A C 1
ATOM 2698 O O . VAL A 1 366 ? -55.631 10.765 14.931 1.00 88.68 345 VAL A O 1
ATOM 2702 N N . PRO A 1 367 ? -55.562 8.765 13.881 1.00 102.81 346 PRO A N 1
ATOM 2703 C CA . PRO A 1 367 ? -55.329 7.315 13.830 1.00 99.64 346 PRO A CA 1
ATOM 2704 C C . PRO A 1 367 ? -53.898 6.887 13.488 1.00 85.71 346 PRO A C 1
ATOM 2705 O O . PRO A 1 367 ? -53.310 7.381 12.519 1.00 87.12 346 PRO A O 1
ATOM 2709 N N . ILE A 1 368 ? -53.342 5.965 14.284 1.00 77.08 347 ILE A N 1
ATOM 2710 C CA . ILE A 1 368 ? -52.049 5.373 13.943 1.00 70.31 347 ILE A CA 1
ATOM 2711 C C . ILE A 1 368 ? -52.197 4.068 13.171 1.00 72.38 347 ILE A C 1
ATOM 2712 O O . ILE A 1 368 ? -51.202 3.566 12.627 1.00 73.17 347 ILE A O 1
ATOM 2717 N N . SER A 1 369 ? -53.402 3.509 13.089 1.00 70.70 348 SER A N 1
ATOM 2718 C CA . SER A 1 369 ? -53.645 2.320 12.282 1.00 73.63 348 SER A CA 1
ATOM 2719 C C . SER A 1 369 ? -54.128 2.710 10.887 1.00 82.79 348 SER A C 1
ATOM 2720 O O . SER A 1 369 ? -54.663 3.800 10.668 1.00 84.32 348 SER A O 1
ATOM 2723 N N . GLN A 1 370 ? -53.942 1.792 9.941 1.00 82.93 349 GLN A N 1
ATOM 2724 C CA . GLN A 1 370 ? -54.341 2.031 8.560 1.00 86.94 349 GLN A CA 1
ATOM 2725 C C . GLN A 1 370 ? -55.829 1.783 8.366 1.00 92.22 349 GLN A C 1
ATOM 2726 O O . GLN A 1 370 ? -56.409 0.874 8.969 1.00 91.68 349 GLN A O 1
ATOM 2732 N N . LYS A 1 371 ? -56.440 2.599 7.508 1.00 96.39 350 LYS A N 1
ATOM 2733 C CA . LYS A 1 371 ? -57.847 2.457 7.138 1.00 95.32 350 LYS A CA 1
ATOM 2734 C C . LYS A 1 371 ? -58.728 2.369 8.381 1.00 93.50 350 LYS A C 1
ATOM 2735 O O . LYS A 1 371 ? -59.603 1.508 8.497 1.00 99.81 350 LYS A O 1
ATOM 2741 N N . PHE A 1 372 ? -58.477 3.266 9.330 1.00 94.50 351 PHE A N 1
ATOM 2742 C CA . PHE A 1 372 ? -59.214 3.232 10.582 1.00 95.58 351 PHE A CA 1
ATOM 2743 C C . PHE A 1 372 ? -60.637 3.740 10.386 1.00 102.56 351 PHE A C 1
ATOM 2744 O O . PHE A 1 372 ? -60.877 4.701 9.650 1.00 102.14 351 PHE A O 1
ATOM 2752 N N . THR A 1 373 ? -61.584 3.076 11.047 1.00 102.64 352 THR A N 1
ATOM 2753 C CA . THR A 1 373 ? -62.985 3.490 11.059 1.00 110.29 352 THR A CA 1
ATOM 2754 C C . THR A 1 373 ? -63.489 3.357 12.490 1.00 99.95 352 THR A C 1
ATOM 2755 O O . THR A 1 373 ? -63.535 2.247 13.027 1.00 104.29 352 THR A O 1
ATOM 2759 N N . ASP A 1 374 ? -63.846 4.482 13.114 1.00 98.04 353 ASP A N 1
ATOM 2760 C CA . ASP A 1 374 ? -64.385 4.450 14.471 1.00 105.39 353 ASP A CA 1
ATOM 2761 C C . ASP A 1 374 ? -65.711 3.701 14.487 1.00 109.04 353 ASP A C 1
ATOM 2762 O O . ASP A 1 374 ? -66.608 3.983 13.690 1.00 106.53 353 ASP A O 1
ATOM 2767 N N . LEU A 1 375 ? -65.825 2.733 15.401 1.00 109.28 354 LEU A N 1
ATOM 2768 C CA . LEU A 1 375 ? -67.050 1.960 15.539 1.00 106.25 354 LEU A CA 1
ATOM 2769 C C . LEU A 1 375 ? -68.186 2.775 16.147 1.00 116.17 354 LEU A C 1
ATOM 2770 O O . LEU A 1 375 ? -69.347 2.368 16.043 1.00 111.08 354 LEU A O 1
ATOM 2775 N N . PHE A 1 376 ? -67.880 3.905 16.777 1.00 122.53 355 PHE A N 1
ATOM 2776 C CA . PHE A 1 376 ? -68.873 4.779 17.388 1.00 127.08 355 PHE A CA 1
ATOM 2777 C C . PHE A 1 376 ? -68.825 6.167 16.761 1.00 132.33 355 PHE A C 1
ATOM 2778 O O . PHE A 1 376 ? -68.996 7.183 17.439 1.00 134.04 355 PHE A O 1
ATOM 2786 N N . GLU A 1 377 ? -68.589 6.219 15.448 1.00 135.17 356 GLU A N 1
ATOM 2787 C CA . GLU A 1 377 ? -68.405 7.502 14.776 1.00 138.87 356 GLU A CA 1
ATOM 2788 C C . GLU A 1 377 ? -69.710 8.281 14.684 1.00 137.03 356 GLU A C 1
ATOM 2789 O O . GLU A 1 377 ? -69.709 9.513 14.788 1.00 134.97 356 GLU A O 1
ATOM 2795 N N . LYS A 1 378 ? -70.829 7.587 14.482 1.00 134.95 357 LYS A N 1
ATOM 2796 C CA . LYS A 1 378 ? -72.145 8.226 14.446 1.00 136.11 357 LYS A CA 1
ATOM 2797 C C . LYS A 1 378 ? -72.716 8.339 15.861 1.00 145.08 357 LYS A C 1
ATOM 2798 O O . LYS A 1 378 ? -73.778 7.808 16.182 1.00 148.59 357 LYS A O 1
ATOM 2804 N N . MET A 1 379 ? -71.984 9.050 16.711 1.00 144.11 358 MET A N 1
ATOM 2805 C CA . MET A 1 379 ? -72.369 9.174 18.111 1.00 146.01 358 MET A CA 1
ATOM 2806 C C . MET A 1 379 ? -71.826 10.456 18.735 1.00 148.90 358 MET A C 1
ATOM 2807 O O . MET A 1 379 ? -72.456 11.513 18.648 1.00 153.48 358 MET A O 1
ATOM 2812 N N . GLU B 2 6 ? -22.164 15.025 -0.214 1.00 130.93 221 GLU B N 1
ATOM 2813 C CA . GLU B 2 6 ? -22.281 14.849 1.224 1.00 124.07 221 GLU B CA 1
ATOM 2814 C C . GLU B 2 6 ? -23.627 15.311 1.698 1.00 117.91 221 GLU B C 1
ATOM 2815 O O . GLU B 2 6 ? -24.465 14.495 2.023 1.00 109.97 221 GLU B O 1
ATOM 2821 N N . ASP B 2 7 ? -23.814 16.621 1.776 1.00 122.11 222 ASP B N 1
ATOM 2822 C CA . A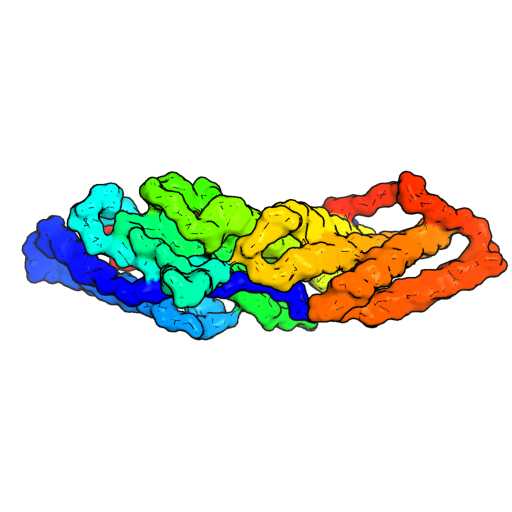SP B 2 7 ? -25.083 17.176 2.202 1.00 117.65 222 ASP B CA 1
ATOM 2823 C C . ASP B 2 7 ? -26.187 16.620 1.342 1.00 103.77 222 ASP B C 1
ATOM 2824 O O . ASP B 2 7 ? -27.210 16.220 1.856 1.00 88.44 222 ASP B O 1
ATOM 2829 N N . ASP B 2 8 ? -25.989 16.524 0.037 1.00 102.04 223 ASP B N 1
ATOM 2830 C CA . ASP B 2 8 ? -27.113 15.938 -0.684 1.00 104.37 223 ASP B CA 1
ATOM 2831 C C . ASP B 2 8 ? -27.213 14.434 -0.475 1.00 98.72 223 ASP B C 1
ATOM 2832 O O . ASP B 2 8 ? -28.313 13.873 -0.567 1.00 85.25 223 ASP B O 1
ATOM 2837 N N . ASP B 2 9 ? -26.089 13.764 -0.211 1.00 103.28 224 ASP B N 1
ATOM 2838 C CA . ASP B 2 9 ? -26.141 12.344 0.116 1.00 102.88 224 ASP B CA 1
ATOM 2839 C C . ASP B 2 9 ? -26.961 12.100 1.375 1.00 86.59 224 ASP B C 1
ATOM 2840 O O . ASP B 2 9 ? -27.657 11.084 1.476 1.00 79.93 224 ASP B O 1
ATOM 2845 N N . ILE B 2 10 ? -26.897 13.022 2.337 1.00 89.23 225 ILE B N 1
ATOM 2846 C CA . ILE B 2 10 ? -27.728 12.917 3.533 1.00 73.55 225 ILE B CA 1
ATOM 2847 C C . ILE B 2 10 ? -29.190 13.161 3.186 1.00 78.28 225 ILE B C 1
ATOM 2848 O O . ILE B 2 10 ? -30.090 12.518 3.742 1.00 73.29 225 ILE B O 1
ATOM 2853 N N . LYS B 2 11 ? -29.455 14.076 2.250 1.00 76.80 226 LYS B N 1
ATOM 2854 C CA . LYS B 2 11 ? -30.836 14.373 1.881 1.00 79.71 226 LYS B CA 1
ATOM 2855 C C . LYS B 2 11 ? -31.495 13.189 1.184 1.00 77.23 226 LYS B C 1
ATOM 2856 O O . LYS B 2 11 ? -32.679 12.910 1.409 1.00 77.37 226 LYS B O 1
ATOM 2862 N N . GLN B 2 12 ? -30.743 12.467 0.347 1.00 78.10 227 GLN B N 1
ATOM 2863 C CA . GLN B 2 12 ? -31.308 11.308 -0.335 1.00 83.89 227 GLN B CA 1
ATOM 2864 C C . GLN B 2 12 ? -31.546 10.160 0.636 1.00 82.50 227 GLN B C 1
ATOM 2865 O O . GLN B 2 12 ? -32.528 9.418 0.506 1.00 81.73 227 GLN B O 1
ATOM 2871 N N . LEU B 2 13 ? -30.657 9.997 1.615 1.00 73.63 228 LEU B N 1
ATOM 2872 C CA . LEU B 2 13 ? -30.869 8.995 2.649 1.00 73.59 228 LEU B CA 1
ATOM 2873 C C . LEU B 2 13 ? -32.065 9.345 3.528 1.00 70.90 228 LEU B C 1
ATOM 2874 O O . LEU B 2 13 ? -32.785 8.449 3.986 1.00 74.23 228 LEU B O 1
ATOM 2879 N N . ALA B 2 14 ? -32.310 10.638 3.755 1.00 72.29 229 ALA B N 1
ATOM 2880 C CA . ALA B 2 14 ? -33.448 11.044 4.571 1.00 73.50 229 ALA B CA 1
ATOM 2881 C C . ALA B 2 14 ? -34.772 10.767 3.870 1.00 83.87 229 ALA B C 1
ATOM 2882 O O . ALA B 2 14 ? -35.757 10.399 4.519 1.00 92.00 229 ALA B O 1
ATOM 2884 N N . ALA B 2 15 ? -34.817 10.934 2.547 1.00 82.82 230 ALA B N 1
ATOM 2885 C CA . ALA B 2 15 ? -36.027 10.740 1.753 1.00 91.78 230 ALA B CA 1
ATOM 2886 C C . ALA B 2 15 ? -36.325 9.270 1.466 1.00 101.01 230 ALA B C 1
ATOM 2887 O O . ALA B 2 15 ? -37.144 8.976 0.587 1.00 110.13 230 ALA B O 1
ATOM 2889 N N . TRP B 2 16 ? -35.692 8.349 2.192 1.00 95.22 231 TRP B N 1
ATOM 2890 C CA . TRP B 2 16 ? -35.791 6.919 1.928 1.00 98.88 231 TRP B CA 1
ATOM 2891 C C . TRP B 2 16 ? -37.012 6.276 2.583 1.00 108.61 231 TRP B C 1
ATOM 2892 O O . TRP B 2 16 ? -37.692 5.460 1.950 1.00 109.52 231 TRP B O 1
ATOM 2903 N N . THR B 2 17 ? -37.319 6.630 3.834 1.00 113.81 232 THR B N 1
ATOM 2904 C CA . THR B 2 17 ? -38.448 6.029 4.549 1.00 120.54 232 THR B CA 1
ATOM 2905 C C . THR B 2 17 ? -39.750 6.562 3.956 1.00 132.95 232 THR B C 1
ATOM 2906 O O . THR B 2 17 ? -40.420 7.440 4.507 1.00 132.67 232 THR B O 1
ATOM 2910 N N . THR B 2 18 ? -40.116 6.006 2.804 1.00 140.05 233 THR B N 1
ATOM 2911 C CA . THR B 2 18 ? -41.341 6.389 2.111 1.00 145.99 233 THR B CA 1
ATOM 2912 C C . THR B 2 18 ? -42.161 5.156 1.737 1.00 146.57 233 THR B C 1
ATOM 2913 O O . THR B 2 18 ? -42.112 4.133 2.424 1.00 142.61 233 THR B O 1
#

Sequence (371 aa):
MATFISVQLKKTSEVDLAKPLVKFIQQTYPSGGEEQAQYCRAAEELSKLRRAAVGRPLDKHEGALETLLRYYDQICSIEPKFPFSENQICLTFTWKDAFDKGSLFGGSVKLALASLGYEKSCVLFNCAALASQIAAEQNLDNDEGLKIAAKHYQFASGAFLHIKETVLSALSREPTVDISPDTVGTLSLIMLAQAQEVFFLKATRDKMKDAIIAKLANQAADYFGDAFKQCQYKDTLPKEVFPVLAAKHCIMQANAEYHQSILAKQQKKFGEEIARLQHAAELIKTVASRYDEYVNVKDFSDKINRALAAAKKDNDFIYHDRVPDLKDLDPIGKATLVKSTPVNVPISQKFTDLFEKMEDDDIKQLAAWTT

CATH classification: 1.25.40.280

B-factor: mean 75.57, std 36.3, range [30.0, 196.49]

Organism: Homo sapiens (NCBI:txid9606)

Foldseek 3Di:
DLQADFFFAKAWDQWQQLVLVLVVLCVVCVPPDPVSVLVSVLSVVLSVLCCLQHVDPDDLDVVNLLSLLLNLLQLVVCPVVDPQVDCPRATKIKIFARFQQDDPVPHGHMDIDSFSLQVSLSSLQRSLRSLSVSLSPFDLLDPVNLVSNLVSLLQSLQSLQVLLVRVPVRDPDADDPCSHNLNSNLSSLSSLLVSLVSVLSVCVSVVHQLLVSLQSLQQSLVSLVVSLVSCVPPDRHDPLSNLVSVLSSLQSNLSNLQSVLVVCVVVVVLLSSLQSLVSSLVSLVVNCVPVVVSDDCVVVNVVSVVVNVVSVVCCVVPVVRHNDHPVPDDDRHHDRPGHNDHDDPSPRPPHDHSPPVD/DVVVVVVVVVPPD

Radius of gyration: 25.22 Å; Cα contacts (8 Å, |Δi|>4): 577; chains: 2; bounding box: 95×34×48 Å

Solvent-accessible surface area: 18941 Å² total; per-residue (Å²): 120,97,29,34,15,47,4,121,49,6,130,27,55,143,20,79,5,8,147,25,4,20,149,36,0,99,138,57,69,120,48,86,37,142,109,31,34,100,28,37,141,8,0,91,68,4,0,112,9,5,95,31,10,17,48,154,112,148,82,103,94,109,30,23,9,42,38,3,10,89,0,6,0,0,4,25,26,3,77,108,74,3,46,32,118,83,112,145,12,101,13,71,0,32,0,47,11,19,30,69,175,26,81,185,199,63,52,44,46,134,22,42,12,51,26,14,12,0,0,47,7,0,0,3,0,2,0,0,0,8,0,0,18,9,2,37,104,42,90,38,112,65,43,92,7,0,41,58,0,0,95,29,1,21,33,0,0,4,0,0,58,56,1,90,126,48,0,103,110,34,9,111,141,156,22,14,77,0,0,21,29,93,7,0,12,11,2,6,28,0,0,24,0,0,0,0,14,0,2,14,49,18,0,53,105,69,179,40,110,30,11,0,5,0,67,0,0,21,20,0,0,50,30,0,2,75,0,29,110,84,12,87,201,115,128,53,20,57,164,88,6,76,16,12,0,7,0,6,30,23,9,2,55,0,16,1,17,25,18,34,1,49,41,3,91,122,91,158,101,35,2,34,7,3,3,8,1,67,43,0,18,111,22,1,155,37,0,39,90,160,37,104,151,59,13,107,8,136,114,14,27,58,79,0,69,158,32,15,64,56,5,82,148,51,6,104,166,90,98,128,52,173,51,29,81,74,188,98,28,113,126,21,32,109,10,80,23,13,152,17,56,87,18,104,62,82,30,5,126,196,43,95,25,52,2,127,174,68,99,92,81,37,46,124,117,7,56,67,28,46,138